Protein AF-A0A950CYP8-F1 (afdb_monomer)

Sequence (705 aa):
MVVCLISAPTVAEFEEAAEAESEQVRESAGELQLGVMSLAAVLQSNGCPVKLIDLNHQYYRYLSVRESCEEFCTWASKLIASESADVYGFSSICSSYPLSIRLACDVKALRPDSTIIFGGPQASVVDAETLLTFPFVDLIVRGEAERTFPALLDELSGRKRFDNLAGLTFRDGNHIVRNPNASVIEDLDSLPTPAYELAENLHELNFASLELGRGCPFACKFCSTNDFFRRRFRVKSPRRMLDEMRSIARKFGFRRFDLVHDMFTVDRRRVVSFCNELLSSGEKFKWSCSARTDCVDTELLELMAQAGCIGIFFGVETGSARMQAVIDKHLDIPQAKAAIDAAEGYGIATTVSLITGFPEENVADLRDTASLYMHAVRTPNATPQLNLLAPLAATPIHRQHVEELTLDDLCSDISHQGRFQNVVDRLLIQTHRDIFPNFYLLPTPYLDREYVLELREFLLMATARVRWLLAALDASTSGILDVFSEWRSYRVEHRCGLTGGDLRHYYRLRTFREDFINFLRSHVRDWSSLSVRALFEYEVALQQAIREHETLPRVAGCERVQAPFERQDRPQRNARVYSFELEWDIQAVLNHVRRREEPDERVRRHGFYATRPISKESTRLVEIAPLGAFVLNLCTGVATIEQIIEQFATTFETQESLPPDLVCISLLEELSKRGFLAIYRSLGSATMSPHSEAVECRALSFAGC

Radius of gyration: 29.07 Å; Cα contacts (8 Å, |Δi|>4): 1221; chains: 1; bounding box: 68×66×86 Å

pLDDT: mean 88.92, std 13.93, range [24.36, 98.81]

Mean predicted aligned error: 8.05 Å

Structure (mmCIF, N/CA/C/O backbone):
data_AF-A0A950CYP8-F1
#
_entry.id   AF-A0A950CYP8-F1
#
loop_
_atom_site.group_PDB
_atom_site.id
_atom_site.type_symbol
_atom_site.label_atom_id
_atom_site.label_alt_id
_atom_site.label_comp_id
_atom_site.label_asym_id
_atom_site.label_entity_id
_atom_site.label_seq_id
_atom_site.pdbx_PDB_ins_code
_atom_site.Cartn_x
_atom_site.Cartn_y
_atom_site.Cartn_z
_atom_site.occupancy
_atom_site.B_iso_or_equiv
_atom_site.auth_seq_id
_atom_site.auth_comp_id
_atom_site.auth_asym_id
_atom_site.auth_atom_id
_atom_site.pdbx_PDB_model_num
ATOM 1 N N . MET A 1 1 ? -13.226 17.619 30.845 1.00 89.62 1 MET A N 1
ATOM 2 C CA . MET A 1 1 ? -12.287 16.509 30.629 1.00 89.62 1 MET A CA 1
ATOM 3 C C . MET A 1 1 ? -11.604 16.739 29.291 1.00 89.62 1 MET A C 1
ATOM 5 O O . MET A 1 1 ? -12.311 16.970 28.316 1.00 89.62 1 MET A O 1
ATOM 9 N N . VAL A 1 2 ? -10.276 16.792 29.263 1.00 95.12 2 VAL A N 1
ATOM 10 C CA . VAL A 1 2 ? -9.464 16.954 28.047 1.00 95.12 2 VAL A CA 1
ATOM 11 C C . VAL A 1 2 ? -9.131 15.572 27.496 1.00 95.12 2 VAL A C 1
ATOM 13 O O . VAL A 1 2 ? -8.666 14.710 28.245 1.00 95.12 2 VAL A O 1
ATOM 16 N N . VAL A 1 3 ? -9.352 15.369 26.197 1.00 97.81 3 VAL A N 1
ATOM 17 C CA . VAL A 1 3 ? -9.074 14.101 25.508 1.00 97.81 3 VAL A CA 1
ATOM 18 C C . VAL A 1 3 ? -7.898 14.283 24.555 1.00 97.81 3 VAL A C 1
ATOM 20 O O . VAL A 1 3 ? -7.895 15.195 23.731 1.00 97.81 3 VAL A O 1
ATOM 23 N N . CYS A 1 4 ? -6.909 13.400 24.642 1.00 98.00 4 CYS A N 1
ATOM 24 C CA . CYS A 1 4 ? -5.852 13.260 23.648 1.00 98.00 4 CYS A CA 1
ATOM 25 C C . CYS A 1 4 ? -6.119 11.994 22.831 1.00 98.00 4 CYS A C 1
ATOM 27 O O . CYS A 1 4 ? -6.154 10.896 23.383 1.00 98.00 4 CYS A O 1
ATOM 29 N N . LEU A 1 5 ? -6.359 12.151 21.532 1.00 98.00 5 LEU A N 1
ATOM 30 C CA . LEU A 1 5 ? -6.494 11.059 20.577 1.00 98.00 5 LEU A CA 1
ATOM 31 C C . LEU A 1 5 ? -5.144 10.796 19.915 1.00 98.00 5 LEU A C 1
ATOM 33 O O . LEU A 1 5 ? -4.503 11.725 19.430 1.00 98.00 5 LEU A O 1
ATOM 37 N N . ILE A 1 6 ? -4.735 9.532 19.876 1.00 97.12 6 ILE A N 1
ATOM 38 C CA . ILE A 1 6 ? -3.452 9.093 19.334 1.00 97.12 6 ILE A CA 1
ATOM 39 C C . ILE A 1 6 ? -3.723 8.155 18.158 1.00 97.12 6 ILE A C 1
ATOM 41 O O . ILE A 1 6 ? -4.432 7.151 18.293 1.00 97.12 6 ILE A O 1
ATOM 45 N N . SER A 1 7 ? -3.188 8.516 16.994 1.00 94.25 7 SER A N 1
ATOM 46 C CA . SER A 1 7 ? -3.286 7.735 15.761 1.00 94.25 7 SER A CA 1
ATOM 47 C C . SER A 1 7 ? -2.462 6.438 15.869 1.00 94.25 7 SER A C 1
ATOM 49 O O . SER A 1 7 ? -1.562 6.338 16.701 1.00 94.25 7 SER A O 1
ATOM 51 N N . ALA A 1 8 ? -2.777 5.411 15.080 1.00 90.00 8 ALA A N 1
ATOM 52 C CA . ALA A 1 8 ? -2.011 4.165 15.074 1.00 90.00 8 ALA A CA 1
ATOM 53 C C . ALA A 1 8 ? -0.809 4.306 14.122 1.00 90.00 8 ALA A C 1
ATOM 55 O O . ALA A 1 8 ? -1.020 4.693 12.978 1.00 90.00 8 ALA A O 1
ATOM 56 N N . PRO A 1 9 ? 0.440 4.012 14.517 1.00 83.94 9 PRO A N 1
ATOM 57 C CA . PRO A 1 9 ? 1.576 4.245 13.629 1.00 83.94 9 PRO A CA 1
ATOM 58 C C . PRO A 1 9 ? 1.561 3.239 12.468 1.00 83.94 9 PRO A C 1
ATOM 60 O O . PRO A 1 9 ? 1.723 2.044 12.685 1.00 83.94 9 PRO A O 1
ATOM 63 N N . THR A 1 10 ? 1.371 3.706 11.234 1.00 77.19 10 THR A N 1
ATOM 64 C CA . THR A 1 10 ? 1.520 2.899 10.006 1.00 77.19 10 THR A CA 1
ATOM 65 C C . THR A 1 10 ? 2.923 3.011 9.418 1.00 77.19 10 THR A C 1
ATOM 67 O O . THR A 1 10 ? 3.330 2.171 8.621 1.00 77.19 10 THR A O 1
ATOM 70 N N . VAL A 1 11 ? 3.680 4.020 9.852 1.00 66.38 11 VAL A N 1
ATOM 71 C CA . VAL A 1 11 ? 5.076 4.239 9.503 1.00 66.38 11 VAL A CA 1
ATOM 72 C C . VAL A 1 11 ? 5.932 4.054 10.754 1.00 66.38 11 VAL A C 1
ATOM 74 O O . VAL A 1 11 ? 6.019 4.945 11.593 1.00 66.38 11 VAL A O 1
ATOM 77 N N . ALA A 1 12 ? 6.550 2.883 10.892 1.00 54.25 12 ALA A N 1
ATOM 78 C CA . ALA A 1 12 ? 7.475 2.572 11.991 1.00 54.25 12 ALA A CA 1
ATOM 79 C C . ALA A 1 12 ? 8.830 2.040 11.484 1.00 54.25 12 ALA A C 1
ATOM 81 O O . ALA A 1 12 ? 9.643 1.554 12.264 1.00 54.25 12 ALA A O 1
ATOM 82 N N . GLU A 1 13 ? 9.060 2.115 10.167 1.00 52.97 13 GLU A N 1
ATOM 83 C CA . GLU A 1 13 ? 9.951 1.190 9.469 1.00 52.97 13 GLU A CA 1
ATOM 84 C C . GLU A 1 13 ? 11.392 1.671 9.213 1.00 52.97 13 GLU A C 1
ATOM 86 O O . GLU A 1 13 ? 12.234 0.867 8.801 1.00 52.97 13 GLU A O 1
ATOM 91 N N . PHE A 1 14 ? 11.692 2.956 9.407 1.00 55.84 14 PHE A N 1
ATOM 92 C CA . PHE A 1 14 ? 12.868 3.596 8.807 1.00 55.84 14 PHE A CA 1
ATOM 93 C C . PHE A 1 14 ? 13.957 3.867 9.838 1.00 55.84 14 PHE A C 1
ATOM 95 O O . PHE A 1 14 ? 14.004 4.920 10.466 1.00 55.84 14 PHE A O 1
ATOM 102 N N . GLU A 1 15 ? 14.864 2.909 10.012 1.00 52.25 15 GLU A N 1
ATOM 103 C CA . GLU A 1 15 ? 16.019 3.090 10.897 1.00 52.25 15 GLU A CA 1
ATOM 104 C C . GLU A 1 15 ? 17.116 3.965 10.272 1.00 52.25 15 GLU A C 1
ATOM 106 O O . GLU A 1 15 ? 17.832 4.663 10.997 1.00 52.25 15 GLU A O 1
ATOM 111 N N . GLU A 1 16 ? 17.235 3.959 8.939 1.00 54.62 16 GLU A N 1
ATOM 112 C CA . GLU A 1 16 ? 18.196 4.773 8.195 1.00 54.62 16 GLU A CA 1
ATOM 113 C C . GLU A 1 16 ? 17.556 6.088 7.725 1.00 54.62 16 GLU A C 1
ATOM 115 O O . GLU A 1 16 ? 16.565 6.096 6.991 1.00 54.62 16 GLU A O 1
ATOM 120 N N . ALA A 1 17 ? 18.171 7.222 8.080 1.00 55.84 17 ALA A N 1
ATOM 121 C CA . ALA A 1 17 ? 17.696 8.553 7.688 1.00 55.84 17 ALA A CA 1
ATOM 122 C C . ALA A 1 17 ? 17.561 8.722 6.159 1.00 55.84 17 ALA A C 1
ATOM 124 O O . ALA A 1 17 ? 16.683 9.435 5.686 1.00 55.84 17 ALA A O 1
ATOM 125 N N . ALA A 1 18 ? 18.386 8.021 5.372 1.00 56.09 18 ALA A N 1
ATOM 126 C CA . ALA A 1 18 ? 18.311 8.051 3.913 1.00 56.09 18 ALA A CA 1
ATOM 127 C C . ALA A 1 18 ? 17.066 7.334 3.348 1.00 56.09 18 ALA A C 1
ATOM 129 O O . ALA A 1 18 ? 16.529 7.769 2.331 1.00 56.09 18 ALA A O 1
ATOM 130 N N . GLU A 1 19 ? 16.589 6.262 3.994 1.00 56.66 19 GLU A N 1
ATOM 131 C CA . GLU A 1 19 ? 15.363 5.551 3.592 1.00 56.66 19 GLU A CA 1
ATOM 132 C C . GLU A 1 19 ? 14.110 6.354 3.978 1.00 56.66 19 GLU A C 1
ATOM 134 O O . GLU A 1 19 ? 13.156 6.447 3.198 1.00 56.66 19 GLU A O 1
ATOM 139 N N . ALA A 1 20 ? 14.163 7.021 5.135 1.00 56.97 20 ALA A N 1
ATOM 140 C CA . ALA A 1 20 ? 13.122 7.917 5.630 1.00 56.97 20 ALA A CA 1
ATOM 141 C C . ALA A 1 20 ? 12.834 9.118 4.713 1.00 56.97 20 ALA A C 1
ATOM 143 O O . ALA A 1 20 ? 11.732 9.665 4.712 1.00 56.97 20 ALA A O 1
ATOM 144 N N . GLU A 1 21 ? 13.825 9.553 3.935 1.00 59.88 21 GLU A N 1
ATOM 145 C CA . GLU A 1 21 ? 13.701 10.694 3.026 1.00 59.88 21 GLU A CA 1
ATOM 146 C C . GLU A 1 21 ? 13.123 10.348 1.643 1.00 59.88 21 GLU A C 1
ATOM 148 O O . GLU A 1 21 ? 12.938 11.259 0.822 1.00 59.88 21 GLU A O 1
ATOM 153 N N . SER A 1 22 ? 12.836 9.071 1.367 1.00 62.50 22 SER A N 1
ATOM 154 C CA . SER A 1 22 ? 12.237 8.654 0.093 1.00 62.50 22 SER A CA 1
ATOM 155 C C . SER A 1 22 ? 10.831 9.237 -0.108 1.00 62.50 22 SER A C 1
ATOM 157 O O . SER A 1 22 ? 10.118 9.569 0.843 1.00 62.50 22 SER A O 1
ATOM 159 N N . GLU A 1 23 ? 10.431 9.414 -1.371 1.00 62.50 23 GLU A N 1
ATOM 160 C CA . GLU A 1 23 ? 9.160 10.058 -1.728 1.00 62.50 23 GLU A CA 1
ATOM 161 C C . GLU A 1 23 ? 7.977 9.218 -1.232 1.00 62.50 23 GLU A C 1
ATOM 163 O O . GLU A 1 23 ? 7.075 9.740 -0.582 1.00 62.50 23 GLU A O 1
ATOM 168 N N . GLN A 1 24 ? 8.059 7.900 -1.418 1.00 60.88 24 GLN A N 1
ATOM 169 C CA . GLN A 1 24 ? 7.055 6.940 -0.962 1.00 60.88 24 GLN A CA 1
ATOM 170 C C . GLN A 1 24 ? 6.840 6.967 0.560 1.00 60.88 24 GLN A C 1
ATOM 172 O O . GLN A 1 24 ? 5.709 6.860 1.040 1.00 60.88 24 GLN A O 1
ATOM 177 N N . VAL A 1 25 ? 7.915 7.127 1.334 1.00 63.66 25 VAL A N 1
ATOM 178 C CA . VAL A 1 25 ? 7.844 7.201 2.798 1.00 63.66 25 VAL A CA 1
ATOM 179 C C . VAL A 1 25 ? 7.189 8.488 3.258 1.00 63.66 25 VAL A C 1
ATOM 181 O O . VAL A 1 25 ? 6.335 8.453 4.140 1.00 63.66 25 VAL A O 1
ATOM 184 N N . ARG A 1 26 ? 7.532 9.614 2.628 1.00 65.69 26 ARG A N 1
ATOM 185 C CA . ARG A 1 26 ? 6.892 10.904 2.905 1.00 65.69 26 ARG A CA 1
ATOM 186 C C . ARG A 1 26 ? 5.404 10.880 2.579 1.00 65.69 26 ARG A C 1
ATOM 188 O O . ARG A 1 26 ? 4.610 11.388 3.360 1.00 65.69 26 ARG A O 1
ATOM 195 N N . GLU A 1 27 ? 5.022 10.258 1.465 1.00 67.69 27 GLU A N 1
ATOM 196 C CA . GLU A 1 27 ? 3.612 10.090 1.107 1.00 67.69 27 GLU A CA 1
ATOM 197 C C . GLU A 1 27 ? 2.867 9.206 2.118 1.00 67.69 27 GLU A C 1
ATOM 199 O O . GLU A 1 27 ? 1.780 9.575 2.554 1.00 67.69 27 GLU A O 1
ATOM 204 N N . SER A 1 28 ? 3.472 8.096 2.554 1.00 64.69 28 SER A N 1
ATOM 205 C CA . SER A 1 28 ? 2.870 7.177 3.536 1.00 64.69 28 SER A CA 1
ATOM 206 C C . SER A 1 28 ? 2.768 7.799 4.934 1.00 64.69 28 SER A C 1
ATOM 208 O O . SER A 1 28 ? 1.752 7.665 5.611 1.00 64.69 28 SER A O 1
ATOM 210 N N . ALA A 1 29 ? 3.798 8.534 5.367 1.00 64.69 29 ALA A N 1
ATOM 211 C CA . ALA A 1 29 ? 3.788 9.278 6.629 1.00 64.69 29 ALA A CA 1
ATOM 212 C C . ALA A 1 29 ? 2.799 10.455 6.603 1.00 64.69 29 ALA A C 1
ATOM 214 O O . ALA A 1 29 ? 2.404 10.965 7.650 1.00 64.69 29 ALA A O 1
ATOM 215 N N . GLY A 1 30 ? 2.405 10.872 5.401 1.00 67.81 30 GLY A N 1
ATOM 216 C CA . GLY A 1 30 ? 1.404 11.887 5.147 1.00 67.81 30 GLY A CA 1
ATOM 217 C C . GLY A 1 30 ? -0.042 11.390 5.148 1.00 67.81 30 GLY A C 1
ATOM 218 O O . GLY A 1 30 ? -0.959 12.201 5.029 1.00 67.81 30 GLY A O 1
ATOM 219 N N . GLU A 1 31 ? -0.281 10.082 5.263 1.00 75.31 31 GLU A N 1
ATOM 220 C CA . GLU A 1 31 ? -1.635 9.539 5.201 1.00 75.31 31 GLU A CA 1
ATOM 221 C C . GLU A 1 31 ? -2.453 9.901 6.450 1.00 75.31 31 GLU A C 1
ATOM 223 O O . GLU A 1 31 ? -2.123 9.550 7.584 1.00 75.31 31 GLU A O 1
ATOM 228 N N . LEU A 1 32 ? -3.569 10.594 6.222 1.00 82.06 32 LEU A N 1
ATOM 229 C CA . LEU A 1 32 ? -4.447 11.076 7.281 1.00 82.06 32 LEU A CA 1
ATOM 230 C C . LEU A 1 32 ? -5.308 9.949 7.855 1.00 82.06 32 LEU A C 1
ATOM 232 O O . LEU A 1 32 ? -6.085 9.307 7.144 1.00 82.06 32 LEU A O 1
ATOM 236 N N . GLN A 1 33 ? -5.270 9.775 9.175 1.00 86.50 33 GLN A N 1
ATOM 237 C CA . GLN A 1 33 ? -6.053 8.742 9.855 1.00 86.50 33 GLN A CA 1
ATOM 238 C C . GLN A 1 33 ? -7.486 9.199 10.142 1.00 86.50 33 GLN A C 1
ATOM 240 O O . GLN A 1 33 ? -7.841 9.630 11.242 1.00 86.50 33 GLN A O 1
ATOM 245 N N . LEU A 1 34 ? -8.337 9.052 9.127 1.00 92.31 34 LEU A N 1
ATOM 246 C CA . LEU A 1 34 ? -9.720 9.536 9.115 1.00 92.31 34 LEU A CA 1
ATOM 247 C C . LEU A 1 34 ? -10.565 9.070 10.309 1.00 92.31 34 LEU A C 1
ATOM 249 O O . LEU A 1 34 ? -11.412 9.828 10.774 1.00 92.31 34 LEU A O 1
ATOM 253 N N . GLY A 1 35 ? -10.319 7.869 10.845 1.00 93.19 35 GLY A N 1
ATOM 254 C CA . GLY A 1 35 ? -11.048 7.350 12.008 1.00 93.19 35 GLY A CA 1
ATOM 255 C C . GLY A 1 35 ? -10.910 8.244 13.247 1.00 93.19 35 GLY A C 1
ATOM 256 O O . GLY A 1 35 ? -11.914 8.696 13.798 1.00 93.19 35 GLY A O 1
ATOM 257 N N . VAL A 1 36 ? -9.677 8.566 13.658 1.00 94.69 36 VAL A N 1
ATOM 258 C CA . VAL A 1 36 ? -9.432 9.439 14.825 1.00 94.69 36 VAL A CA 1
ATOM 259 C C . VAL A 1 36 ? -9.843 10.884 14.563 1.00 94.69 36 VAL A C 1
ATOM 261 O O . VAL A 1 36 ? -10.329 11.553 15.471 1.00 94.69 36 VAL A O 1
ATOM 264 N N . MET A 1 37 ? -9.725 11.357 13.322 1.00 95.38 37 MET A N 1
ATOM 265 C CA . MET A 1 37 ? -10.169 12.699 12.935 1.00 95.38 37 MET A CA 1
ATOM 266 C C . MET A 1 37 ? -11.697 12.834 12.946 1.00 95.38 37 MET A C 1
ATOM 268 O O . MET A 1 37 ? -12.218 13.884 13.324 1.00 95.38 37 MET A O 1
ATOM 272 N N . SER A 1 38 ? -12.424 11.785 12.551 1.00 96.25 38 SER A N 1
ATOM 273 C CA . SER A 1 38 ? -13.887 11.724 12.637 1.00 96.25 38 SER A CA 1
ATOM 274 C C . SER A 1 38 ? -14.347 11.758 14.097 1.00 96.25 38 SER A C 1
ATOM 276 O O . SER A 1 38 ? -15.169 12.591 14.480 1.00 96.25 38 SER A O 1
ATOM 278 N N . LEU A 1 39 ? -13.715 10.945 14.951 1.00 96.75 39 LEU A N 1
ATOM 279 C CA . LEU A 1 39 ? -13.908 10.982 16.403 1.00 96.75 39 LEU A CA 1
ATOM 280 C C . LEU A 1 39 ? -13.630 12.371 16.988 1.00 96.75 39 LEU A C 1
ATOM 282 O O . LEU A 1 39 ? -14.448 12.882 17.752 1.00 96.75 39 LEU A O 1
ATOM 286 N N . ALA A 1 40 ? -12.524 13.008 16.603 1.00 97.38 40 ALA A N 1
ATOM 287 C CA . ALA A 1 40 ? -12.187 14.351 17.060 1.00 97.38 40 ALA A CA 1
ATOM 288 C C . ALA A 1 40 ? -13.273 15.375 16.692 1.00 97.38 40 ALA A C 1
ATOM 290 O O . ALA A 1 40 ? -13.702 16.138 17.556 1.00 97.38 40 ALA A O 1
ATOM 291 N N . ALA A 1 41 ? -13.776 15.344 15.453 1.00 97.31 41 ALA A N 1
ATOM 292 C CA . ALA A 1 41 ? -14.837 16.241 14.995 1.00 97.31 41 ALA A CA 1
ATOM 293 C C . ALA A 1 41 ? -16.148 16.049 15.778 1.00 97.31 41 ALA A C 1
ATOM 295 O O . ALA A 1 41 ? -16.821 17.022 16.138 1.00 97.31 41 ALA A O 1
ATOM 296 N N . VAL A 1 42 ? -16.511 14.800 16.083 1.00 97.62 42 VAL A N 1
ATOM 297 C CA . VAL A 1 42 ? -17.693 14.478 16.898 1.00 97.62 42 VAL A CA 1
ATOM 298 C C . VAL A 1 42 ? -17.529 14.995 18.323 1.00 97.62 42 VAL A C 1
ATOM 300 O O . VAL A 1 42 ? -18.435 15.634 18.857 1.00 97.62 42 VAL A O 1
ATOM 303 N N . LEU A 1 43 ? -16.374 14.769 18.940 1.00 97.00 43 LEU A N 1
ATOM 304 C CA . LEU A 1 43 ? -16.087 15.240 20.293 1.00 97.00 43 LEU A CA 1
ATOM 305 C C . LEU A 1 43 ? -16.075 16.773 20.385 1.00 97.00 43 LEU A C 1
ATOM 307 O O . LEU A 1 43 ? -16.698 17.330 21.289 1.00 97.00 43 LEU A O 1
ATOM 311 N N . GLN A 1 44 ? -15.458 17.463 19.421 1.00 96.19 44 GLN A N 1
ATOM 312 C CA . GLN A 1 44 ? -15.489 18.927 19.333 1.00 96.19 44 GLN A CA 1
ATOM 313 C C . GLN A 1 44 ? -16.918 19.460 19.181 1.00 96.19 44 GLN A C 1
ATOM 315 O O . GLN A 1 44 ? -17.287 20.431 19.840 1.00 96.19 44 GLN A O 1
ATOM 320 N N . SER A 1 45 ? -17.749 18.791 18.375 1.00 95.69 45 SER A N 1
ATOM 321 C CA . SER A 1 45 ? -19.165 19.148 18.205 1.00 95.69 45 SER A CA 1
ATOM 322 C C . SER A 1 45 ? -19.980 18.989 19.496 1.00 95.69 45 SER A C 1
ATOM 324 O O . SER A 1 45 ? -20.985 19.673 19.672 1.00 95.69 45 SER A O 1
ATOM 326 N N . ASN A 1 46 ? -19.527 18.138 20.424 1.00 94.19 46 ASN A N 1
ATOM 327 C CA . ASN A 1 46 ? -20.094 17.978 21.767 1.00 94.19 46 ASN A CA 1
ATOM 328 C C . ASN A 1 46 ? -19.420 18.885 22.821 1.00 94.19 46 ASN A C 1
ATOM 330 O O . ASN A 1 46 ? -19.641 18.719 24.018 1.00 94.19 46 ASN A O 1
ATOM 334 N N . GLY A 1 47 ? -18.587 19.845 22.403 1.00 93.81 47 GLY A N 1
ATOM 335 C CA . GLY A 1 47 ? -17.912 20.784 23.303 1.00 93.81 47 GLY A CA 1
ATOM 336 C C . GLY A 1 47 ? -16.759 20.177 24.109 1.00 93.81 47 GLY A C 1
ATOM 337 O O . GLY A 1 47 ? -16.298 20.795 25.070 1.00 93.81 47 GLY A O 1
ATOM 338 N N . CYS A 1 48 ? -16.278 18.985 23.744 1.00 94.56 48 CYS A N 1
ATOM 339 C CA . CYS A 1 48 ? -15.128 18.358 24.387 1.00 94.56 48 CYS A CA 1
ATOM 340 C C . CYS A 1 48 ? -13.816 18.925 23.807 1.00 94.56 48 CYS A C 1
ATOM 342 O O . CYS A 1 48 ? -13.633 18.903 22.587 1.00 94.56 48 CYS A O 1
ATOM 344 N N . PRO A 1 49 ? -12.882 19.422 24.641 1.00 93.94 49 PRO A N 1
ATOM 345 C CA . PRO A 1 49 ? -11.545 19.788 24.186 1.00 93.94 49 PRO A CA 1
ATOM 346 C C . PRO A 1 49 ? -10.765 18.545 23.745 1.00 93.94 49 PRO A C 1
ATOM 348 O O . PRO A 1 49 ? -10.493 17.657 24.560 1.00 93.94 49 PRO A O 1
ATOM 351 N N . VAL A 1 50 ? -10.381 18.507 22.468 1.00 96.75 50 VAL A N 1
ATOM 352 C CA . VAL A 1 50 ? -9.646 17.391 21.862 1.00 96.75 50 VAL A CA 1
ATOM 353 C C . VAL A 1 50 ? -8.285 17.847 21.368 1.00 96.75 50 VAL A C 1
ATOM 355 O O . VAL A 1 50 ? -8.157 18.899 20.741 1.00 96.75 50 VAL A O 1
ATOM 358 N N . LYS A 1 51 ? -7.288 17.006 21.616 1.00 96.00 51 LYS A N 1
ATOM 359 C CA . LYS A 1 51 ? -5.958 17.053 21.017 1.00 96.00 51 LYS A CA 1
ATOM 360 C C . LYS A 1 51 ? -5.777 15.822 20.138 1.00 96.00 51 LYS A C 1
ATOM 362 O O . LYS A 1 51 ? -6.281 14.757 20.491 1.00 96.00 51 LYS A O 1
ATOM 367 N N . LEU A 1 52 ? -5.070 15.961 19.024 1.00 95.56 52 LEU A N 1
ATOM 368 C CA . LEU A 1 52 ? -4.787 14.867 18.101 1.00 95.56 52 LEU A CA 1
ATOM 369 C C . LEU A 1 52 ? -3.275 14.747 17.925 1.00 95.56 52 LEU A C 1
ATOM 371 O O . LEU A 1 52 ? -2.628 15.722 17.561 1.00 95.56 52 LEU A O 1
ATOM 375 N N . ILE A 1 53 ? -2.731 13.559 18.172 1.00 94.75 53 ILE A N 1
ATOM 376 C CA . ILE A 1 53 ? -1.335 13.227 17.895 1.00 94.75 53 ILE A CA 1
ATOM 377 C C . ILE A 1 53 ? -1.312 12.218 16.758 1.00 94.75 53 ILE A C 1
ATOM 379 O O . ILE A 1 53 ? -1.782 11.088 16.914 1.00 94.75 53 ILE A O 1
ATOM 383 N N . ASP A 1 54 ? -0.740 12.625 15.628 1.00 92.25 54 ASP A N 1
ATOM 384 C CA . ASP A 1 54 ? -0.493 11.723 14.510 1.00 92.25 54 ASP A CA 1
ATOM 385 C C . ASP A 1 54 ? 0.900 11.091 14.600 1.00 92.25 54 ASP A C 1
ATOM 387 O O . ASP A 1 54 ? 1.908 11.731 14.297 1.00 92.25 54 ASP A O 1
ATOM 391 N N . LEU A 1 55 ? 0.965 9.824 15.013 1.00 90.25 55 LEU A N 1
ATOM 392 C CA . LEU A 1 55 ? 2.224 9.115 15.212 1.00 90.25 55 LEU A CA 1
ATOM 393 C C . LEU A 1 55 ? 3.045 8.938 13.933 1.00 90.25 55 LEU A C 1
ATOM 395 O O . LEU A 1 55 ? 4.266 8.892 14.042 1.00 90.25 55 LEU A O 1
ATOM 399 N N . ASN A 1 56 ? 2.430 8.907 12.749 1.00 86.19 56 ASN A N 1
ATOM 400 C CA . ASN A 1 56 ? 3.177 8.847 11.489 1.00 86.19 56 ASN A CA 1
ATOM 401 C C . ASN A 1 56 ? 3.998 10.117 11.269 1.00 86.19 56 ASN A C 1
ATOM 403 O O . ASN A 1 56 ? 5.210 10.068 11.044 1.00 86.19 56 ASN A O 1
ATOM 407 N N . HIS A 1 57 ? 3.342 11.266 11.414 1.00 85.56 57 HIS A N 1
ATOM 408 C CA . HIS A 1 57 ? 4.000 12.560 11.341 1.00 85.56 57 HIS A CA 1
ATOM 409 C C . HIS A 1 57 ? 5.052 12.724 12.448 1.00 85.56 57 HIS A C 1
ATOM 411 O O . HIS A 1 57 ? 6.171 13.170 12.187 1.00 85.56 57 HIS A O 1
ATOM 417 N N . GLN A 1 58 ? 4.734 12.317 13.683 1.00 87.88 58 GLN A N 1
ATOM 418 C CA . GLN A 1 58 ? 5.692 12.402 14.787 1.00 87.88 58 GLN A CA 1
ATOM 419 C C . GLN A 1 58 ? 6.900 11.476 14.590 1.00 87.88 58 GLN A C 1
ATOM 421 O O . GLN A 1 58 ? 8.006 11.853 14.968 1.00 87.88 58 GLN A O 1
ATOM 426 N N . TYR A 1 59 ? 6.731 10.307 13.966 1.00 84.12 59 TYR A N 1
ATOM 427 C CA . TYR A 1 59 ? 7.844 9.427 13.608 1.00 84.12 59 TYR A CA 1
ATOM 428 C C . TYR A 1 59 ? 8.769 10.081 12.578 1.00 84.12 59 TYR A C 1
ATOM 430 O O . TYR A 1 59 ? 9.985 10.103 12.760 1.00 84.12 59 TYR A O 1
ATOM 438 N N . TYR A 1 60 ? 8.206 10.707 11.542 1.00 79.00 60 TYR A N 1
ATOM 439 C CA . TYR A 1 60 ? 8.998 11.458 10.568 1.00 79.00 60 TYR A CA 1
ATOM 440 C C . TYR A 1 60 ? 9.775 12.613 11.224 1.00 79.00 60 TYR A C 1
ATOM 442 O O . TYR A 1 60 ? 10.974 12.784 10.989 1.00 79.00 60 TYR A O 1
ATOM 450 N N . ARG A 1 61 ? 9.128 13.366 12.124 1.00 81.56 61 ARG A N 1
ATOM 451 C CA . ARG A 1 61 ? 9.799 14.413 12.910 1.00 81.56 61 ARG A CA 1
ATOM 452 C C . ARG A 1 61 ? 10.914 13.844 13.771 1.00 81.56 61 ARG A C 1
ATOM 454 O O . ARG A 1 61 ? 12.013 14.392 13.740 1.00 81.56 61 ARG A O 1
ATOM 461 N N . TYR A 1 62 ? 10.656 12.750 14.484 1.00 82.25 62 TYR A N 1
ATOM 462 C CA . TYR A 1 62 ? 11.648 12.048 15.294 1.00 82.25 62 TYR A CA 1
ATOM 463 C C . TYR A 1 62 ? 12.905 11.722 14.479 1.00 82.25 62 TYR A C 1
ATOM 465 O O . TYR A 1 62 ? 14.005 12.028 14.930 1.00 82.25 62 TYR A O 1
ATOM 473 N N . LEU A 1 63 ? 12.755 11.215 13.252 1.00 77.50 63 LEU A N 1
ATOM 474 C CA . LEU A 1 63 ? 13.884 10.899 12.371 1.00 77.50 63 LEU A CA 1
ATOM 475 C C . LEU A 1 63 ? 14.711 12.130 11.981 1.00 77.50 63 LEU A C 1
ATOM 477 O O . LEU A 1 63 ? 15.933 12.038 11.899 1.00 77.50 63 LEU A O 1
ATOM 481 N N . SER A 1 64 ? 14.070 13.288 11.800 1.00 72.38 64 SER A N 1
ATOM 482 C CA . SER A 1 64 ? 14.761 14.543 11.466 1.00 72.38 64 SER A CA 1
ATOM 483 C C . SER A 1 64 ? 15.523 15.178 12.637 1.00 72.38 64 SER A C 1
ATOM 485 O O . SER A 1 64 ? 16.490 15.901 12.412 1.00 72.38 64 SER A O 1
ATOM 487 N N . VAL A 1 65 ? 15.106 14.916 13.882 1.00 71.62 65 VAL A N 1
ATOM 488 C CA . VAL A 1 65 ? 15.702 15.505 15.098 1.00 71.62 65 VAL A CA 1
ATOM 489 C C . VAL A 1 65 ? 16.566 14.520 15.886 1.00 71.62 65 VAL A C 1
ATOM 491 O O . VAL A 1 65 ? 17.000 14.842 16.993 1.00 71.62 65 VAL A O 1
ATOM 494 N N . ARG A 1 66 ? 16.790 13.307 15.360 1.00 65.56 66 ARG A N 1
ATOM 495 C CA . ARG A 1 66 ? 17.503 12.218 16.040 1.00 65.56 66 ARG A CA 1
ATOM 496 C C . ARG A 1 66 ? 19.005 12.510 16.149 1.00 65.56 66 ARG A C 1
ATOM 498 O O . ARG A 1 66 ? 19.828 11.894 15.486 1.00 65.56 66 ARG A O 1
ATOM 505 N N . GLU A 1 67 ? 19.365 13.440 17.025 1.00 55.56 67 GLU A N 1
ATOM 506 C CA . GLU A 1 67 ? 20.730 13.606 17.540 1.00 55.56 67 GLU A CA 1
ATOM 507 C C . GLU A 1 67 ? 20.981 12.696 18.760 1.00 55.56 67 GLU A C 1
ATOM 509 O O . GLU A 1 67 ? 22.127 12.464 19.143 1.00 55.56 67 GLU A O 1
ATOM 514 N N . SER A 1 68 ? 19.915 12.163 19.378 1.00 54.41 68 SER A N 1
ATOM 515 C CA . SER A 1 68 ? 19.971 11.334 20.586 1.00 54.41 68 SER A CA 1
ATOM 516 C C . SER A 1 68 ? 19.809 9.834 20.293 1.00 54.41 68 SER A C 1
ATOM 518 O O . SER A 1 68 ? 19.113 9.421 19.365 1.00 54.41 68 SER A O 1
ATOM 520 N N . CYS A 1 69 ? 20.411 8.991 21.139 1.00 66.31 69 CYS A N 1
ATOM 521 C CA . CYS A 1 69 ? 20.246 7.531 21.108 1.00 66.31 69 CYS A CA 1
ATOM 522 C C . CYS A 1 69 ? 18.890 7.047 21.673 1.00 66.31 69 CYS A C 1
ATOM 524 O O . CYS A 1 69 ? 18.739 5.857 21.940 1.00 66.31 69 CYS A O 1
ATOM 526 N N . GLU A 1 70 ? 17.930 7.942 21.929 1.00 81.69 70 GLU A N 1
ATOM 527 C CA . GLU A 1 70 ? 16.639 7.584 22.527 1.00 81.69 70 GLU A CA 1
ATOM 528 C C . GLU A 1 70 ? 15.746 6.846 21.520 1.00 81.69 70 GLU A C 1
ATOM 530 O O . GLU A 1 70 ? 15.643 7.255 20.365 1.00 81.69 70 GLU A O 1
ATOM 535 N N . GLU A 1 71 ? 15.090 5.764 21.950 1.00 85.75 71 GLU A N 1
ATOM 536 C CA . GLU A 1 71 ? 14.130 5.011 21.133 1.00 85.75 71 GLU A CA 1
ATOM 537 C C . GLU A 1 71 ? 12.862 5.839 20.854 1.00 85.75 71 GLU A C 1
ATOM 539 O O . GLU A 1 71 ? 12.352 6.522 21.745 1.00 85.75 71 GLU A O 1
ATOM 544 N N . PHE A 1 72 ? 12.296 5.714 19.646 1.00 86.88 72 PHE A N 1
ATOM 545 C CA . PHE A 1 72 ? 11.042 6.377 19.268 1.00 86.88 72 PHE A CA 1
ATOM 546 C C . PHE A 1 72 ? 9.915 6.168 20.286 1.00 86.88 72 PHE A C 1
ATOM 548 O O . PHE A 1 72 ? 9.241 7.132 20.631 1.00 86.88 72 PHE A O 1
ATOM 555 N N . CYS A 1 73 ? 9.724 4.945 20.799 1.00 89.69 73 CYS A N 1
ATOM 556 C CA . CYS A 1 73 ? 8.670 4.656 21.777 1.00 89.69 73 CYS A CA 1
ATOM 557 C C . CYS A 1 73 ? 8.780 5.564 23.014 1.00 89.69 73 CYS A C 1
ATOM 559 O O . CYS A 1 73 ? 7.802 6.192 23.414 1.00 89.69 73 CYS A O 1
ATOM 561 N N . THR A 1 74 ? 9.984 5.697 23.577 1.00 89.88 74 THR A N 1
ATOM 562 C CA . THR A 1 74 ? 10.241 6.545 24.750 1.00 89.88 74 THR A CA 1
ATOM 563 C C . THR A 1 74 ? 10.081 8.031 24.436 1.00 89.88 74 THR A C 1
ATOM 565 O O . THR A 1 74 ? 9.531 8.787 25.237 1.00 89.88 74 THR A O 1
ATOM 568 N N . TRP A 1 75 ? 10.548 8.467 23.267 1.00 92.19 75 TRP A N 1
ATOM 569 C CA . TRP A 1 75 ? 10.399 9.854 22.837 1.00 92.19 75 TRP A CA 1
ATOM 570 C C . TRP A 1 75 ? 8.920 10.224 22.628 1.00 92.19 75 TRP A C 1
ATOM 572 O O . TRP A 1 75 ? 8.431 11.224 23.162 1.00 92.19 75 TRP A O 1
ATOM 582 N N . ALA A 1 76 ? 8.178 9.379 21.910 1.00 93.50 76 ALA A N 1
ATOM 583 C CA . ALA A 1 76 ? 6.773 9.592 21.593 1.00 93.50 76 ALA A CA 1
ATOM 584 C C . ALA A 1 76 ? 5.884 9.498 22.840 1.00 93.50 76 ALA A C 1
ATOM 586 O O . ALA A 1 76 ? 4.963 10.298 22.981 1.00 93.50 76 ALA A O 1
ATOM 587 N N . SER A 1 77 ? 6.166 8.595 23.786 1.00 95.56 77 SER A N 1
ATOM 588 C CA . SER A 1 77 ? 5.402 8.515 25.038 1.00 95.56 77 SER A CA 1
ATOM 589 C C . SER A 1 77 ? 5.549 9.777 25.893 1.00 95.56 77 SER A C 1
ATOM 591 O O . SER A 1 77 ? 4.557 10.253 26.446 1.00 95.56 77 SER A O 1
ATOM 593 N N . LYS A 1 78 ? 6.739 10.396 25.930 1.00 95.62 78 LYS A N 1
ATOM 594 C CA . LYS A 1 78 ? 6.954 11.706 26.574 1.00 95.62 78 LYS A CA 1
ATOM 595 C C . LYS A 1 78 ? 6.191 12.826 25.875 1.00 95.62 78 LYS A C 1
ATOM 597 O O . LYS A 1 78 ? 5.576 13.644 26.559 1.00 95.62 78 LYS A O 1
ATOM 602 N N . LEU A 1 79 ? 6.208 12.853 24.541 1.00 95.56 79 LEU A N 1
ATOM 603 C CA . LEU A 1 79 ? 5.431 13.811 23.751 1.00 95.56 79 LEU A CA 1
ATOM 604 C C . LEU A 1 79 ? 3.935 13.679 24.062 1.00 95.56 79 LEU A C 1
ATOM 606 O O . LEU A 1 79 ? 3.313 14.660 24.465 1.00 95.56 79 LEU A O 1
ATOM 610 N N . ILE A 1 80 ? 3.383 12.465 23.973 1.00 97.19 80 ILE A N 1
ATOM 611 C CA . ILE A 1 80 ? 1.975 12.186 24.282 1.00 97.19 80 ILE A CA 1
ATOM 612 C C . ILE A 1 80 ? 1.650 12.617 25.711 1.00 97.19 80 ILE A C 1
ATOM 614 O O . ILE A 1 80 ? 0.710 13.377 25.936 1.00 97.19 80 ILE A O 1
ATOM 618 N N . ALA A 1 81 ? 2.457 12.196 26.684 1.00 97.31 81 ALA A N 1
ATOM 619 C CA . ALA A 1 81 ? 2.246 12.544 28.080 1.00 97.31 81 ALA A CA 1
ATOM 620 C C . ALA A 1 81 ? 2.364 14.053 28.338 1.00 97.31 81 ALA A C 1
ATOM 622 O O . ALA A 1 81 ? 1.776 14.533 29.306 1.00 97.31 81 ALA A O 1
ATOM 623 N N . SER A 1 82 ? 3.087 14.828 27.524 1.00 96.75 82 SER A N 1
ATOM 624 C CA . SER A 1 82 ? 3.202 16.284 27.696 1.00 96.75 82 SER A CA 1
ATOM 625 C C . SER A 1 82 ? 1.873 17.018 27.472 1.00 96.75 82 SER A C 1
ATOM 627 O O . SER A 1 82 ? 1.627 18.051 28.102 1.00 96.75 82 SER A O 1
ATOM 629 N N . GLU A 1 83 ? 0.951 16.424 26.705 1.00 95.25 83 GLU A N 1
ATOM 630 C CA . GLU A 1 83 ? -0.349 17.022 26.400 1.00 95.25 83 GLU A CA 1
ATOM 631 C C . GLU A 1 83 ? -1.267 17.189 27.614 1.00 95.25 83 GLU A C 1
ATOM 633 O O . GLU A 1 83 ? -2.229 17.956 27.546 1.00 95.25 83 GLU A O 1
ATOM 638 N N . SER A 1 84 ? -0.962 16.549 28.745 1.00 93.06 84 SER A N 1
ATOM 639 C CA . SER A 1 84 ? -1.688 16.744 30.007 1.00 93.06 84 SER A CA 1
ATOM 640 C C . SER A 1 84 ? -3.200 16.511 29.887 1.00 93.06 84 SER A C 1
ATOM 642 O O . SER A 1 84 ? -3.995 17.302 30.391 1.00 93.06 84 SER A O 1
ATOM 644 N N . ALA A 1 85 ? -3.592 15.439 29.198 1.00 97.12 85 ALA A N 1
ATOM 645 C CA . ALA A 1 85 ? -4.986 15.034 29.056 1.00 97.12 85 ALA A CA 1
ATOM 646 C C . ALA A 1 85 ? -5.451 14.137 30.216 1.00 97.12 85 ALA A C 1
ATOM 648 O O . ALA A 1 85 ? -4.650 13.434 30.837 1.00 97.12 85 ALA A O 1
ATOM 649 N N . ASP A 1 86 ? -6.761 14.150 30.468 1.00 97.00 86 ASP A N 1
ATOM 650 C CA . ASP A 1 86 ? -7.419 13.262 31.433 1.00 97.00 86 ASP A CA 1
ATOM 651 C C . ASP A 1 86 ? -7.634 11.861 30.832 1.00 97.00 86 ASP A C 1
ATOM 653 O O . ASP A 1 86 ? -7.609 10.850 31.536 1.00 97.00 86 ASP A O 1
ATOM 657 N N . VAL A 1 87 ? -7.844 11.808 29.512 1.00 98.25 87 VAL A N 1
ATOM 658 C CA . VAL A 1 87 ? -8.083 10.586 28.738 1.00 98.25 87 VAL A CA 1
ATOM 659 C C . VAL A 1 87 ? -7.120 10.534 27.557 1.00 98.25 87 VAL A C 1
ATOM 661 O O . VAL A 1 87 ? -7.070 11.476 26.763 1.00 98.25 87 VAL A O 1
ATOM 664 N N . TYR A 1 88 ? -6.416 9.413 27.406 1.00 98.62 88 TYR A N 1
ATOM 665 C CA . TYR A 1 88 ? -5.599 9.098 26.234 1.00 98.62 88 TYR A CA 1
ATOM 666 C C . TYR A 1 88 ? -6.266 7.962 25.452 1.00 98.62 88 TYR A C 1
ATOM 668 O O . TYR A 1 88 ? -6.338 6.826 25.923 1.00 98.62 88 TYR A O 1
ATOM 676 N N . GLY A 1 89 ? -6.801 8.291 24.276 1.00 98.25 89 GLY A N 1
ATOM 677 C CA . GLY A 1 89 ? -7.502 7.370 23.385 1.00 98.25 89 GLY A CA 1
ATOM 678 C C . GLY A 1 89 ? -6.613 6.922 22.230 1.00 98.25 89 GLY A C 1
ATOM 679 O O . GLY A 1 89 ? -6.366 7.699 21.311 1.00 98.25 89 GLY A O 1
ATOM 680 N N . PHE A 1 90 ? -6.167 5.671 22.251 1.00 98.25 90 PHE A N 1
ATOM 681 C CA . PHE A 1 90 ? -5.335 5.072 21.212 1.00 98.25 90 PHE A CA 1
ATOM 682 C C . PHE A 1 90 ? -6.196 4.378 20.153 1.00 98.25 90 PHE A C 1
ATOM 684 O O . PHE A 1 90 ? -6.961 3.455 20.453 1.00 98.25 90 PHE A O 1
ATOM 691 N N . SER A 1 91 ? -6.041 4.792 18.897 1.00 96.50 91 SER A N 1
ATOM 692 C CA . SER A 1 91 ? -6.493 3.998 17.754 1.00 96.50 91 SER A CA 1
ATOM 693 C C . SER A 1 91 ? -5.598 2.775 17.577 1.00 96.50 91 SER A C 1
ATOM 695 O O . SER A 1 91 ? -4.406 2.816 17.880 1.00 96.50 91 SER A O 1
ATOM 697 N N . SER A 1 92 ? -6.162 1.678 17.079 1.00 93.81 92 SER A N 1
ATOM 698 C CA . SER A 1 92 ? -5.446 0.417 16.914 1.00 93.81 92 SER A CA 1
ATOM 699 C C . SER A 1 92 ? -5.733 -0.248 15.576 1.00 93.81 92 SER A C 1
ATOM 701 O O . SER A 1 92 ? -6.881 -0.476 15.190 1.00 93.81 92 SER A O 1
ATOM 703 N N . ILE A 1 93 ? -4.654 -0.637 14.910 1.00 91.62 93 ILE A N 1
ATOM 704 C CA . ILE A 1 93 ? -4.639 -1.538 13.761 1.00 91.62 93 ILE A CA 1
ATOM 705 C C . ILE A 1 93 ? -3.700 -2.702 14.080 1.00 91.62 93 ILE A C 1
ATOM 707 O O . ILE A 1 93 ? -2.812 -2.575 14.922 1.00 91.62 93 ILE A O 1
ATOM 711 N N . CYS A 1 94 ? -3.907 -3.848 13.433 1.00 89.81 94 CYS A N 1
ATOM 712 C CA . CYS A 1 94 ? -3.172 -5.072 13.762 1.00 89.81 94 CYS A CA 1
ATOM 713 C C . CYS A 1 94 ? -1.655 -4.932 13.564 1.00 89.81 94 CYS A C 1
ATOM 715 O O . CYS A 1 94 ? -0.881 -5.421 14.386 1.00 89.81 94 CYS A O 1
ATOM 717 N N . SER A 1 95 ? -1.244 -4.202 12.523 1.00 86.25 95 SER A N 1
ATOM 718 C CA . SER A 1 95 ? 0.155 -4.028 12.142 1.00 86.25 95 SER A CA 1
ATOM 719 C C . SER A 1 95 ? 0.984 -3.353 13.218 1.00 86.25 95 SER A C 1
ATOM 721 O O . SER A 1 95 ? 2.143 -3.703 13.360 1.00 86.25 95 SER A O 1
ATOM 723 N N . SER A 1 96 ? 0.403 -2.432 13.990 1.00 88.38 96 SER A N 1
ATOM 724 C CA . SER A 1 96 ? 1.115 -1.516 14.888 1.00 88.38 96 SER A CA 1
ATOM 725 C C . SER A 1 96 ? 0.788 -1.715 16.369 1.00 88.38 96 SER A C 1
ATOM 727 O O . SER A 1 96 ? 1.281 -0.981 17.228 1.00 88.38 96 SER A O 1
ATOM 729 N N . TYR A 1 97 ? -0.084 -2.675 16.682 1.00 93.56 97 TYR A N 1
ATOM 730 C CA . TYR A 1 97 ? -0.661 -2.814 18.015 1.00 93.56 97 TYR A CA 1
ATOM 731 C C . TYR A 1 97 ? 0.369 -3.056 19.134 1.00 93.56 97 TYR A C 1
ATOM 733 O O . TYR A 1 97 ? 0.209 -2.430 20.183 1.00 93.56 97 TYR A O 1
ATOM 741 N N . PRO A 1 98 ? 1.445 -3.855 18.941 1.00 93.31 98 PRO A N 1
ATOM 742 C CA . PRO A 1 98 ? 2.507 -3.996 19.944 1.00 93.31 98 PRO A CA 1
ATOM 743 C C . PRO A 1 98 ? 3.109 -2.650 20.379 1.00 93.31 98 PRO A C 1
ATOM 745 O O . PRO A 1 98 ? 3.127 -2.334 21.571 1.00 93.31 98 PRO A O 1
ATOM 748 N N . LEU A 1 99 ? 3.472 -1.797 19.413 1.00 91.94 99 LEU A N 1
ATOM 749 C CA . LEU A 1 99 ? 4.024 -0.470 19.680 1.00 91.94 99 LEU A CA 1
ATOM 750 C C . LEU A 1 99 ? 3.001 0.432 20.383 1.00 91.94 99 LEU A C 1
ATOM 752 O O . LEU A 1 99 ? 3.343 1.110 21.350 1.00 91.94 99 LEU A O 1
ATOM 756 N N . SER A 1 100 ? 1.732 0.414 19.963 1.00 94.69 100 SER A N 1
ATOM 757 C CA . SER A 1 100 ? 0.676 1.180 20.639 1.00 94.69 100 SER A CA 1
ATOM 758 C C . SER A 1 100 ? 0.492 0.753 22.103 1.00 94.69 100 SER A C 1
ATOM 760 O O . SER A 1 100 ? 0.317 1.610 22.967 1.00 94.69 100 SER A O 1
ATOM 762 N N . ILE A 1 101 ? 0.573 -0.548 22.402 1.00 96.94 101 ILE A N 1
ATOM 763 C CA . ILE A 1 101 ? 0.507 -1.093 23.768 1.00 96.94 101 ILE A CA 1
ATOM 764 C C . ILE A 1 101 ? 1.698 -0.608 24.606 1.00 96.94 101 ILE A C 1
ATOM 766 O O . ILE A 1 101 ? 1.501 -0.156 25.735 1.00 96.94 101 ILE A O 1
ATOM 770 N N . ARG A 1 102 ? 2.917 -0.626 24.053 1.00 95.44 102 ARG A N 1
ATOM 771 C CA . ARG A 1 102 ? 4.115 -0.095 24.729 1.00 95.44 102 ARG A CA 1
ATOM 772 C C . ARG A 1 102 ? 4.000 1.403 25.010 1.00 95.44 102 ARG A C 1
ATOM 774 O O . ARG A 1 102 ? 4.216 1.825 26.143 1.00 95.44 102 ARG A O 1
ATOM 781 N N . LEU A 1 103 ? 3.581 2.188 24.017 1.00 95.94 103 LEU A N 1
ATOM 782 C CA . LEU A 1 103 ? 3.348 3.627 24.167 1.00 95.94 103 LEU A CA 1
ATOM 783 C C . LEU A 1 103 ? 2.331 3.919 25.273 1.00 95.94 103 LEU A C 1
ATOM 785 O O . LEU A 1 103 ? 2.569 4.777 26.120 1.00 95.94 103 LEU A O 1
ATOM 789 N N . ALA A 1 104 ? 1.214 3.191 25.299 1.00 98.12 104 ALA A N 1
ATOM 790 C CA . ALA A 1 104 ? 0.191 3.352 26.325 1.00 98.12 104 ALA A CA 1
ATOM 791 C C . ALA A 1 104 ? 0.694 2.978 27.731 1.00 98.12 104 ALA A C 1
ATOM 793 O O . ALA A 1 104 ? 0.342 3.657 28.698 1.00 98.12 104 ALA A O 1
ATOM 794 N N . CYS A 1 105 ? 1.542 1.950 27.848 1.00 97.88 105 CYS A N 1
ATOM 795 C CA . CYS A 1 105 ? 2.194 1.572 29.104 1.00 97.88 105 CYS A CA 1
ATOM 796 C C . CYS A 1 105 ? 3.057 2.720 29.651 1.00 97.88 105 CYS A C 1
ATOM 798 O O . CYS A 1 105 ? 2.875 3.149 30.793 1.00 97.88 105 CYS A O 1
ATOM 800 N N . ASP A 1 106 ? 3.935 3.274 28.812 1.00 97.50 106 ASP A N 1
ATOM 801 C CA . ASP A 1 106 ? 4.815 4.384 29.186 1.00 97.50 106 ASP A CA 1
ATOM 802 C C . ASP A 1 106 ? 4.013 5.648 29.535 1.00 97.50 106 ASP A C 1
ATOM 804 O O . ASP A 1 106 ? 4.291 6.315 30.534 1.00 97.50 106 ASP A O 1
ATOM 808 N N . VAL A 1 107 ? 2.972 5.964 28.756 1.00 98.31 107 VAL A N 1
ATOM 809 C CA . VAL A 1 107 ? 2.084 7.102 29.035 1.00 98.31 107 VAL A CA 1
ATOM 810 C C . VAL A 1 107 ? 1.373 6.921 30.375 1.00 98.31 107 VAL A C 1
ATOM 812 O O . VAL A 1 107 ? 1.347 7.867 31.161 1.00 98.31 107 VAL A O 1
ATOM 815 N N . LYS A 1 108 ? 0.854 5.726 30.693 1.00 98.19 108 LYS A N 1
ATOM 816 C CA . LYS A 1 108 ? 0.235 5.450 32.001 1.00 98.19 108 LYS A CA 1
ATOM 817 C C . LYS A 1 108 ? 1.240 5.588 33.143 1.00 98.19 108 LYS A C 1
ATOM 819 O O . LYS A 1 108 ? 0.885 6.128 34.185 1.00 98.19 108 LYS A O 1
ATOM 824 N N . ALA A 1 109 ? 2.489 5.162 32.956 1.00 98.12 109 ALA A N 1
ATOM 825 C CA . ALA A 1 109 ? 3.538 5.335 33.961 1.00 98.12 109 ALA A CA 1
ATOM 826 C C . ALA A 1 109 ? 3.858 6.820 34.217 1.00 98.12 109 ALA A C 1
ATOM 828 O O . ALA A 1 109 ? 4.045 7.227 35.364 1.00 98.12 109 ALA A O 1
ATOM 829 N N . LEU A 1 110 ? 3.872 7.644 33.164 1.00 97.94 110 LEU A N 1
ATOM 830 C CA . LEU A 1 110 ? 4.079 9.094 33.256 1.00 97.94 110 LEU A CA 1
ATOM 831 C C . LEU A 1 110 ? 2.836 9.845 33.762 1.00 97.94 110 LEU A C 1
ATOM 833 O O . LEU A 1 110 ? 2.961 10.930 34.332 1.00 97.94 110 LEU A O 1
ATOM 837 N N . ARG A 1 111 ? 1.638 9.288 33.550 1.00 97.69 111 ARG A N 1
ATOM 838 C CA . ARG A 1 111 ? 0.333 9.862 33.913 1.00 97.69 111 ARG A CA 1
ATOM 839 C C . ARG A 1 111 ? -0.561 8.824 34.619 1.00 97.69 111 ARG A C 1
ATOM 841 O O . ARG A 1 111 ? -1.574 8.417 34.042 1.00 97.69 111 ARG A O 1
ATOM 848 N N . PRO A 1 112 ? -0.252 8.428 35.871 1.00 97.25 112 PRO A N 1
ATOM 849 C CA . PRO A 1 112 ? -0.954 7.334 36.558 1.00 97.25 112 PRO A CA 1
ATOM 850 C C . PRO A 1 112 ? -2.464 7.550 36.722 1.00 97.25 112 PRO A C 1
ATOM 852 O O . PRO A 1 112 ? -3.234 6.595 36.634 1.00 97.25 112 PRO A O 1
ATOM 855 N N . ASP A 1 113 ? -2.882 8.806 36.902 1.00 95.88 113 ASP A N 1
ATOM 856 C CA . ASP A 1 113 ? -4.285 9.186 37.123 1.00 95.88 113 ASP A CA 1
ATOM 857 C C . ASP A 1 113 ? -5.112 9.294 35.831 1.00 95.88 113 ASP A C 1
ATOM 859 O O . ASP A 1 113 ? -6.329 9.478 35.881 1.00 95.88 113 ASP A O 1
ATOM 863 N N . SER A 1 114 ? -4.465 9.208 34.666 1.00 97.19 114 SER A N 1
ATOM 864 C CA . SER A 1 114 ? -5.155 9.293 33.379 1.00 97.19 114 SER A CA 1
ATOM 865 C C . SER A 1 114 ? -5.914 8.009 33.055 1.00 97.19 114 SER A C 1
ATOM 867 O O . SER A 1 114 ? -5.568 6.930 33.538 1.00 97.19 114 SER A O 1
ATOM 869 N N . THR A 1 115 ? -6.946 8.116 32.217 1.00 97.75 115 THR A N 1
ATOM 870 C CA . THR A 1 115 ? -7.662 6.956 31.669 1.00 97.75 115 THR A CA 1
ATOM 871 C C . THR A 1 115 ? -7.094 6.595 30.298 1.00 97.75 115 THR A C 1
ATOM 873 O O . THR A 1 115 ? -7.092 7.424 29.387 1.00 97.75 115 THR A O 1
ATOM 876 N N . ILE A 1 116 ? -6.645 5.354 30.136 1.00 98.50 116 ILE A N 1
ATOM 877 C CA . ILE A 1 116 ? -6.149 4.789 28.882 1.00 98.50 116 ILE A CA 1
ATOM 878 C C . ILE A 1 116 ? -7.270 4.008 28.214 1.00 98.50 116 ILE A C 1
ATOM 880 O O . ILE A 1 116 ? -7.799 3.041 28.768 1.00 98.50 116 ILE A O 1
ATOM 884 N N . ILE A 1 117 ? -7.608 4.418 26.998 1.00 98.50 117 ILE A N 1
ATOM 885 C CA . ILE A 1 117 ? -8.673 3.810 26.210 1.00 98.50 117 ILE A CA 1
ATOM 886 C C . ILE A 1 117 ? -8.093 3.351 24.884 1.00 98.50 117 ILE A C 1
ATOM 888 O O . ILE A 1 117 ? -7.412 4.117 24.209 1.00 98.50 117 ILE A O 1
ATOM 892 N N . PHE A 1 118 ? -8.407 2.125 24.484 1.00 98.62 118 PHE A N 1
ATOM 893 C CA . PHE A 1 118 ? -8.141 1.652 23.129 1.00 98.62 118 PHE A CA 1
ATOM 894 C C . PHE A 1 118 ? -9.426 1.556 22.310 1.00 98.62 118 PHE A C 1
ATOM 896 O O . PHE A 1 118 ? -10.491 1.210 22.822 1.00 98.62 118 PHE A O 1
ATOM 903 N N . GLY A 1 119 ? -9.317 1.832 21.016 1.00 97.31 119 GLY A N 1
ATOM 904 C CA . GLY A 1 119 ? -10.380 1.624 20.040 1.00 97.31 119 GLY A CA 1
ATOM 905 C C . GLY A 1 119 ? -9.823 1.325 18.654 1.00 97.31 119 GLY A C 1
ATOM 906 O O . GLY A 1 119 ? -8.612 1.286 18.450 1.00 97.31 119 GLY A O 1
ATOM 907 N N . GLY A 1 120 ? -10.706 1.094 17.688 1.00 94.81 120 GLY A N 1
ATOM 908 C CA . GLY A 1 120 ? -10.327 0.735 16.318 1.00 94.81 120 GLY A CA 1
ATOM 909 C C . GLY A 1 120 ? -10.333 -0.777 16.047 1.00 94.81 120 GLY A C 1
ATOM 910 O O . GLY A 1 120 ? -10.684 -1.565 16.935 1.00 94.81 120 GLY A O 1
ATOM 911 N N . PRO A 1 121 ? -10.018 -1.188 14.803 1.00 94.06 121 PRO A N 1
ATOM 912 C CA . PRO A 1 121 ? -10.208 -2.558 14.334 1.00 94.06 121 PRO A CA 1
ATOM 913 C C . PRO A 1 121 ? -9.576 -3.641 15.203 1.00 94.06 121 PRO A C 1
ATOM 915 O O . PRO A 1 121 ? -10.268 -4.599 15.542 1.00 94.06 121 PRO A O 1
ATOM 918 N N . GLN A 1 122 ? -8.308 -3.485 15.601 1.00 94.69 122 GLN A N 1
ATOM 919 C CA . GLN A 1 122 ? -7.607 -4.540 16.338 1.00 94.69 122 GLN A CA 1
ATOM 920 C C . GLN A 1 122 ? -8.154 -4.688 17.757 1.00 94.69 122 GLN A C 1
ATOM 922 O O . GLN A 1 122 ? -8.646 -5.755 18.113 1.00 94.69 122 GLN A O 1
ATOM 927 N N . ALA A 1 123 ? -8.154 -3.614 18.551 1.00 96.75 123 ALA A N 1
ATOM 928 C CA . ALA A 1 123 ? -8.644 -3.663 19.927 1.00 96.75 123 ALA A CA 1
ATOM 929 C C . ALA A 1 123 ? -10.113 -4.106 20.017 1.00 96.75 123 ALA A C 1
ATOM 931 O O . ALA A 1 123 ? -10.521 -4.652 21.034 1.00 96.75 123 ALA A O 1
ATOM 932 N N . SER A 1 124 ? -10.908 -3.912 18.957 1.00 96.38 124 SER A N 1
ATOM 933 C CA . SER A 1 124 ? -12.307 -4.346 18.929 1.00 96.38 124 SER A CA 1
ATOM 934 C C . SER A 1 124 ? -12.502 -5.861 18.926 1.00 96.38 124 SER A C 1
ATOM 936 O O . SER A 1 124 ? -13.548 -6.325 19.386 1.00 96.38 124 SER A O 1
ATOM 938 N N . VAL A 1 125 ? -11.546 -6.614 18.374 1.00 94.94 125 VAL A N 1
ATOM 939 C CA . VAL A 1 125 ? -11.657 -8.072 18.197 1.00 94.94 125 VAL A CA 1
ATOM 940 C C . VAL A 1 125 ? -10.876 -8.877 19.234 1.00 94.94 125 VAL A C 1
ATOM 942 O O . VAL A 1 125 ? -11.229 -10.029 19.453 1.00 94.94 125 VAL A O 1
ATOM 945 N N . VAL A 1 126 ? -9.872 -8.276 19.883 1.00 96.31 126 VAL A N 1
ATOM 946 C CA . VAL A 1 126 ? -9.082 -8.881 20.980 1.00 96.31 126 VAL A CA 1
ATOM 947 C C . VAL A 1 126 ? -9.341 -8.179 22.321 1.00 96.31 126 VAL A C 1
ATOM 949 O O . VAL A 1 126 ? -8.456 -8.033 23.160 1.00 96.31 126 VAL A O 1
ATOM 952 N N . ASP A 1 127 ? -10.557 -7.657 22.504 1.00 97.56 127 ASP A N 1
ATOM 953 C CA . ASP A 1 127 ? -10.896 -6.729 23.581 1.00 97.56 127 ASP A CA 1
ATOM 954 C C . ASP A 1 127 ? -10.705 -7.331 24.982 1.00 97.56 127 ASP A C 1
ATOM 956 O O . ASP A 1 127 ? -10.066 -6.738 25.857 1.00 97.56 127 ASP A O 1
ATOM 960 N N . ALA A 1 128 ? -11.250 -8.524 25.208 1.00 96.75 128 ALA A N 1
ATOM 961 C CA . ALA A 1 128 ? -11.173 -9.168 26.512 1.00 96.75 128 ALA A CA 1
ATOM 962 C C . ALA A 1 128 ? -9.734 -9.583 26.847 1.00 96.75 128 ALA A C 1
ATOM 964 O O . ALA A 1 128 ? -9.260 -9.322 27.952 1.00 96.75 128 ALA A O 1
ATOM 965 N N . GLU A 1 129 ? -9.029 -10.171 25.883 1.00 96.88 129 GLU A N 1
ATOM 966 C CA . GLU A 1 129 ? -7.653 -10.642 26.006 1.00 96.88 129 GLU A CA 1
ATOM 967 C C . GLU A 1 129 ? -6.695 -9.481 26.292 1.00 96.88 129 GLU A C 1
ATOM 969 O O . GLU A 1 129 ? -5.865 -9.588 27.199 1.00 96.88 129 GLU A O 1
ATOM 974 N N . THR A 1 130 ? -6.855 -8.341 25.609 1.00 97.75 130 THR A N 1
ATOM 975 C CA . THR A 1 130 ? -6.078 -7.123 25.881 1.00 97.75 130 THR A CA 1
ATOM 976 C C . THR A 1 130 ? -6.284 -6.646 27.314 1.00 97.75 130 THR A C 1
ATOM 978 O O . THR A 1 130 ? -5.303 -6.411 28.018 1.00 97.75 130 THR A O 1
ATOM 981 N N . LEU A 1 131 ? -7.530 -6.523 27.790 1.00 97.62 131 LEU A N 1
ATOM 982 C CA . LEU A 1 131 ? -7.773 -6.075 29.166 1.00 97.62 131 LEU A CA 1
ATOM 983 C C . LEU A 1 131 ? -7.286 -7.095 30.200 1.00 97.62 131 LEU A C 1
ATOM 985 O O . LEU A 1 131 ? -6.801 -6.704 31.258 1.00 97.62 131 LEU A O 1
ATOM 989 N N . LEU A 1 132 ? -7.396 -8.396 29.948 1.00 96.19 132 LEU A N 1
ATOM 990 C CA . LEU A 1 132 ? -6.849 -9.405 30.862 1.00 96.19 132 LEU A CA 1
ATOM 991 C C . LEU A 1 132 ? -5.323 -9.310 30.962 1.00 96.19 132 LEU A C 1
ATOM 993 O O . LEU A 1 132 ? -4.773 -9.441 32.053 1.00 96.19 132 LEU A O 1
ATOM 997 N N . THR A 1 133 ? -4.663 -9.051 29.836 1.00 97.06 133 THR A N 1
ATOM 998 C CA . THR A 1 133 ? -3.203 -9.106 29.709 1.00 97.06 133 THR A CA 1
ATOM 999 C C . THR A 1 133 ? -2.511 -7.819 30.144 1.00 97.06 133 THR A C 1
ATOM 1001 O O . THR A 1 133 ? -1.432 -7.875 30.731 1.00 97.06 133 THR A O 1
ATOM 1004 N N . PHE A 1 134 ? -3.119 -6.658 29.888 1.00 97.31 134 PHE A N 1
ATOM 1005 C CA . PHE A 1 134 ? -2.496 -5.348 30.086 1.00 97.31 134 PHE A CA 1
ATOM 1006 C C . PHE A 1 134 ? -3.283 -4.506 31.107 1.00 97.31 134 PHE A C 1
ATOM 1008 O O . PHE A 1 134 ? -4.191 -3.762 30.732 1.00 97.31 134 PHE A O 1
ATOM 1015 N N . PRO A 1 135 ? -2.940 -4.567 32.412 1.00 95.75 135 PRO A N 1
ATOM 1016 C CA . PRO A 1 135 ? -3.690 -3.882 33.470 1.00 95.75 135 PRO A CA 1
ATOM 1017 C C . PRO A 1 135 ? -3.702 -2.352 33.376 1.00 95.75 135 PRO A C 1
ATOM 1019 O O . PRO A 1 135 ? -4.560 -1.722 33.984 1.00 95.75 135 PRO A O 1
ATOM 1022 N N . PHE A 1 136 ? -2.754 -1.758 32.643 1.00 96.88 136 PHE A N 1
ATOM 1023 C CA . PHE A 1 136 ? -2.688 -0.312 32.413 1.00 96.88 136 PHE A CA 1
ATOM 1024 C C . PHE A 1 136 ? -3.714 0.190 31.388 1.00 96.88 136 PHE A C 1
ATOM 1026 O O . PHE A 1 136 ? -3.904 1.399 31.277 1.00 96.88 136 PHE A O 1
ATOM 1033 N N . VAL A 1 137 ? -4.358 -0.711 30.639 1.00 98.00 137 VAL A N 1
ATOM 1034 C CA . VAL A 1 137 ? -5.477 -0.378 29.756 1.00 98.00 137 VAL A CA 1
ATOM 1035 C C . VAL A 1 137 ? -6.758 -0.396 30.581 1.00 98.00 137 VAL A C 1
ATOM 1037 O O . VAL A 1 137 ? -7.143 -1.433 31.128 1.00 98.00 137 VAL A O 1
ATOM 1040 N N . ASP A 1 138 ? -7.418 0.757 30.674 1.00 96.69 138 ASP A N 1
ATOM 1041 C CA . ASP A 1 138 ? -8.594 0.917 31.526 1.00 96.69 138 ASP A CA 1
ATOM 1042 C C . ASP A 1 138 ? -9.871 0.453 30.802 1.00 96.69 138 ASP A C 1
ATOM 1044 O O . ASP A 1 138 ? -10.712 -0.224 31.397 1.00 96.69 138 ASP A O 1
ATOM 1048 N N . LEU A 1 139 ? -10.028 0.807 29.518 1.00 98.00 139 LEU A N 1
ATOM 1049 C CA . LEU A 1 139 ? -11.260 0.585 28.749 1.00 98.00 139 LEU A CA 1
ATOM 1050 C C . LEU A 1 139 ? -10.978 0.284 27.271 1.00 98.00 139 LEU A C 1
ATOM 1052 O O . LEU A 1 139 ? -10.011 0.782 26.692 1.00 98.00 139 LEU A O 1
ATOM 1056 N N . ILE A 1 140 ? -11.880 -0.463 26.631 1.00 98.56 140 ILE A N 1
ATOM 1057 C CA . ILE A 1 140 ? -11.872 -0.672 25.179 1.00 98.56 140 ILE A CA 1
ATOM 1058 C C . ILE A 1 140 ? -13.224 -0.293 24.580 1.00 98.56 140 ILE A C 1
ATOM 1060 O O . ILE A 1 140 ? -14.265 -0.834 24.961 1.00 98.56 140 ILE A O 1
ATOM 1064 N N . VAL A 1 141 ? -13.203 0.614 23.604 1.00 98.19 141 VAL A N 1
ATOM 1065 C CA . VAL A 1 141 ? -14.376 1.026 22.824 1.00 98.19 141 VAL A CA 1
ATOM 1066 C C . VAL A 1 141 ? -14.349 0.317 21.476 1.00 98.19 141 VAL A C 1
ATOM 1068 O O . VAL A 1 141 ? -13.419 0.485 20.689 1.00 98.19 141 VAL A O 1
ATOM 1071 N N . ARG A 1 142 ? -15.378 -0.485 21.203 1.00 97.06 142 ARG A N 1
ATOM 1072 C CA . ARG A 1 142 ? -15.401 -1.411 20.066 1.00 97.06 142 ARG A CA 1
ATOM 1073 C C . ARG A 1 142 ? -16.338 -0.956 18.965 1.00 97.06 142 ARG A C 1
ATOM 1075 O O . ARG A 1 142 ? -17.436 -0.465 19.234 1.00 97.06 142 ARG A O 1
ATOM 1082 N N . GLY A 1 143 ? -15.944 -1.250 17.730 1.00 95.38 143 GLY A N 1
ATOM 1083 C CA . GLY A 1 143 ? -16.685 -0.859 16.535 1.00 95.38 143 GLY A CA 1
ATOM 1084 C C . GLY A 1 143 ? -16.606 0.647 16.288 1.00 95.38 143 GLY A C 1
ATOM 1085 O O . GLY A 1 143 ? -15.568 1.269 16.500 1.00 95.38 143 GLY A O 1
ATOM 1086 N N . GLU A 1 144 ? -17.709 1.223 15.817 1.00 95.75 144 GLU A N 1
ATOM 1087 C CA . GLU A 1 144 ? -17.827 2.659 15.547 1.00 95.75 144 GLU A CA 1
ATOM 1088 C C . GLU A 1 144 ? -18.018 3.431 16.857 1.00 95.75 144 GLU A C 1
ATOM 1090 O O . GLU A 1 144 ? -19.001 3.243 17.579 1.00 95.75 144 GLU A O 1
ATOM 1095 N N . ALA A 1 145 ? -17.047 4.281 17.186 1.00 96.12 145 ALA A N 1
ATOM 1096 C CA . ALA A 1 145 ? -16.933 4.903 18.499 1.00 96.12 145 ALA A CA 1
ATOM 1097 C C . ALA A 1 145 ? -17.598 6.289 18.583 1.00 96.12 145 ALA A C 1
ATOM 1099 O O . ALA A 1 145 ? -17.703 6.845 19.672 1.00 96.12 145 ALA A O 1
ATOM 1100 N N . GLU A 1 146 ? -18.107 6.847 17.484 1.00 96.69 146 GLU A N 1
ATOM 1101 C CA . GLU A 1 146 ? -18.662 8.207 17.430 1.00 96.69 146 GLU A CA 1
ATOM 1102 C C . GLU A 1 146 ? -19.909 8.391 18.308 1.00 96.69 146 GLU A C 1
ATOM 1104 O O . GLU A 1 146 ? -20.203 9.501 18.734 1.00 96.69 146 GLU A O 1
ATOM 1109 N N . ARG A 1 147 ? -20.643 7.315 18.618 1.00 95.62 147 ARG A N 1
ATOM 1110 C CA . ARG A 1 147 ? -21.768 7.356 19.574 1.00 95.62 147 ARG A CA 1
ATOM 1111 C C . ARG A 1 147 ? -21.360 6.907 20.970 1.00 95.62 147 ARG A C 1
ATOM 1113 O O . ARG A 1 147 ? -21.758 7.516 21.959 1.00 95.62 147 ARG A O 1
ATOM 1120 N N . THR A 1 148 ? -20.575 5.837 21.047 1.00 96.69 148 THR A N 1
ATOM 1121 C CA . THR A 1 148 ? -20.189 5.221 22.319 1.00 96.69 148 THR A CA 1
ATOM 1122 C C . THR A 1 148 ? -19.220 6.093 23.102 1.00 96.69 148 THR A C 1
ATOM 1124 O O . THR A 1 148 ? -19.331 6.182 24.321 1.00 96.69 148 THR A O 1
ATOM 1127 N N . PHE A 1 149 ? -18.274 6.745 22.424 1.00 97.06 149 PHE A N 1
ATOM 1128 C CA . PHE A 1 149 ? -17.212 7.467 23.104 1.00 97.06 149 PHE A CA 1
ATOM 1129 C C . PHE A 1 149 ? -17.710 8.731 23.818 1.00 97.06 149 PHE A C 1
ATOM 1131 O O . PHE A 1 149 ? -17.413 8.850 25.002 1.00 97.06 149 PHE A O 1
ATOM 1138 N N . PRO A 1 150 ? -18.539 9.610 23.215 1.00 95.94 150 PRO A N 1
ATOM 1139 C CA . PRO A 1 150 ? -19.147 10.719 23.957 1.00 95.94 150 PRO A CA 1
ATOM 1140 C C . PRO A 1 150 ? -19.915 10.258 25.206 1.00 95.94 150 PRO A C 1
ATOM 1142 O O . PRO A 1 150 ? -19.675 10.773 26.294 1.00 95.94 150 PRO A O 1
ATOM 1145 N N . ALA A 1 151 ? -20.748 9.217 25.081 1.00 95.62 151 ALA A N 1
ATOM 1146 C CA . ALA A 1 151 ? -21.501 8.666 26.211 1.00 95.62 151 ALA A CA 1
ATOM 1147 C C . ALA A 1 151 ? -20.585 8.096 27.311 1.00 95.62 151 ALA A C 1
ATOM 1149 O O . ALA A 1 151 ? -20.881 8.201 28.500 1.00 95.62 151 ALA A O 1
ATOM 1150 N N . LEU A 1 152 ? -19.445 7.514 26.927 1.00 97.06 152 LEU A N 1
ATOM 1151 C CA . LEU A 1 152 ? -18.432 7.069 27.876 1.00 97.06 152 LEU A CA 1
ATOM 1152 C C . LEU A 1 152 ? -17.767 8.244 28.605 1.00 97.06 152 LEU A C 1
ATOM 1154 O O . LEU A 1 152 ? -17.547 8.157 29.812 1.00 97.06 152 LEU A O 1
ATOM 1158 N N . LEU A 1 153 ? -17.450 9.337 27.904 1.00 96.06 153 LEU A N 1
ATOM 1159 C CA . LEU A 1 153 ? -16.865 10.530 28.524 1.00 96.06 153 LEU A CA 1
ATOM 1160 C C . LEU A 1 153 ? -17.831 11.166 29.536 1.00 96.06 153 LEU A C 1
ATOM 1162 O O . LEU A 1 153 ? -17.389 11.586 30.609 1.00 96.06 153 LEU A O 1
ATOM 1166 N N . ASP A 1 154 ? -19.133 11.175 29.239 1.00 94.12 154 ASP A N 1
ATOM 1167 C CA . ASP A 1 154 ? -20.172 11.629 30.169 1.00 94.12 154 ASP A CA 1
ATOM 1168 C C . ASP A 1 154 ? -20.160 10.794 31.457 1.00 94.12 154 ASP A C 1
ATOM 1170 O O . ASP A 1 154 ? -20.100 11.346 32.560 1.00 94.12 154 ASP A O 1
ATOM 1174 N N . GLU A 1 155 ? -20.123 9.463 31.341 1.00 95.06 155 GLU A N 1
ATOM 1175 C CA . GLU A 1 155 ? -20.060 8.568 32.501 1.00 95.06 155 GLU A CA 1
ATOM 1176 C C . GLU A 1 155 ? -18.755 8.715 33.291 1.00 95.06 155 GLU A C 1
ATOM 1178 O O . GLU A 1 155 ? -18.792 8.746 34.523 1.00 95.06 155 GLU A O 1
ATOM 1183 N N . LEU A 1 156 ? -17.613 8.877 32.613 1.00 94.25 156 LEU A N 1
ATOM 1184 C CA . LEU A 1 156 ? -16.315 9.126 33.252 1.00 94.25 156 LEU A CA 1
ATOM 1185 C C . LEU A 1 156 ? -16.299 10.435 34.052 1.00 94.25 156 LEU A C 1
ATOM 1187 O O . LEU A 1 156 ? -15.698 10.481 35.128 1.00 94.25 156 LEU A O 1
ATOM 1191 N N . SER A 1 157 ? -16.981 11.471 33.555 1.00 88.88 157 SER A N 1
ATOM 1192 C CA . SER A 1 157 ? -17.128 12.761 34.243 1.00 88.88 157 SER A CA 1
ATOM 1193 C C . SER A 1 157 ? -18.146 12.734 35.390 1.00 88.88 157 SER A C 1
ATOM 1195 O O . SER A 1 157 ? -18.102 13.582 36.282 1.00 88.88 157 SER A O 1
ATOM 1197 N N . GLY A 1 158 ? -19.067 11.768 35.357 1.00 88.75 158 GLY A N 1
ATOM 1198 C CA . GLY A 1 158 ? -20.219 11.680 36.240 1.00 88.75 158 GLY A CA 1
ATOM 1199 C C . GLY A 1 158 ? -20.157 10.496 37.201 1.00 88.75 158 GLY A C 1
ATOM 1200 O O . GLY A 1 158 ? -19.333 10.437 38.112 1.00 88.75 158 GLY A O 1
ATOM 1201 N N . ARG A 1 159 ? -21.122 9.579 37.056 1.00 79.88 159 ARG A N 1
ATOM 1202 C CA . ARG A 1 159 ? -21.385 8.496 38.022 1.00 79.88 159 ARG A CA 1
ATOM 1203 C C . ARG A 1 159 ? -20.527 7.252 37.803 1.00 79.88 159 ARG A C 1
ATOM 1205 O O . ARG A 1 159 ? -20.605 6.354 38.640 1.00 79.88 159 ARG A O 1
ATOM 1212 N N . LYS A 1 160 ? -19.761 7.195 36.709 1.00 86.50 160 LYS A N 1
ATOM 1213 C CA . LYS A 1 160 ? -18.950 6.047 36.286 1.00 86.50 160 LYS A CA 1
ATOM 1214 C C . LYS A 1 160 ? -19.773 4.758 36.194 1.00 86.50 160 LYS A C 1
ATOM 1216 O O . LYS A 1 160 ? -19.389 3.732 36.749 1.00 86.50 160 LYS A O 1
ATOM 1221 N N . ARG A 1 161 ? -20.941 4.817 35.539 1.00 90.00 161 ARG A N 1
ATOM 1222 C CA . ARG A 1 161 ? -21.822 3.657 35.327 1.00 90.00 161 ARG A CA 1
ATOM 1223 C C . ARG A 1 161 ? -21.682 3.136 33.906 1.00 90.00 161 ARG A C 1
ATOM 1225 O O . ARG A 1 161 ? -22.183 3.733 32.961 1.00 90.00 161 ARG A O 1
ATOM 1232 N N . PHE A 1 162 ? -21.030 1.991 33.762 1.00 94.38 162 PHE A N 1
ATOM 1233 C CA . PHE A 1 162 ? -20.659 1.459 32.452 1.00 94.38 162 PHE A CA 1
ATOM 1234 C C . PHE A 1 162 ? -21.595 0.363 31.924 1.00 94.38 162 PHE A C 1
ATOM 1236 O O . PHE A 1 162 ? -21.564 0.078 30.730 1.00 94.38 162 PHE A O 1
ATOM 1243 N N . ASP A 1 163 ? -22.477 -0.197 32.757 1.00 89.06 163 ASP A N 1
ATOM 1244 C CA . ASP A 1 163 ? -23.279 -1.401 32.456 1.00 89.06 163 ASP A CA 1
ATOM 1245 C C . ASP A 1 163 ? -24.149 -1.309 31.187 1.00 89.06 163 ASP A C 1
ATOM 1247 O O . ASP A 1 163 ? -24.437 -2.318 30.550 1.00 89.06 163 ASP A O 1
ATOM 1251 N N . ASN A 1 164 ? -24.566 -0.099 30.798 1.00 88.81 164 ASN A N 1
ATOM 1252 C CA . ASN A 1 164 ? -25.468 0.129 29.661 1.00 88.81 164 ASN A CA 1
ATOM 1253 C C . ASN A 1 164 ? -24.785 0.773 28.441 1.00 88.81 164 ASN A C 1
ATOM 1255 O O . ASN A 1 164 ? -25.463 1.144 27.480 1.00 88.81 164 ASN A O 1
ATOM 1259 N N . LEU A 1 165 ? -23.457 0.919 28.449 1.00 96.00 165 LEU A N 1
ATOM 1260 C CA . LEU A 1 165 ? -22.717 1.502 27.328 1.00 96.00 165 LEU A CA 1
ATOM 1261 C C . LEU A 1 165 ? -22.421 0.436 26.268 1.00 96.00 165 LEU A C 1
ATOM 1263 O O . LEU A 1 165 ? -21.478 -0.351 26.387 1.00 96.00 165 LEU A O 1
ATOM 1267 N N . ALA A 1 166 ? -23.239 0.394 25.217 1.00 96.75 166 ALA A N 1
ATOM 1268 C CA . ALA A 1 166 ? -23.054 -0.550 24.119 1.00 96.75 166 ALA A CA 1
ATOM 1269 C C . ALA A 1 166 ? -21.697 -0.347 23.418 1.00 96.75 166 ALA A C 1
ATOM 1271 O O . ALA A 1 166 ? -21.273 0.774 23.154 1.00 96.75 166 ALA A O 1
ATOM 1272 N N . GLY A 1 167 ? -21.017 -1.443 23.082 1.00 96.88 167 GLY A N 1
ATOM 1273 C CA . GLY A 1 167 ? -19.692 -1.422 22.458 1.00 96.88 167 GLY A CA 1
ATOM 1274 C C . GLY A 1 167 ? -18.530 -1.274 23.441 1.00 96.88 167 GLY A C 1
ATOM 1275 O O . GLY A 1 167 ? -17.388 -1.376 23.013 1.00 96.88 167 GLY A O 1
ATOM 1276 N N . LEU A 1 168 ? -18.777 -1.125 24.744 1.00 98.38 168 LEU A N 1
ATOM 1277 C CA . LEU A 1 168 ? -17.722 -1.032 25.755 1.00 98.38 168 LEU A CA 1
ATOM 1278 C C . LEU A 1 168 ? -17.295 -2.413 26.270 1.00 98.38 168 LEU A C 1
ATOM 1280 O O . LEU A 1 168 ? -18.140 -3.287 26.484 1.00 98.38 168 LEU A O 1
ATOM 1284 N N . THR A 1 169 ? -15.999 -2.585 26.497 1.00 98.31 169 THR A N 1
ATOM 1285 C CA . THR A 1 169 ? -15.442 -3.644 27.345 1.00 98.31 169 THR A CA 1
ATOM 1286 C C . THR A 1 169 ? -14.597 -2.978 28.419 1.00 98.31 169 THR A C 1
ATOM 1288 O O . THR A 1 169 ? -13.807 -2.079 28.121 1.00 98.31 169 THR A O 1
ATOM 1291 N N . PHE A 1 170 ? -14.810 -3.360 29.674 1.00 96.94 170 PHE A N 1
ATOM 1292 C CA . PHE A 1 170 ? -14.204 -2.706 30.828 1.00 96.94 170 PHE A CA 1
ATOM 1293 C C . PHE A 1 170 ? -13.919 -3.698 31.952 1.00 96.94 170 PHE A C 1
ATOM 1295 O O . PHE A 1 170 ? -14.380 -4.842 31.934 1.00 96.94 170 PHE A O 1
ATOM 1302 N N . ARG A 1 171 ? -13.149 -3.247 32.940 1.00 93.19 171 ARG A N 1
ATOM 1303 C CA . ARG A 1 171 ? -12.863 -4.009 34.152 1.00 93.19 171 ARG A CA 1
ATOM 1304 C C . ARG A 1 171 ? -13.794 -3.588 35.286 1.00 93.19 171 ARG A C 1
ATOM 1306 O O . ARG A 1 171 ? -13.845 -2.410 35.629 1.00 93.19 171 ARG A O 1
ATOM 1313 N N . ASP A 1 172 ? -14.467 -4.559 35.892 1.00 90.19 172 ASP A N 1
ATOM 1314 C CA . ASP A 1 172 ? -15.209 -4.406 37.144 1.00 90.19 172 ASP A CA 1
ATOM 1315 C C . ASP A 1 172 ? -14.552 -5.271 38.229 1.00 90.19 172 ASP A C 1
ATOM 1317 O O . ASP A 1 172 ? -14.683 -6.500 38.260 1.00 90.19 172 ASP A O 1
ATOM 1321 N N . GLY A 1 173 ? -13.737 -4.634 39.074 1.00 86.19 173 GLY A N 1
ATOM 1322 C CA . GLY A 1 173 ? -12.881 -5.328 40.035 1.00 86.19 173 GLY A CA 1
ATOM 1323 C C . GLY A 1 173 ? -11.923 -6.306 39.344 1.00 86.19 173 GLY A C 1
ATOM 1324 O O . GLY A 1 173 ? -11.031 -5.897 38.603 1.00 86.19 173 GLY A O 1
ATOM 1325 N N . ASN A 1 174 ? -12.116 -7.606 39.580 1.00 86.62 174 ASN A N 1
ATOM 1326 C CA . ASN A 1 174 ? -11.307 -8.674 38.979 1.00 86.62 174 ASN A CA 1
ATOM 1327 C C . ASN A 1 174 ? -11.945 -9.290 37.722 1.00 86.62 174 ASN A C 1
ATOM 1329 O O . ASN A 1 174 ? -11.384 -10.223 37.149 1.00 86.62 174 ASN A O 1
ATOM 1333 N N . HIS A 1 175 ? -13.113 -8.806 37.299 1.00 92.62 175 HIS A N 1
ATOM 1334 C CA . HIS A 1 175 ? -13.848 -9.350 36.165 1.00 92.62 175 HIS A CA 1
ATOM 1335 C C . HIS A 1 175 ? -13.754 -8.424 34.956 1.00 92.62 175 HIS A C 1
ATOM 1337 O O . HIS A 1 175 ? -13.772 -7.201 35.083 1.00 92.62 175 HIS A O 1
ATOM 1343 N N . ILE A 1 176 ? -13.674 -9.020 33.767 1.00 96.19 176 ILE A N 1
ATOM 1344 C CA . ILE A 1 176 ? -13.860 -8.290 32.515 1.00 96.19 176 ILE A CA 1
ATOM 1345 C C . ILE A 1 176 ? -15.331 -8.367 32.136 1.00 96.19 176 ILE A C 1
ATOM 1347 O O . ILE A 1 176 ? -15.884 -9.455 31.964 1.00 96.19 176 ILE A O 1
ATOM 1351 N N . VAL A 1 177 ? -15.954 -7.202 32.003 1.00 96.56 177 VAL A N 1
ATOM 1352 C CA . VAL A 1 177 ? -17.337 -7.054 31.569 1.00 96.56 177 VAL A CA 1
ATOM 1353 C C . VAL A 1 177 ? -17.335 -6.604 30.118 1.00 96.56 177 VAL A C 1
ATOM 1355 O O . VAL A 1 177 ? -16.747 -5.587 29.747 1.00 96.56 177 VAL A O 1
ATOM 1358 N N . ARG A 1 178 ? -18.001 -7.396 29.281 1.00 97.12 178 ARG A N 1
ATOM 1359 C CA . ARG A 1 178 ? -18.098 -7.192 27.838 1.00 97.12 178 ARG A CA 1
ATOM 1360 C C . ARG A 1 178 ? -19.549 -6.878 27.485 1.00 97.12 178 ARG A C 1
ATOM 1362 O O . ARG A 1 178 ? -20.353 -7.796 27.333 1.00 97.12 178 ARG A O 1
ATOM 1369 N N . ASN A 1 179 ? -19.890 -5.598 27.343 1.00 97.50 179 ASN A N 1
ATOM 1370 C CA . ASN A 1 179 ? -21.266 -5.186 27.039 1.00 97.50 179 ASN A CA 1
ATOM 1371 C C . ASN A 1 179 ? -21.714 -5.687 25.651 1.00 97.50 179 ASN A C 1
ATOM 1373 O O . ASN A 1 179 ? -20.879 -6.079 24.827 1.00 97.50 179 ASN A O 1
ATOM 1377 N N . PRO A 1 180 ? -23.020 -5.658 25.329 1.00 96.38 180 PRO A N 1
ATOM 1378 C CA . PRO A 1 180 ? -23.482 -5.874 23.962 1.00 96.38 180 PRO A CA 1
ATOM 1379 C C . PRO A 1 180 ? -22.813 -4.900 22.995 1.00 96.38 180 PRO A C 1
ATOM 1381 O O . PRO A 1 180 ? -22.544 -3.750 23.344 1.00 96.38 180 PRO A O 1
ATOM 1384 N N . ASN A 1 181 ? -22.547 -5.337 21.766 1.00 95.06 181 ASN A N 1
ATOM 1385 C CA . ASN A 1 181 ? -21.935 -4.449 20.788 1.00 95.06 181 ASN A CA 1
ATOM 1386 C C . ASN A 1 181 ? -22.877 -3.292 20.410 1.00 95.06 181 ASN A C 1
ATOM 1388 O O . ASN A 1 181 ? -24.089 -3.485 20.302 1.00 95.06 181 ASN A O 1
ATOM 1392 N N . ALA A 1 182 ? -22.310 -2.125 20.098 1.00 94.75 182 ALA A N 1
ATOM 1393 C CA . ALA A 1 182 ? -23.069 -1.024 19.519 1.00 94.75 182 ALA A CA 1
ATOM 1394 C C . ALA A 1 182 ? -23.636 -1.389 18.133 1.00 94.75 182 ALA A C 1
ATOM 1396 O O . ALA A 1 182 ? -23.117 -2.265 17.419 1.00 94.75 182 ALA A O 1
ATOM 1397 N N . SER A 1 183 ? -24.730 -0.712 17.776 1.00 92.69 183 SER A N 1
ATOM 1398 C CA . SER A 1 183 ? -25.238 -0.697 16.403 1.00 92.69 183 SER A CA 1
ATOM 1399 C C . SER A 1 183 ? -24.323 0.152 15.535 1.00 92.69 183 SER A C 1
ATOM 1401 O O . SER A 1 183 ? -23.763 1.138 16.012 1.00 92.69 183 SER A O 1
ATOM 1403 N N . VAL A 1 184 ? -24.210 -0.224 14.265 1.00 93.94 184 VAL A N 1
ATOM 1404 C CA . VAL A 1 184 ? -23.489 0.586 13.288 1.00 93.94 184 VAL A CA 1
ATOM 1405 C C . VAL A 1 184 ? -24.176 1.937 13.071 1.00 93.94 184 VAL A C 1
ATOM 1407 O O . VAL A 1 184 ? -25.372 2.103 13.339 1.00 93.94 184 VAL A O 1
ATOM 1410 N N . ILE A 1 185 ? -23.423 2.912 12.580 1.00 94.94 185 ILE A N 1
ATOM 1411 C CA . ILE A 1 185 ? -23.951 4.218 12.191 1.00 94.94 185 ILE A CA 1
ATOM 1412 C C . ILE A 1 185 ? -24.553 4.080 10.792 1.00 94.94 185 ILE A C 1
ATOM 1414 O O . ILE A 1 185 ? -23.837 3.901 9.812 1.00 94.94 185 ILE A O 1
ATOM 1418 N N . GLU A 1 186 ? -25.884 4.110 10.715 1.00 93.69 186 GLU A N 1
ATOM 1419 C CA . GLU A 1 186 ? -26.618 3.932 9.452 1.00 93.69 186 GLU A CA 1
ATOM 1420 C C . GLU A 1 186 ? -26.526 5.169 8.547 1.00 93.69 186 GLU A C 1
ATOM 1422 O O . GLU A 1 186 ? -26.248 5.054 7.355 1.00 93.69 186 GLU A O 1
ATOM 1427 N N . ASP A 1 187 ? -26.733 6.358 9.120 1.00 95.94 187 ASP A N 1
ATOM 1428 C CA . ASP A 1 187 ? -26.669 7.625 8.394 1.00 95.94 187 ASP A CA 1
ATOM 1429 C C . ASP A 1 187 ? -25.303 8.292 8.581 1.00 95.94 187 ASP A C 1
ATOM 1431 O O . ASP A 1 187 ? -25.063 8.992 9.568 1.00 95.94 187 ASP A O 1
ATOM 1435 N N . LEU A 1 188 ? -24.404 8.066 7.623 1.00 96.44 188 LEU A N 1
ATOM 1436 C CA . LEU A 1 188 ? -23.070 8.671 7.623 1.00 96.44 188 LEU A CA 1
ATOM 1437 C C . LEU A 1 188 ? -23.091 10.165 7.266 1.00 96.44 188 LEU A C 1
ATOM 1439 O O . LEU A 1 188 ? -22.129 10.863 7.580 1.00 96.44 188 LEU A O 1
ATOM 1443 N N . ASP A 1 189 ? -24.171 10.678 6.666 1.00 96.81 189 ASP A N 1
ATOM 1444 C CA . ASP A 1 189 ? -24.308 12.113 6.384 1.00 96.81 189 ASP A CA 1
ATOM 1445 C C . ASP A 1 189 ? -24.575 12.917 7.670 1.00 96.81 189 ASP A C 1
ATOM 1447 O O . ASP A 1 189 ? -24.342 14.126 7.700 1.00 96.81 189 ASP A O 1
ATOM 1451 N N . SER A 1 190 ? -25.023 12.249 8.743 1.00 95.44 190 SER A N 1
ATOM 1452 C CA . SER A 1 190 ? -25.224 12.859 10.064 1.00 95.44 190 SER A CA 1
ATOM 1453 C C . SER A 1 190 ? -23.924 13.159 10.816 1.00 95.44 190 SER A C 1
ATOM 1455 O O . SER A 1 190 ? -23.939 13.924 11.783 1.00 95.44 190 SER A O 1
ATOM 1457 N N . LEU A 1 191 ? -22.801 12.569 10.393 1.00 96.44 191 LEU A N 1
ATOM 1458 C CA . LEU A 1 191 ? -21.506 12.789 11.023 1.00 96.44 191 LEU A CA 1
ATOM 1459 C C . LEU A 1 191 ? -20.889 14.117 10.559 1.00 96.44 191 LEU A C 1
ATOM 1461 O O . LEU A 1 191 ? -21.024 14.502 9.391 1.00 96.44 191 LEU A O 1
ATOM 1465 N N . PRO A 1 192 ? -20.180 14.835 11.448 1.00 95.56 192 PRO A N 1
ATOM 1466 C CA . PRO A 1 192 ? -19.406 15.991 11.032 1.00 95.56 192 PRO A CA 1
ATOM 1467 C C . PRO A 1 192 ? -18.299 15.568 10.057 1.00 95.56 192 PRO A C 1
ATOM 1469 O O . PRO A 1 192 ? -17.857 14.421 10.033 1.00 95.56 192 PRO A O 1
ATOM 1472 N N . THR A 1 193 ? -17.833 16.515 9.242 1.00 94.88 193 THR A N 1
ATOM 1473 C CA . THR A 1 193 ? -16.625 16.288 8.435 1.00 94.88 193 THR A CA 1
ATOM 1474 C C . THR A 1 193 ? -15.457 16.010 9.390 1.00 94.88 193 THR A C 1
ATOM 1476 O O . THR A 1 193 ? -15.367 16.726 10.390 1.00 94.88 193 THR A O 1
ATOM 1479 N N . PRO A 1 194 ? -14.573 15.030 9.110 1.00 95.56 194 PRO A N 1
ATOM 1480 C CA . PRO A 1 194 ? -13.390 14.785 9.933 1.00 95.56 194 PRO A CA 1
ATOM 1481 C C . PRO A 1 194 ? -12.609 16.074 10.219 1.00 95.56 194 PRO A C 1
ATOM 1483 O O . PRO A 1 194 ? -12.566 16.968 9.373 1.00 95.56 194 PRO A O 1
ATOM 1486 N N . ALA A 1 195 ? -11.998 16.175 11.400 1.00 94.94 195 ALA A N 1
ATOM 1487 C CA . ALA A 1 195 ? -11.322 17.388 11.864 1.00 94.94 195 ALA A CA 1
ATOM 1488 C C . ALA A 1 195 ? -9.957 17.582 11.174 1.00 94.94 195 ALA A C 1
ATOM 1490 O O . ALA A 1 195 ? -8.906 17.448 11.799 1.00 94.94 195 ALA A O 1
ATOM 1491 N N . TYR A 1 196 ? -9.967 17.868 9.867 1.00 92.62 196 TYR A N 1
ATOM 1492 C CA . TYR A 1 196 ? -8.769 18.138 9.060 1.00 92.62 196 TYR A CA 1
ATOM 1493 C C . TYR A 1 196 ? -7.898 19.227 9.687 1.00 92.62 196 TYR A C 1
ATOM 1495 O O . TYR A 1 196 ? -6.686 19.089 9.734 1.00 92.62 196 TYR A O 1
ATOM 1503 N N . GLU A 1 197 ? -8.495 20.263 10.266 1.00 91.75 197 GLU A N 1
ATOM 1504 C CA . GLU A 1 197 ? -7.780 21.342 10.954 1.00 91.75 197 GLU A CA 1
ATOM 1505 C C . GLU A 1 197 ? -6.880 20.897 12.120 1.00 91.75 197 GLU A C 1
ATOM 1507 O O . GLU A 1 197 ? -6.036 21.683 12.544 1.00 91.75 197 GLU A O 1
ATOM 1512 N N . LEU A 1 198 ? -7.046 19.675 12.639 1.00 90.81 198 LEU A N 1
ATOM 1513 C CA . LEU A 1 198 ? -6.185 19.114 13.682 1.00 90.81 198 LEU A CA 1
ATOM 1514 C C . LEU A 1 198 ? -4.970 18.349 13.135 1.00 90.81 198 LEU A C 1
ATOM 1516 O O . LEU A 1 198 ? -4.110 17.961 13.919 1.00 90.81 198 LEU A O 1
ATOM 1520 N N . ALA A 1 199 ? -4.888 18.106 11.826 1.00 85.81 199 ALA A N 1
ATOM 1521 C CA . ALA A 1 199 ? -3.742 17.439 11.218 1.00 85.81 199 ALA A CA 1
ATOM 1522 C C . ALA A 1 199 ? -2.607 18.448 10.950 1.00 85.81 199 ALA A C 1
ATOM 1524 O O . ALA A 1 199 ? -2.757 19.386 10.166 1.00 85.81 199 ALA A O 1
ATOM 1525 N N . GLU A 1 200 ? -1.460 18.248 11.606 1.00 78.69 200 GLU A N 1
ATOM 1526 C CA . GLU A 1 200 ? -0.325 19.189 11.605 1.00 78.69 200 GLU A CA 1
ATOM 1527 C C . GLU A 1 200 ? 0.350 19.344 10.227 1.00 78.69 200 GLU A C 1
ATOM 1529 O O . GLU A 1 200 ? 0.868 20.413 9.904 1.00 78.69 200 GLU A O 1
ATOM 1534 N N . ASN A 1 201 ? 0.316 18.302 9.395 1.00 76.12 201 ASN A N 1
ATOM 1535 C CA . ASN A 1 201 ? 1.107 18.170 8.167 1.00 76.12 201 ASN A CA 1
ATOM 1536 C C . ASN A 1 201 ? 0.309 18.329 6.870 1.00 76.12 201 ASN A C 1
ATOM 1538 O O . ASN A 1 201 ? 0.844 18.075 5.796 1.00 76.12 201 ASN A O 1
ATOM 1542 N N . LEU A 1 202 ? -0.951 18.778 6.925 1.00 77.94 202 LEU A N 1
ATOM 1543 C CA . LEU A 1 202 ? -1.794 18.881 5.722 1.00 77.94 202 LEU A CA 1
ATOM 1544 C C . LEU A 1 202 ? -1.149 19.666 4.576 1.00 77.94 202 LEU A C 1
ATOM 1546 O O . LEU A 1 202 ? -1.342 19.336 3.412 1.00 77.94 202 LEU A O 1
ATOM 1550 N N . HIS A 1 203 ? -0.392 20.711 4.897 1.00 77.00 203 HIS A N 1
ATOM 1551 C CA . HIS A 1 203 ? 0.247 21.579 3.911 1.00 77.00 203 HIS A CA 1
ATOM 1552 C C . HIS A 1 203 ? 1.422 20.914 3.173 1.00 77.00 203 HIS A C 1
ATOM 1554 O O . HIS A 1 203 ? 1.865 21.433 2.151 1.00 77.00 203 HIS A O 1
ATOM 1560 N N . GLU A 1 204 ? 1.911 19.777 3.669 1.00 76.38 204 GLU A N 1
ATOM 1561 C CA . GLU A 1 204 ? 2.985 18.989 3.058 1.00 76.38 204 GLU A CA 1
ATOM 1562 C C . GLU A 1 204 ? 2.448 17.919 2.091 1.00 76.38 204 GLU A C 1
ATOM 1564 O O . GLU A 1 204 ? 3.217 17.299 1.356 1.00 76.38 204 GLU A O 1
ATOM 1569 N N . LEU A 1 205 ? 1.128 17.706 2.066 1.00 80.19 205 LEU A N 1
ATOM 1570 C CA . LEU A 1 205 ? 0.489 16.636 1.305 1.00 80.19 205 LEU A CA 1
ATOM 1571 C C . LEU A 1 205 ? 0.065 17.093 -0.092 1.00 80.19 205 LEU A C 1
ATOM 1573 O O . LEU A 1 205 ? -0.424 18.202 -0.301 1.00 80.19 205 LEU A O 1
ATOM 1577 N N . ASN A 1 206 ? 0.158 16.178 -1.058 1.00 82.75 206 ASN A N 1
ATOM 1578 C CA . ASN A 1 206 ? -0.286 16.416 -2.437 1.00 82.75 206 ASN A CA 1
ATOM 1579 C C . ASN A 1 206 ? -1.728 15.946 -2.707 1.00 82.75 206 ASN A C 1
ATOM 1581 O O . ASN A 1 206 ? -2.282 16.212 -3.779 1.00 82.75 206 ASN A O 1
ATOM 1585 N N . PHE A 1 207 ? -2.339 15.232 -1.762 1.00 89.50 207 PHE A N 1
ATOM 1586 C CA . PHE A 1 207 ? -3.714 14.744 -1.824 1.00 89.50 207 PHE A CA 1
ATOM 1587 C C . PHE A 1 207 ? -4.322 14.665 -0.419 1.00 89.50 207 PHE A C 1
ATOM 1589 O O . PHE A 1 207 ? -3.593 14.650 0.568 1.00 89.50 207 PHE A O 1
ATOM 1596 N N . ALA A 1 208 ? -5.652 14.608 -0.337 1.00 91.75 208 ALA A N 1
ATOM 1597 C CA . ALA A 1 208 ? -6.371 14.401 0.918 1.00 91.75 208 ALA A CA 1
ATOM 1598 C C . ALA A 1 208 ? -7.198 13.113 0.874 1.00 91.75 208 ALA A C 1
ATOM 1600 O O . ALA A 1 208 ? -7.958 12.895 -0.071 1.00 91.75 208 ALA A O 1
ATOM 1601 N N . SER A 1 209 ? -7.101 12.293 1.917 1.00 92.88 209 SER A N 1
ATOM 1602 C CA . SER A 1 209 ? -7.996 11.151 2.108 1.00 92.88 209 SER A CA 1
ATOM 1603 C C . SER A 1 209 ? -9.403 11.645 2.444 1.00 92.88 209 SER A C 1
ATOM 1605 O O . SER A 1 209 ? -9.557 12.578 3.234 1.00 92.88 209 SER A O 1
ATOM 1607 N N . LEU A 1 210 ? -10.434 11.035 1.861 1.00 94.94 210 LEU A N 1
ATOM 1608 C CA . LEU A 1 210 ? -11.844 11.359 2.082 1.00 94.94 210 LEU A CA 1
ATOM 1609 C C . LEU A 1 210 ? -12.636 10.088 2.382 1.00 94.94 210 LEU A C 1
ATOM 1611 O O . LEU A 1 210 ? -12.718 9.195 1.546 1.00 94.94 210 LEU A O 1
ATOM 1615 N N . GLU A 1 211 ? -13.279 10.030 3.545 1.00 95.38 211 GLU A N 1
ATOM 1616 C CA . GLU A 1 211 ? -14.160 8.916 3.897 1.00 95.38 211 GLU A CA 1
ATOM 1617 C C . GLU A 1 211 ? -15.453 8.993 3.077 1.00 95.38 211 GLU A C 1
ATOM 1619 O O . GLU A 1 211 ? -16.276 9.890 3.286 1.00 95.38 211 GLU A O 1
ATOM 1624 N N . LEU A 1 212 ? -15.666 8.032 2.177 1.00 94.94 212 LEU A N 1
ATOM 1625 C CA . LEU A 1 212 ? -16.921 7.924 1.427 1.00 94.94 212 LEU A CA 1
ATOM 1626 C C . LEU A 1 212 ? -17.982 7.111 2.161 1.00 94.94 212 LEU A C 1
ATOM 1628 O O . LEU A 1 212 ? -19.178 7.299 1.940 1.00 94.94 212 LEU A O 1
ATOM 1632 N N . GLY A 1 213 ? -17.553 6.160 2.980 1.00 94.62 213 GLY A N 1
ATOM 1633 C CA . GLY A 1 213 ? -18.436 5.185 3.590 1.00 94.62 213 GLY A CA 1
ATOM 1634 C C . GLY A 1 213 ? -17.676 4.104 4.335 1.00 94.62 213 GLY A C 1
ATOM 1635 O O . GLY A 1 213 ? -16.464 4.195 4.520 1.00 94.62 213 GLY A O 1
ATOM 1636 N N . ARG A 1 214 ? -18.410 3.095 4.800 1.00 94.94 214 ARG A N 1
ATOM 1637 C CA . ARG A 1 214 ? -17.905 2.072 5.714 1.00 94.94 214 ARG A CA 1
ATOM 1638 C C . ARG A 1 214 ? -18.471 0.699 5.378 1.00 94.94 214 ARG A C 1
ATOM 1640 O O . ARG A 1 214 ? -19.674 0.534 5.130 1.00 94.94 214 ARG A O 1
ATOM 1647 N N . GLY A 1 215 ? -17.627 -0.313 5.524 1.00 94.31 215 GLY A N 1
ATOM 1648 C CA . GLY A 1 215 ? -17.965 -1.726 5.453 1.00 94.31 215 GLY A CA 1
ATOM 1649 C C . GLY A 1 215 ? -18.136 -2.274 4.042 1.00 94.31 215 GLY A C 1
ATOM 1650 O O . GLY A 1 215 ? -18.144 -1.566 3.040 1.00 94.31 215 GLY A O 1
ATOM 1651 N N . CYS A 1 216 ? -18.268 -3.592 3.972 1.00 94.75 216 CYS A N 1
ATOM 1652 C CA . CYS A 1 216 ? -18.231 -4.368 2.740 1.00 94.75 216 CYS A CA 1
ATOM 1653 C C . CYS A 1 216 ? -19.272 -5.495 2.835 1.00 94.75 216 CYS A C 1
ATOM 1655 O O . CYS A 1 216 ? -19.329 -6.149 3.874 1.00 94.75 216 CYS A O 1
ATOM 1657 N N . PRO A 1 217 ? -20.103 -5.751 1.806 1.00 94.56 217 PRO A N 1
ATOM 1658 C CA . PRO A 1 217 ? -21.144 -6.782 1.888 1.00 94.56 217 PRO A CA 1
ATOM 1659 C C . PRO A 1 217 ? -20.621 -8.208 1.624 1.00 94.56 217 PRO A C 1
ATOM 1661 O O . PRO A 1 217 ? -21.346 -9.186 1.839 1.00 94.56 217 PRO A O 1
ATOM 1664 N N . PHE A 1 218 ? -19.382 -8.346 1.144 1.00 94.69 218 PHE A N 1
ATOM 1665 C CA . PHE A 1 218 ? -18.766 -9.629 0.799 1.00 94.69 218 PHE A CA 1
ATOM 1666 C C . PHE A 1 218 ? -18.282 -10.396 2.041 1.00 94.69 218 PHE A C 1
ATOM 1668 O O . PHE A 1 218 ? -18.345 -9.891 3.162 1.00 94.69 218 PHE A O 1
ATOM 1675 N N . ALA A 1 219 ? -17.851 -11.644 1.843 1.00 94.06 219 ALA A N 1
ATOM 1676 C CA . ALA A 1 219 ? -17.598 -12.602 2.921 1.00 94.06 219 ALA A CA 1
ATOM 1677 C C . ALA A 1 219 ? -16.188 -13.224 2.906 1.00 94.06 219 ALA A C 1
ATOM 1679 O O . ALA A 1 219 ? -15.983 -14.261 3.531 1.00 94.06 219 ALA A O 1
ATOM 1680 N N . CYS A 1 220 ? -15.218 -12.584 2.236 1.00 95.81 220 CYS A N 1
ATOM 1681 C CA . CYS A 1 220 ? -13.851 -13.095 2.088 1.00 95.81 220 CYS A CA 1
ATOM 1682 C C . CYS A 1 220 ? -13.278 -13.619 3.421 1.00 95.81 220 CYS A C 1
ATOM 1684 O O . CYS A 1 220 ? -13.206 -12.874 4.402 1.00 95.81 220 CYS A O 1
ATOM 1686 N N . LYS A 1 221 ? -12.831 -14.881 3.454 1.00 95.31 221 LYS A N 1
ATOM 1687 C CA . LYS A 1 221 ? -12.486 -15.606 4.699 1.00 95.31 221 LYS A CA 1
ATOM 1688 C C . LYS A 1 221 ? -11.280 -15.060 5.470 1.00 95.31 221 LYS A C 1
ATOM 1690 O O . LYS A 1 221 ? -11.129 -15.365 6.650 1.00 95.31 221 LYS A O 1
ATOM 1695 N N . PHE A 1 222 ? -10.424 -14.291 4.806 1.00 94.06 222 PHE A N 1
ATOM 1696 C CA . PHE A 1 222 ? -9.209 -13.700 5.378 1.00 94.06 222 PHE A CA 1
ATOM 1697 C C . PHE A 1 222 ? -9.401 -12.243 5.836 1.00 94.06 222 PHE A C 1
ATOM 1699 O O . PHE A 1 222 ? -8.507 -11.662 6.443 1.00 94.06 222 PHE A O 1
ATOM 1706 N N . CYS A 1 223 ? -10.538 -11.620 5.514 1.00 93.75 223 CYS A N 1
ATOM 1707 C CA . CYS A 1 223 ? -10.731 -10.181 5.663 1.00 93.75 223 CYS A CA 1
ATOM 1708 C C . CYS A 1 223 ? -11.399 -9.830 7.001 1.00 93.75 223 CYS A C 1
ATOM 1710 O O . CYS A 1 223 ? -12.504 -10.292 7.292 1.00 93.75 223 CYS A O 1
ATOM 1712 N N . SER A 1 224 ? -10.771 -8.953 7.787 1.00 92.06 224 SER A N 1
ATOM 1713 C CA . SER A 1 224 ? -11.293 -8.487 9.082 1.00 92.06 224 SER A CA 1
ATOM 1714 C C . SER A 1 224 ? -12.463 -7.497 8.962 1.00 92.06 224 SER A C 1
ATOM 1716 O O . SER A 1 224 ? -13.283 -7.407 9.878 1.00 92.06 224 SER A O 1
ATOM 1718 N N . THR A 1 225 ? -12.612 -6.803 7.825 1.00 91.06 225 THR A N 1
ATOM 1719 C CA . THR A 1 225 ? -13.722 -5.865 7.554 1.00 91.06 225 THR A CA 1
ATOM 1720 C C . THR A 1 225 ? -15.094 -6.524 7.728 1.00 91.06 225 THR A C 1
ATOM 1722 O O . THR A 1 225 ? -16.030 -5.884 8.214 1.00 91.06 225 THR A O 1
ATOM 1725 N N . ASN A 1 226 ? -15.221 -7.802 7.346 1.00 84.06 226 ASN A N 1
ATOM 1726 C CA . ASN A 1 226 ? -16.465 -8.568 7.448 1.00 84.06 226 ASN A CA 1
ATOM 1727 C C . ASN A 1 226 ? -16.961 -8.626 8.901 1.00 84.06 226 ASN A C 1
ATOM 1729 O O . ASN A 1 226 ? -18.088 -8.211 9.181 1.00 84.06 226 ASN A O 1
ATOM 1733 N N . ASP A 1 227 ? -16.099 -9.068 9.817 1.00 82.44 227 ASP A N 1
ATOM 1734 C CA . ASP A 1 227 ? -16.434 -9.195 11.235 1.00 82.44 227 ASP A CA 1
ATOM 1735 C C . ASP A 1 227 ? -16.614 -7.815 11.894 1.00 82.44 227 ASP A C 1
ATOM 1737 O O . ASP A 1 227 ? -17.579 -7.609 12.637 1.00 82.44 227 ASP A O 1
ATOM 1741 N N . PHE A 1 228 ? -15.750 -6.842 11.571 1.00 89.81 228 PHE A N 1
ATOM 1742 C CA . PHE A 1 228 ? -15.788 -5.504 12.173 1.00 89.81 228 PHE A CA 1
ATOM 1743 C C . PHE A 1 228 ? -17.079 -4.739 11.836 1.00 89.81 228 PHE A C 1
ATOM 1745 O O . PHE A 1 228 ? -17.782 -4.271 12.734 1.00 89.81 228 PHE A O 1
ATOM 1752 N N . PHE A 1 229 ? -17.444 -4.659 10.552 1.00 91.81 229 PHE A N 1
ATOM 1753 C CA . PHE A 1 229 ? -18.652 -3.957 10.099 1.00 91.81 229 PHE A CA 1
ATOM 1754 C C . PHE A 1 229 ? -19.876 -4.867 9.939 1.00 91.81 229 PHE A C 1
ATOM 1756 O O . PHE A 1 229 ? -20.928 -4.410 9.490 1.00 91.81 229 PHE A O 1
ATOM 1763 N N . ARG A 1 230 ? -19.769 -6.154 10.292 1.00 89.12 230 ARG A N 1
ATOM 1764 C CA . ARG A 1 230 ? -20.853 -7.156 10.217 1.00 89.12 230 ARG A CA 1
ATOM 1765 C C . ARG A 1 230 ? -21.546 -7.191 8.856 1.00 89.12 230 ARG A C 1
ATOM 1767 O O . ARG A 1 230 ? -22.775 -7.247 8.769 1.00 89.12 230 ARG A O 1
ATOM 1774 N N . ARG A 1 231 ? -20.750 -7.093 7.792 1.00 90.19 231 ARG A N 1
ATOM 1775 C CA . ARG A 1 231 ? -21.202 -7.028 6.389 1.00 90.19 231 ARG A CA 1
ATOM 1776 C C . ARG A 1 231 ? -22.191 -5.901 6.077 1.00 90.19 231 ARG A C 1
ATOM 1778 O O . ARG A 1 231 ? -22.966 -5.992 5.124 1.00 90.19 231 ARG A O 1
ATOM 1785 N N . ARG A 1 232 ? -22.203 -4.834 6.878 1.00 92.81 232 ARG A N 1
ATOM 1786 C CA . ARG A 1 232 ? -23.025 -3.649 6.623 1.00 92.81 232 ARG A CA 1
ATOM 1787 C C . ARG A 1 232 ? -22.256 -2.690 5.730 1.00 92.81 232 ARG A C 1
ATOM 1789 O O . ARG A 1 232 ? -21.263 -2.103 6.139 1.00 92.81 232 ARG A O 1
ATOM 1796 N N . PHE A 1 233 ? -22.723 -2.543 4.500 1.00 95.00 233 PHE A N 1
ATOM 1797 C CA . PHE A 1 233 ? -22.234 -1.544 3.559 1.00 95.00 233 PHE A CA 1
ATOM 1798 C C . PHE A 1 233 ? -23.066 -0.270 3.702 1.00 95.00 233 PHE A C 1
ATOM 1800 O O . PHE A 1 233 ? -24.290 -0.334 3.584 1.00 95.00 233 PHE A O 1
ATOM 1807 N N . ARG A 1 234 ? -22.414 0.869 3.960 1.00 95.06 234 ARG A N 1
ATOM 1808 C CA . ARG A 1 234 ? -23.047 2.195 3.997 1.00 95.06 234 ARG A CA 1
ATOM 1809 C C . ARG A 1 234 ? -22.143 3.198 3.308 1.00 95.06 234 ARG A C 1
ATOM 1811 O O . ARG A 1 234 ? -20.931 3.149 3.481 1.00 95.06 234 ARG A O 1
ATOM 1818 N N . VAL A 1 235 ? -22.738 4.138 2.591 1.00 95.62 235 VAL A N 1
ATOM 1819 C CA . VAL A 1 235 ? -22.008 5.154 1.836 1.00 95.62 235 VAL A CA 1
ATOM 1820 C C . VAL A 1 235 ? -22.747 6.487 1.928 1.00 95.62 235 VAL A C 1
ATOM 1822 O O . VAL A 1 235 ? -23.984 6.510 1.855 1.00 95.62 235 VAL A O 1
ATOM 1825 N N . LYS A 1 236 ? -21.997 7.581 2.085 1.00 96.75 236 LYS A N 1
ATOM 1826 C CA . LYS A 1 236 ? -22.517 8.954 2.130 1.00 96.75 236 LYS A CA 1
ATOM 1827 C C . LYS A 1 236 ? -23.308 9.290 0.860 1.00 96.75 236 LYS A C 1
ATOM 1829 O O . LYS A 1 236 ? -23.196 8.615 -0.172 1.00 96.75 236 LYS A O 1
ATOM 1834 N N . SER A 1 237 ? -24.134 10.330 0.903 1.00 96.69 237 SER A N 1
ATOM 1835 C CA . SER A 1 237 ? -24.753 10.837 -0.326 1.00 96.69 237 SER A CA 1
ATOM 1836 C C . SER A 1 237 ? -23.709 11.484 -1.251 1.00 96.69 237 SER A C 1
ATOM 1838 O O . SER A 1 237 ? -22.729 12.052 -0.765 1.00 96.69 237 SER A O 1
ATOM 1840 N N . PRO A 1 238 ? -23.893 11.449 -2.586 1.00 96.75 238 PRO A N 1
ATOM 1841 C CA . PRO A 1 238 ? -22.911 12.028 -3.504 1.00 96.75 238 PRO A CA 1
ATOM 1842 C C . PRO A 1 238 ? -22.745 13.537 -3.297 1.00 96.75 238 PRO A C 1
ATOM 1844 O O . PRO A 1 238 ? -21.621 14.038 -3.266 1.00 96.75 238 PRO A O 1
ATOM 1847 N N . ARG A 1 239 ? -23.852 14.229 -2.999 1.00 96.25 239 ARG A N 1
ATOM 1848 C CA . ARG A 1 239 ? -23.839 15.636 -2.596 1.00 96.25 239 ARG A CA 1
ATOM 1849 C C . ARG A 1 239 ? -22.977 15.877 -1.365 1.00 96.25 239 ARG A C 1
ATOM 1851 O O . ARG A 1 239 ? -22.169 16.801 -1.368 1.00 96.25 239 ARG A O 1
ATOM 1858 N N . ARG A 1 240 ? -23.118 15.044 -0.327 1.00 96.81 240 ARG A N 1
ATOM 1859 C CA . ARG A 1 240 ? -22.295 15.143 0.883 1.00 96.81 240 ARG A CA 1
ATOM 1860 C C . ARG A 1 240 ? -20.810 14.973 0.562 1.00 96.81 240 ARG A C 1
ATOM 1862 O O . ARG A 1 240 ? -20.007 15.767 1.042 1.00 96.81 240 ARG A O 1
ATOM 1869 N N . MET A 1 241 ? -20.454 13.994 -0.272 1.00 97.00 241 MET A N 1
ATOM 1870 C CA . MET A 1 241 ? -19.066 13.775 -0.705 1.00 97.00 241 MET A CA 1
ATOM 1871 C C . MET A 1 241 ? -18.507 15.003 -1.430 1.00 97.00 241 MET A C 1
ATOM 1873 O O . MET A 1 241 ? -17.438 15.495 -1.078 1.00 97.00 241 MET A O 1
ATOM 1877 N N . LEU A 1 242 ? -19.247 15.540 -2.405 1.00 97.25 242 LEU A N 1
ATOM 1878 C CA . LEU A 1 242 ? -18.829 16.716 -3.168 1.00 97.25 242 LEU A CA 1
AT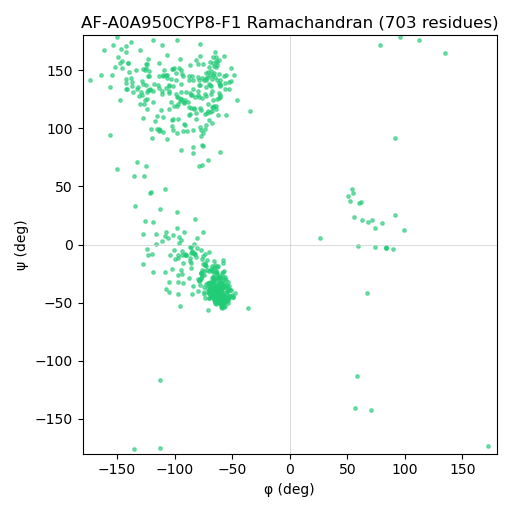OM 1879 C C . LEU A 1 242 ? -18.708 17.966 -2.283 1.00 97.25 242 LEU A C 1
ATOM 1881 O O . LEU A 1 242 ? -17.772 18.753 -2.442 1.00 97.25 242 LEU A O 1
ATOM 1885 N N . ASP A 1 243 ? -19.625 18.152 -1.336 1.00 97.12 243 ASP A N 1
ATOM 1886 C CA . ASP A 1 243 ? -19.583 19.268 -0.391 1.00 97.12 243 ASP A CA 1
ATOM 1887 C C . ASP A 1 243 ? -18.373 19.163 0.558 1.00 97.12 243 ASP A C 1
ATOM 1889 O O . ASP A 1 243 ? -17.719 20.179 0.826 1.00 97.12 243 ASP A O 1
ATOM 1893 N N . GLU A 1 244 ? -18.004 17.955 1.004 1.00 96.69 244 GLU A N 1
ATOM 1894 C CA . GLU A 1 244 ? -16.764 17.711 1.757 1.00 96.69 244 GLU A CA 1
ATOM 1895 C C . GLU A 1 244 ? -15.522 18.005 0.901 1.00 96.69 244 GLU A C 1
ATOM 1897 O O . GLU A 1 244 ? -14.675 18.793 1.329 1.00 96.69 244 GLU A O 1
ATOM 1902 N N . MET A 1 245 ? -15.448 17.495 -0.337 1.00 97.38 245 MET A N 1
ATOM 1903 C CA . MET A 1 245 ? -14.349 17.795 -1.274 1.00 97.38 245 MET A CA 1
ATOM 1904 C C . MET A 1 245 ? -14.182 19.304 -1.482 1.00 97.38 245 MET A C 1
ATOM 1906 O O . MET A 1 245 ? -13.074 19.830 -1.397 1.00 97.38 245 MET A O 1
ATOM 1910 N N . ARG A 1 246 ? -15.281 20.040 -1.689 1.00 97.19 246 ARG A N 1
ATOM 1911 C CA . ARG A 1 246 ? -15.269 21.507 -1.829 1.00 97.19 246 ARG A CA 1
ATOM 1912 C C . ARG A 1 246 ? -14.837 22.219 -0.558 1.00 97.19 246 ARG A C 1
ATOM 1914 O O . ARG A 1 246 ? -14.187 23.261 -0.633 1.00 97.19 246 ARG A O 1
ATOM 1921 N N . SER A 1 247 ? -15.255 21.734 0.606 1.00 95.50 247 SER A N 1
ATOM 1922 C CA . SER A 1 247 ? -14.845 22.298 1.894 1.00 95.50 247 SER A CA 1
ATOM 1923 C C . SER A 1 247 ? -13.336 22.149 2.082 1.00 95.50 247 SER A C 1
ATOM 1925 O O . SER A 1 247 ? -12.651 23.141 2.327 1.00 95.50 247 SER A O 1
ATOM 1927 N N . ILE A 1 248 ? -12.816 20.941 1.859 1.00 93.94 248 ILE A N 1
ATOM 1928 C CA . ILE A 1 248 ? -11.393 20.612 1.974 1.00 93.94 248 ILE A CA 1
ATOM 1929 C C . ILE A 1 248 ? -10.575 21.405 0.947 1.00 93.94 248 ILE A C 1
ATOM 1931 O O . ILE A 1 248 ? -9.600 22.058 1.310 1.00 93.94 248 ILE A O 1
ATOM 1935 N N . ALA A 1 249 ? -11.013 21.447 -0.313 1.00 95.00 249 ALA A N 1
ATOM 1936 C CA . ALA A 1 249 ? -10.346 22.206 -1.369 1.00 95.00 249 ALA A CA 1
ATOM 1937 C C . ALA A 1 249 ? -10.293 23.712 -1.072 1.00 95.00 249 ALA A C 1
ATOM 1939 O O . ALA A 1 249 ? -9.270 24.350 -1.307 1.00 95.00 249 ALA A O 1
ATOM 1940 N N . ARG A 1 250 ? -11.378 24.297 -0.543 1.00 95.06 250 ARG A N 1
ATOM 1941 C CA . ARG A 1 250 ? -11.415 25.726 -0.185 1.00 95.06 250 ARG A CA 1
ATOM 1942 C C . ARG A 1 250 ? -10.550 26.054 1.027 1.00 95.06 250 ARG A C 1
ATOM 1944 O O . ARG A 1 250 ? -9.941 27.116 1.040 1.00 95.06 250 ARG A O 1
ATOM 1951 N N . LYS A 1 251 ? -10.535 25.184 2.040 1.00 93.00 251 LYS A N 1
ATOM 1952 C CA . LYS A 1 251 ? -9.804 25.420 3.293 1.00 93.00 251 LYS A CA 1
ATOM 1953 C C . LYS A 1 251 ? -8.309 25.131 3.170 1.00 93.00 251 LYS A C 1
ATOM 1955 O O . LYS A 1 251 ? -7.515 25.881 3.721 1.00 93.00 251 LYS A O 1
ATOM 1960 N N . PHE A 1 252 ? -7.942 24.069 2.455 1.00 91.69 252 PHE A N 1
ATOM 1961 C CA . PHE A 1 252 ? -6.583 23.517 2.463 1.00 91.69 252 PHE A CA 1
ATOM 1962 C C . PHE A 1 252 ? -5.939 23.433 1.069 1.00 91.69 252 PHE A C 1
ATOM 1964 O O . PHE A 1 252 ? -4.778 23.069 0.953 1.00 91.69 252 PHE A O 1
ATOM 1971 N N . GLY A 1 253 ? -6.660 23.773 -0.005 1.00 92.06 253 GLY A N 1
ATOM 1972 C CA . GLY A 1 253 ? -6.101 23.852 -1.362 1.00 92.06 253 GLY A CA 1
ATOM 1973 C C . GLY A 1 253 ? -6.026 22.529 -2.133 1.00 92.06 253 GLY A C 1
ATOM 1974 O O . GLY A 1 253 ? -5.665 22.543 -3.311 1.00 92.06 253 GLY A O 1
ATOM 1975 N N . PHE A 1 254 ? -6.410 21.400 -1.529 1.00 93.62 254 PHE A N 1
ATOM 1976 C CA . PHE A 1 254 ? -6.356 20.091 -2.184 1.00 93.62 254 PHE A CA 1
ATOM 1977 C C . PHE A 1 254 ? -7.215 20.009 -3.449 1.00 93.62 254 PHE A C 1
ATOM 1979 O O . PHE A 1 254 ? -8.372 20.434 -3.486 1.00 93.62 254 PHE A O 1
ATOM 1986 N N . ARG A 1 255 ? -6.643 19.402 -4.495 1.00 95.00 255 ARG A N 1
ATOM 1987 C CA . ARG A 1 255 ? -7.332 19.086 -5.761 1.00 95.00 255 ARG A CA 1
ATOM 1988 C C . ARG A 1 255 ? -7.287 17.607 -6.131 1.00 95.00 255 ARG A C 1
ATOM 1990 O O . ARG A 1 255 ? -7.968 17.203 -7.074 1.00 95.00 255 ARG A O 1
ATOM 1997 N N . ARG A 1 256 ? -6.505 16.818 -5.397 1.00 96.12 256 ARG A N 1
ATOM 1998 C CA . ARG A 1 256 ? -6.426 15.366 -5.516 1.00 96.12 256 ARG A CA 1
ATOM 1999 C C . ARG A 1 256 ? -6.964 14.742 -4.233 1.00 96.12 256 ARG A C 1
ATOM 2001 O O . ARG A 1 256 ? -6.612 15.200 -3.148 1.00 96.12 256 ARG A O 1
ATOM 2008 N N . PHE A 1 257 ? -7.800 13.725 -4.374 1.00 96.19 257 PHE A N 1
ATOM 2009 C CA . PHE A 1 257 ? -8.432 13.036 -3.256 1.00 96.19 257 PHE A CA 1
ATOM 2010 C C . PHE A 1 257 ? -8.206 11.534 -3.352 1.00 96.19 257 PHE A C 1
ATOM 2012 O O . PHE A 1 257 ? -8.343 10.968 -4.433 1.00 96.19 257 PHE A O 1
ATOM 2019 N N . ASP A 1 258 ? -7.906 10.891 -2.233 1.00 94.88 258 ASP A N 1
ATOM 2020 C CA . ASP A 1 258 ? -8.027 9.441 -2.144 1.00 94.88 258 ASP A CA 1
ATOM 2021 C C . ASP A 1 258 ? -9.360 9.093 -1.483 1.00 94.88 258 ASP A C 1
ATOM 2023 O O . ASP A 1 258 ? -9.655 9.542 -0.374 1.00 94.88 258 ASP A O 1
ATOM 2027 N N . LEU A 1 259 ? -10.222 8.380 -2.204 1.00 96.31 259 LEU A N 1
ATOM 2028 C CA . LEU A 1 259 ? -11.579 8.091 -1.760 1.00 96.31 259 LEU A CA 1
ATOM 2029 C C . LEU A 1 259 ? -11.584 6.791 -0.956 1.00 96.31 259 LEU A C 1
ATOM 2031 O O . LEU A 1 259 ? -11.632 5.689 -1.507 1.00 96.31 259 LEU A O 1
ATOM 2035 N N . VAL A 1 260 ? -11.556 6.942 0.364 1.00 94.44 260 VAL A N 1
ATOM 2036 C CA . VAL A 1 260 ? -11.400 5.851 1.322 1.00 94.44 260 VAL A CA 1
ATOM 2037 C C . VAL A 1 260 ? -12.745 5.180 1.583 1.00 94.44 260 VAL A C 1
ATOM 2039 O O . VAL A 1 260 ? -13.686 5.788 2.106 1.00 94.44 260 VAL A O 1
ATOM 2042 N N . HIS A 1 261 ? -12.823 3.904 1.207 1.00 93.75 261 HIS A N 1
ATOM 2043 C CA . HIS A 1 261 ? -13.936 3.003 1.482 1.00 93.75 261 HIS A CA 1
ATOM 2044 C C . HIS A 1 261 ? -13.497 1.550 1.247 1.00 93.75 261 HIS A C 1
ATOM 2046 O O . HIS A 1 261 ? -12.774 1.277 0.293 1.00 93.75 261 HIS A O 1
ATOM 2052 N N . ASP A 1 262 ? -14.021 0.596 2.028 1.00 88.06 262 ASP A N 1
ATOM 2053 C CA . ASP A 1 262 ? -13.782 -0.837 1.796 1.00 88.06 262 ASP A CA 1
ATOM 2054 C C . ASP A 1 262 ? -14.211 -1.319 0.392 1.00 88.06 262 ASP A C 1
ATOM 2056 O O . ASP A 1 262 ? -13.482 -2.067 -0.246 1.00 88.06 262 ASP A O 1
ATOM 2060 N N . MET A 1 263 ? -15.403 -0.927 -0.087 1.00 89.94 263 MET A N 1
ATOM 2061 C CA . MET A 1 263 ? -15.974 -1.336 -1.373 1.00 89.94 263 MET A CA 1
ATOM 2062 C C . MET A 1 263 ? -16.911 -0.278 -2.002 1.00 89.94 263 MET A C 1
ATOM 2064 O O . MET A 1 263 ? -18.104 -0.529 -2.164 1.00 89.94 263 MET A O 1
ATOM 2068 N N . PHE A 1 264 ? -16.398 0.898 -2.385 1.00 91.25 264 PHE A N 1
ATOM 2069 C CA . PHE A 1 264 ? -17.212 1.999 -2.947 1.00 91.25 264 PHE A CA 1
ATOM 2070 C C . PHE A 1 264 ? -18.057 1.589 -4.168 1.00 91.25 264 PHE A C 1
ATOM 2072 O O . PHE A 1 264 ? -19.224 1.967 -4.278 1.00 91.25 264 PHE A O 1
ATOM 2079 N N . THR A 1 265 ? -17.490 0.783 -5.070 1.00 94.88 265 THR A N 1
ATOM 2080 C CA . THR A 1 265 ? -18.092 0.484 -6.379 1.00 94.88 265 THR A CA 1
ATOM 2081 C C . THR A 1 265 ? -19.245 -0.515 -6.360 1.00 94.88 265 THR A C 1
ATOM 2083 O O . THR A 1 265 ? -19.890 -0.719 -7.385 1.00 94.88 265 THR A O 1
ATOM 2086 N N . VAL A 1 266 ? -19.563 -1.104 -5.204 1.00 93.81 266 VAL A N 1
ATOM 2087 C CA . VAL A 1 266 ? -20.691 -2.042 -5.062 1.00 93.81 266 VAL A CA 1
ATOM 2088 C C . VAL A 1 266 ? -22.018 -1.400 -5.457 1.00 93.81 266 VAL A C 1
ATOM 2090 O O . VAL A 1 266 ? -22.848 -2.035 -6.107 1.00 93.81 266 VAL A O 1
ATOM 2093 N N . ASP A 1 267 ? -22.233 -0.142 -5.074 1.00 94.44 267 ASP A N 1
ATOM 2094 C CA . ASP A 1 267 ? -23.433 0.598 -5.452 1.00 94.44 267 ASP A CA 1
ATOM 2095 C C . ASP A 1 267 ? -23.169 1.419 -6.718 1.00 94.44 267 ASP A C 1
ATOM 2097 O O . ASP A 1 267 ? -22.927 2.629 -6.665 1.00 94.44 267 ASP A O 1
ATOM 2101 N N . ARG A 1 268 ? -23.251 0.758 -7.882 1.00 96.38 268 ARG A N 1
ATOM 2102 C CA . ARG A 1 268 ? -23.095 1.404 -9.199 1.00 96.38 268 ARG A CA 1
ATOM 2103 C C . ARG A 1 268 ? -23.926 2.682 -9.317 1.00 96.38 268 ARG A C 1
ATOM 2105 O O . ARG A 1 268 ? -23.444 3.674 -9.857 1.00 96.38 268 ARG A O 1
ATOM 2112 N N . ARG A 1 269 ? -25.171 2.684 -8.822 1.00 96.44 269 ARG A N 1
ATOM 2113 C CA . ARG A 1 269 ? -26.064 3.851 -8.933 1.00 96.44 269 ARG A CA 1
ATOM 2114 C C . ARG A 1 269 ? -25.493 5.041 -8.173 1.00 96.44 269 ARG A C 1
ATOM 2116 O O . ARG A 1 269 ? -25.519 6.158 -8.689 1.00 96.44 269 ARG A O 1
ATOM 2123 N N . ARG A 1 270 ? -24.946 4.804 -6.978 1.00 95.56 270 ARG A N 1
ATOM 2124 C CA . ARG A 1 270 ? -24.282 5.841 -6.184 1.00 95.56 270 ARG A CA 1
ATOM 2125 C C . ARG A 1 270 ? -23.022 6.365 -6.877 1.00 95.56 270 ARG A C 1
ATOM 2127 O O . ARG A 1 270 ? -22.862 7.582 -6.938 1.00 95.56 270 ARG A O 1
ATOM 2134 N N . VAL A 1 271 ? -22.187 5.493 -7.451 1.00 97.75 271 VAL A N 1
ATOM 2135 C CA . VAL A 1 271 ? -20.975 5.906 -8.193 1.00 97.75 271 VAL A CA 1
ATOM 2136 C C . VAL A 1 271 ? -21.331 6.761 -9.408 1.00 97.75 271 VAL A C 1
ATOM 2138 O O . VAL A 1 271 ? -20.755 7.830 -9.596 1.00 97.75 271 VAL A O 1
ATOM 2141 N N . VAL A 1 272 ? -22.317 6.335 -10.204 1.00 98.56 272 VAL A N 1
ATOM 2142 C CA . VAL A 1 272 ? -22.804 7.096 -11.366 1.00 98.56 272 VAL A CA 1
ATOM 2143 C C . VAL A 1 272 ? -23.324 8.467 -10.931 1.00 98.56 272 VAL A C 1
ATOM 2145 O O . VAL A 1 272 ? -22.976 9.477 -11.538 1.00 98.56 272 VAL A O 1
ATOM 2148 N N . SER A 1 273 ? -24.114 8.528 -9.853 1.00 98.19 273 SER A N 1
ATOM 2149 C CA . SER A 1 273 ? -24.611 9.798 -9.312 1.00 98.19 273 SER A CA 1
ATOM 2150 C C . SER A 1 273 ? -23.472 10.714 -8.860 1.00 98.19 273 SER A C 1
ATOM 2152 O O . SER A 1 273 ? -23.503 11.902 -9.159 1.00 98.19 273 SER A O 1
ATOM 2154 N N . PHE A 1 274 ? -22.451 10.175 -8.192 1.00 98.19 274 PHE A N 1
ATOM 2155 C CA . PHE A 1 274 ? -21.260 10.924 -7.784 1.00 98.19 274 PHE A CA 1
ATOM 2156 C C . PHE A 1 274 ? -20.476 11.478 -8.974 1.00 98.19 274 PHE A C 1
ATOM 2158 O O . PHE A 1 274 ? -20.165 12.669 -9.000 1.00 98.19 274 PHE A O 1
ATOM 2165 N N . CYS A 1 275 ? -20.232 10.656 -9.994 1.00 98.50 275 CYS A N 1
ATOM 2166 C CA . CYS A 1 275 ? -19.548 11.092 -11.209 1.00 98.50 275 CYS A CA 1
ATOM 2167 C C . CYS A 1 275 ? -20.339 12.191 -11.933 1.00 98.50 275 CYS A C 1
ATOM 2169 O O . CYS A 1 275 ? -19.770 13.207 -12.326 1.00 98.50 275 CYS A O 1
ATOM 2171 N N . ASN A 1 276 ? -21.661 12.039 -12.049 1.00 98.38 276 ASN A N 1
ATOM 2172 C CA . ASN A 1 276 ? -22.525 13.038 -12.677 1.00 98.38 276 ASN A CA 1
ATOM 2173 C C . ASN A 1 276 ? -22.574 14.353 -11.891 1.00 98.38 276 ASN A C 1
ATOM 2175 O O . ASN A 1 276 ? -22.574 15.424 -12.502 1.00 98.38 276 ASN A O 1
ATOM 2179 N N . GLU A 1 277 ? -22.596 14.301 -10.558 1.00 97.38 277 GLU A N 1
ATOM 2180 C CA . GLU A 1 277 ? -22.521 15.500 -9.719 1.00 97.38 277 GLU A CA 1
ATOM 2181 C C . GLU A 1 277 ? -21.176 16.222 -9.879 1.00 97.38 277 GLU A C 1
ATOM 2183 O O . GLU A 1 277 ? -21.162 17.443 -10.055 1.00 97.38 277 GLU A O 1
ATOM 2188 N N . LEU A 1 278 ? -20.057 15.488 -9.913 1.00 97.56 278 LEU A N 1
ATOM 2189 C CA . LEU A 1 278 ? -18.733 16.049 -10.203 1.00 97.56 278 LEU A CA 1
ATOM 2190 C C . LEU A 1 278 ? -18.689 16.714 -11.582 1.00 97.56 278 LEU A C 1
ATOM 2192 O O . LEU A 1 278 ? -18.319 17.883 -11.687 1.00 97.56 278 LEU A O 1
ATOM 2196 N N . LEU A 1 279 ? -19.130 16.018 -12.631 1.00 98.25 279 LEU A N 1
ATOM 2197 C CA . LEU A 1 279 ? -19.154 16.550 -13.996 1.00 98.25 279 LEU A CA 1
ATOM 2198 C C . LEU A 1 279 ? -20.023 17.809 -14.103 1.00 98.25 279 LEU A C 1
ATOM 2200 O O . LEU A 1 279 ? -19.580 18.825 -14.640 1.00 98.25 279 LEU A O 1
ATOM 2204 N N . SER A 1 280 ? -21.231 17.767 -13.536 1.00 97.75 280 SER A N 1
ATOM 2205 C CA . SER A 1 280 ? -22.182 18.887 -13.560 1.00 97.75 280 SER A CA 1
ATOM 2206 C C . SER A 1 280 ? -21.693 20.090 -12.756 1.00 97.75 280 SER A C 1
ATOM 2208 O O . SER A 1 280 ? -22.050 21.226 -13.060 1.00 97.75 280 SER A O 1
ATOM 2210 N N . SER A 1 281 ? -20.869 19.860 -11.732 1.00 96.38 281 SER A N 1
ATOM 2211 C CA . SER A 1 281 ? -20.293 20.934 -10.925 1.00 96.38 281 SER A CA 1
ATOM 2212 C C . SER A 1 281 ? -19.223 21.752 -11.651 1.00 96.38 281 SER A C 1
ATOM 2214 O O . SER A 1 281 ? -18.943 22.875 -11.238 1.00 96.38 281 SER A O 1
ATOM 2216 N N . GLY A 1 282 ? -18.606 21.191 -12.697 1.00 96.06 282 GLY A N 1
ATOM 2217 C CA . GLY A 1 282 ? -17.457 21.781 -13.387 1.00 96.06 282 GLY A CA 1
ATOM 2218 C C . GLY A 1 282 ? -16.131 21.692 -12.620 1.00 96.06 282 GLY A C 1
ATOM 2219 O O . GLY A 1 282 ? -15.101 22.110 -13.157 1.00 96.06 282 GLY A O 1
ATOM 2220 N N . GLU A 1 283 ? -16.126 21.135 -11.404 1.00 95.12 283 GLU A N 1
ATOM 2221 C CA . GLU A 1 283 ? -14.918 20.943 -10.601 1.00 95.12 283 GLU A CA 1
ATOM 2222 C C . GLU A 1 283 ? -13.945 19.986 -11.305 1.00 95.12 283 GLU A C 1
ATOM 2224 O O . GLU A 1 283 ? -14.336 18.997 -11.925 1.00 95.12 283 GLU A O 1
ATOM 2229 N N . LYS A 1 284 ? -12.645 20.277 -11.210 1.00 95.56 284 LYS A N 1
ATOM 2230 C CA . LYS A 1 284 ? -11.572 19.488 -11.843 1.00 95.56 284 LYS A CA 1
ATOM 2231 C C . LYS A 1 284 ? -10.770 18.709 -10.807 1.00 95.56 284 LYS A C 1
ATOM 2233 O O . LYS A 1 284 ? -9.541 18.771 -10.784 1.00 95.56 284 LYS A O 1
ATOM 2238 N N . PHE A 1 285 ? -11.477 18.027 -9.913 1.00 97.94 285 PHE A N 1
ATOM 2239 C CA . PHE A 1 285 ? -10.851 17.165 -8.920 1.00 97.94 285 PHE A CA 1
ATOM 2240 C C . PHE A 1 285 ? -10.320 15.889 -9.568 1.00 97.94 285 PHE A C 1
ATOM 2242 O O . PHE A 1 285 ? -10.948 15.330 -10.463 1.00 97.94 285 PHE A O 1
ATOM 2249 N N . LYS A 1 286 ? -9.159 15.433 -9.100 1.00 98.31 286 LYS A N 1
ATOM 2250 C CA . LYS A 1 286 ? -8.622 14.109 -9.420 1.00 98.31 286 LYS A CA 1
ATOM 2251 C C . LYS A 1 286 ? -8.842 13.189 -8.237 1.00 98.31 286 LYS A C 1
ATOM 2253 O O . LYS A 1 286 ? -8.683 13.635 -7.101 1.00 98.31 286 LYS A O 1
ATOM 2258 N N . TRP A 1 287 ? -9.162 11.928 -8.479 1.00 98.19 287 TRP A N 1
ATOM 2259 C CA . TRP A 1 287 ? -9.410 11.005 -7.383 1.00 98.19 287 TRP A CA 1
ATOM 2260 C C . TRP A 1 287 ? -9.007 9.560 -7.663 1.00 98.19 287 TRP A C 1
ATOM 2262 O O . TRP A 1 287 ? -8.902 9.140 -8.815 1.00 98.19 287 TRP A O 1
ATOM 2272 N N . SER A 1 288 ? -8.758 8.814 -6.592 1.00 97.38 288 SER A N 1
ATOM 2273 C CA . SER A 1 288 ? -8.534 7.365 -6.597 1.00 97.38 288 SER A CA 1
ATOM 2274 C C . SER A 1 288 ? -9.523 6.651 -5.682 1.00 97.38 288 SER A C 1
ATOM 2276 O O . SER A 1 288 ? -10.144 7.292 -4.840 1.00 97.38 288 SER A O 1
ATOM 2278 N N . CYS A 1 289 ? -9.730 5.347 -5.874 1.00 97.38 289 CYS A N 1
ATOM 2279 C CA . CYS A 1 289 ? -10.589 4.536 -5.003 1.00 97.38 289 CYS A CA 1
ATOM 2280 C C . CYS A 1 289 ? -10.181 3.055 -5.004 1.00 97.38 289 CYS A C 1
ATOM 2282 O O . CYS A 1 289 ? -9.383 2.622 -5.835 1.00 97.38 289 CYS A O 1
ATOM 2284 N N . SER A 1 290 ? -10.790 2.264 -4.121 1.00 96.06 290 SER A N 1
ATOM 2285 C CA . SER A 1 290 ? -10.709 0.799 -4.138 1.00 96.06 290 SER A CA 1
ATOM 2286 C C . SER A 1 290 ? -11.942 0.175 -4.790 1.00 96.06 290 SER A C 1
ATOM 2288 O O . SER A 1 290 ? -13.073 0.630 -4.585 1.00 96.06 290 SER A O 1
ATOM 2290 N N . ALA A 1 291 ? -11.738 -0.898 -5.553 1.00 96.56 291 ALA A N 1
ATOM 2291 C CA . ALA A 1 291 ? -12.802 -1.618 -6.241 1.00 96.56 291 ALA A CA 1
ATOM 2292 C C . ALA A 1 291 ? -12.535 -3.129 -6.317 1.00 96.56 291 ALA A C 1
ATOM 2294 O O . ALA A 1 291 ? -11.400 -3.604 -6.285 1.00 96.56 291 ALA A O 1
ATOM 2295 N N . ARG A 1 292 ? -13.612 -3.895 -6.501 1.00 96.69 292 ARG A N 1
ATOM 2296 C CA . ARG A 1 292 ? -13.545 -5.249 -7.059 1.00 96.69 292 ARG A CA 1
ATOM 2297 C C . ARG A 1 292 ? -13.764 -5.163 -8.556 1.00 96.69 292 ARG A C 1
ATOM 2299 O O . ARG A 1 292 ? -14.549 -4.340 -9.025 1.00 96.69 292 ARG A O 1
ATOM 2306 N N . THR A 1 293 ? -13.113 -6.057 -9.283 1.00 97.25 293 THR A N 1
ATOM 2307 C CA . THR A 1 293 ? -13.194 -6.107 -10.743 1.00 97.25 293 THR A CA 1
ATOM 2308 C C . THR A 1 293 ? -14.576 -6.511 -11.262 1.00 97.25 293 THR A C 1
ATOM 2310 O O . THR A 1 293 ? -14.920 -6.146 -12.376 1.00 97.25 293 THR A O 1
ATOM 2313 N N . ASP A 1 294 ? -15.392 -7.202 -10.461 1.00 96.50 294 ASP A N 1
ATOM 2314 C CA . ASP A 1 294 ? -16.781 -7.559 -10.793 1.00 96.50 294 ASP A CA 1
ATOM 2315 C C . ASP A 1 294 ? -17.804 -6.454 -10.466 1.00 96.50 294 ASP A C 1
ATOM 2317 O O . ASP A 1 294 ? -18.976 -6.565 -10.817 1.00 96.50 294 ASP A O 1
ATOM 2321 N N . CYS A 1 295 ? -17.370 -5.377 -9.805 1.00 96.94 295 CYS A N 1
ATOM 2322 C CA . CYS A 1 295 ? -18.194 -4.211 -9.475 1.00 96.94 295 CYS A CA 1
ATOM 2323 C C . CYS A 1 295 ? -17.941 -3.029 -10.427 1.00 96.94 295 CYS A C 1
ATOM 2325 O O . CYS A 1 295 ? -18.425 -1.923 -10.188 1.00 96.94 295 CYS A O 1
ATOM 2327 N N . VAL A 1 296 ? -17.168 -3.243 -11.493 1.00 97.50 296 VAL A N 1
ATOM 2328 C CA . VAL A 1 296 ? -16.878 -2.252 -12.532 1.00 97.50 296 VAL A CA 1
ATOM 2329 C C . VAL A 1 296 ? -17.039 -2.880 -13.914 1.00 97.50 296 VAL A C 1
ATOM 2331 O O . VAL A 1 296 ? -16.831 -4.075 -14.103 1.00 97.50 296 VAL A O 1
ATOM 2334 N N . ASP A 1 297 ? -17.411 -2.061 -14.889 1.00 96.50 297 ASP A N 1
ATOM 2335 C CA . ASP A 1 297 ? -17.427 -2.413 -16.306 1.00 96.50 297 ASP A CA 1
ATOM 2336 C C . ASP A 1 297 ? -16.878 -1.248 -17.132 1.00 96.50 297 ASP A C 1
ATOM 2338 O O . ASP A 1 297 ? -16.591 -0.173 -16.603 1.00 96.50 297 ASP A O 1
ATOM 2342 N N . THR A 1 298 ? -16.713 -1.466 -18.435 1.00 97.38 298 THR A N 1
ATOM 2343 C CA . THR A 1 298 ? -16.150 -0.479 -19.363 1.00 97.38 298 THR A CA 1
ATOM 2344 C C . THR A 1 298 ? -16.897 0.858 -19.325 1.00 97.38 298 THR A C 1
ATOM 2346 O O . THR A 1 298 ? -16.252 1.898 -19.260 1.00 97.38 298 THR A O 1
ATOM 2349 N N . GLU A 1 299 ? -18.236 0.844 -19.287 1.00 98.25 299 GLU A N 1
ATOM 2350 C CA . GLU A 1 299 ? -19.057 2.065 -19.227 1.00 98.25 299 GLU A CA 1
ATOM 2351 C C . GLU A 1 299 ? -18.809 2.852 -17.930 1.00 98.25 299 GLU A C 1
ATOM 2353 O O . GLU A 1 299 ? -18.656 4.074 -17.952 1.00 98.25 299 GLU A O 1
ATOM 2358 N N . LEU A 1 300 ? -18.739 2.164 -16.786 1.00 98.50 300 LEU A N 1
ATOM 2359 C CA . LEU A 1 300 ? -18.482 2.828 -15.512 1.00 98.50 300 LEU A CA 1
ATOM 2360 C C . LEU A 1 300 ? -17.057 3.365 -15.434 1.00 98.50 300 LEU A C 1
ATOM 2362 O O . LEU A 1 300 ? -16.873 4.482 -14.964 1.00 98.50 300 LEU A O 1
ATOM 2366 N N . LEU A 1 301 ? -16.064 2.606 -15.904 1.00 98.69 301 LEU A N 1
ATOM 2367 C CA . LEU A 1 301 ? -14.670 3.053 -15.935 1.00 98.69 301 LEU A CA 1
ATOM 2368 C C . LEU A 1 301 ? -14.504 4.295 -16.817 1.00 98.69 301 LEU A C 1
ATOM 2370 O O . LEU A 1 301 ? -13.818 5.233 -16.414 1.00 98.69 301 LEU A O 1
ATOM 2374 N N . GLU A 1 302 ? -15.183 4.346 -17.964 1.00 98.69 302 GLU A N 1
ATOM 2375 C CA . GLU A 1 302 ? -15.217 5.535 -18.816 1.00 98.69 302 GLU A CA 1
ATOM 2376 C C . GLU A 1 302 ? -15.785 6.749 -18.074 1.00 98.69 302 GLU A C 1
ATOM 2378 O O . GLU A 1 302 ? -15.160 7.812 -18.038 1.00 98.69 302 GLU A O 1
ATOM 2383 N N . LEU A 1 303 ? -16.951 6.591 -17.440 1.00 98.81 303 LEU A N 1
ATOM 2384 C CA . LEU A 1 303 ? -17.590 7.664 -16.680 1.00 98.81 303 LEU A CA 1
ATOM 2385 C C . LEU A 1 303 ? -16.710 8.132 -15.510 1.00 98.81 303 LEU A C 1
ATOM 2387 O O . LEU A 1 303 ? -16.573 9.334 -15.276 1.00 98.81 303 LEU A O 1
ATOM 2391 N N . MET A 1 304 ? -16.092 7.193 -14.791 1.00 98.69 304 MET A N 1
ATOM 2392 C CA . MET A 1 304 ? -15.166 7.482 -13.698 1.00 98.69 304 MET A CA 1
ATOM 2393 C C . MET A 1 304 ? -13.957 8.278 -14.204 1.00 98.69 304 MET A C 1
ATOM 2395 O O . MET A 1 304 ? -13.619 9.296 -13.598 1.00 98.69 304 MET A O 1
ATOM 2399 N N . ALA A 1 305 ? -13.344 7.877 -15.324 1.00 98.62 305 ALA A N 1
ATOM 2400 C CA . ALA A 1 305 ? -12.231 8.601 -15.941 1.00 98.62 305 ALA A CA 1
ATOM 2401 C C . ALA A 1 305 ? -12.631 10.034 -16.322 1.00 98.62 305 ALA A C 1
ATOM 2403 O O . ALA A 1 305 ? -11.942 10.993 -15.964 1.00 98.62 305 ALA A O 1
ATOM 2404 N N . GLN A 1 306 ? -13.783 10.204 -16.981 1.00 98.50 306 GLN A N 1
ATOM 2405 C CA . GLN A 1 306 ? -14.314 11.522 -17.344 1.00 98.50 306 GLN A CA 1
ATOM 2406 C C . GLN A 1 306 ? -14.545 12.409 -16.110 1.00 98.50 306 GLN A C 1
ATOM 2408 O O . GLN A 1 306 ? -14.269 13.610 -16.149 1.00 98.50 306 GLN A O 1
ATOM 2413 N N . ALA A 1 307 ? -15.004 11.820 -15.003 1.00 98.50 307 ALA A N 1
ATOM 2414 C CA . ALA A 1 307 ? -15.226 12.497 -13.727 1.00 98.50 307 ALA A CA 1
ATOM 2415 C C . ALA A 1 307 ? -13.949 12.695 -12.882 1.00 98.50 307 ALA A C 1
ATOM 2417 O O . ALA A 1 307 ? -14.042 13.170 -11.750 1.00 98.50 307 ALA A O 1
ATOM 2418 N N . GLY A 1 308 ? -12.763 12.360 -13.404 1.00 98.38 308 GLY A N 1
ATOM 2419 C CA . GLY A 1 308 ? -11.474 12.635 -12.764 1.00 98.38 308 GLY A CA 1
ATOM 2420 C C . GLY A 1 308 ? -10.846 11.467 -12.001 1.00 98.38 308 GLY A C 1
ATOM 2421 O O . GLY A 1 308 ? -9.882 11.689 -11.266 1.00 98.38 308 GLY A O 1
ATOM 2422 N N . CYS A 1 309 ? -11.343 10.238 -12.162 1.00 98.56 309 CYS A N 1
ATOM 2423 C CA . CYS A 1 309 ? -10.678 9.055 -11.623 1.00 98.56 309 CYS A CA 1
ATOM 2424 C C . CYS A 1 309 ? -9.339 8.838 -12.335 1.00 98.56 309 CYS A C 1
ATOM 2426 O O . CYS A 1 309 ? -9.289 8.742 -13.558 1.00 98.56 309 CYS A O 1
ATOM 2428 N N . ILE A 1 310 ? -8.258 8.761 -11.566 1.00 98.06 310 ILE A N 1
ATOM 2429 C CA . ILE A 1 310 ? -6.897 8.548 -12.078 1.00 98.06 310 ILE A CA 1
ATOM 2430 C C . ILE A 1 310 ? -6.256 7.266 -11.543 1.00 98.06 310 ILE A C 1
ATOM 2432 O O . ILE A 1 310 ? -5.167 6.909 -11.988 1.00 98.06 310 ILE A O 1
ATOM 2436 N N . GLY A 1 311 ? -6.893 6.595 -10.580 1.00 98.00 311 GLY A N 1
ATOM 2437 C CA . GLY A 1 311 ? -6.322 5.436 -9.903 1.00 98.00 311 GLY A CA 1
ATOM 2438 C C . GLY A 1 311 ? -7.375 4.511 -9.297 1.00 98.00 311 GLY A C 1
ATOM 2439 O O . GLY A 1 311 ? -8.304 4.984 -8.642 1.00 98.00 311 GLY A O 1
ATOM 2440 N N . ILE A 1 312 ? -7.217 3.199 -9.471 1.00 98.38 312 ILE A N 1
ATOM 2441 C CA . ILE A 1 312 ? -8.054 2.183 -8.822 1.00 98.38 312 ILE A CA 1
ATOM 2442 C C . ILE A 1 312 ? -7.185 1.101 -8.175 1.00 98.38 312 ILE A C 1
ATOM 2444 O O . ILE A 1 312 ? -6.351 0.481 -8.833 1.00 98.38 312 ILE A O 1
ATOM 2448 N N . PHE A 1 313 ? -7.415 0.824 -6.894 1.00 97.88 313 PHE A N 1
ATOM 2449 C CA . PHE A 1 313 ? -6.884 -0.360 -6.228 1.00 97.88 313 PHE A CA 1
ATOM 2450 C C . PHE A 1 313 ? -7.835 -1.544 -6.439 1.00 97.88 313 PHE A C 1
ATOM 2452 O O . PHE A 1 313 ? -8.952 -1.561 -5.919 1.00 97.88 313 PHE A O 1
ATOM 2459 N N . PHE A 1 314 ? -7.392 -2.545 -7.197 1.00 98.12 314 PHE A N 1
ATOM 2460 C CA . PHE A 1 314 ? -8.092 -3.808 -7.390 1.00 98.12 314 PHE A CA 1
ATOM 2461 C C . PHE A 1 314 ? -7.537 -4.881 -6.455 1.00 98.12 314 PHE A C 1
ATOM 2463 O O . PHE A 1 314 ? -6.456 -5.430 -6.676 1.00 98.12 314 PHE A O 1
ATOM 2470 N N . GLY A 1 315 ? -8.322 -5.247 -5.441 1.00 96.38 315 GLY A N 1
ATOM 2471 C CA . GLY A 1 315 ? -8.075 -6.468 -4.677 1.00 96.38 315 GLY A CA 1
ATOM 2472 C C . GLY A 1 315 ? -8.554 -7.672 -5.479 1.00 96.38 315 GLY A C 1
ATOM 2473 O O . GLY A 1 315 ? -9.755 -7.949 -5.472 1.00 96.38 315 GLY A O 1
ATOM 2474 N N . VAL A 1 316 ? -7.653 -8.380 -6.167 1.00 98.06 316 VAL A N 1
ATOM 2475 C CA . VAL A 1 316 ? -7.981 -9.629 -6.886 1.00 98.06 316 VAL A CA 1
ATOM 2476 C C . VAL A 1 316 ? -7.627 -10.853 -6.042 1.00 98.06 316 VAL A C 1
ATOM 2478 O O . VAL A 1 316 ? -8.355 -11.842 -6.060 1.00 98.06 316 VAL A O 1
ATOM 2481 N N . GLU A 1 317 ? -6.583 -10.744 -5.221 1.00 97.50 317 GLU A N 1
ATOM 2482 C CA . GLU A 1 317 ? -6.030 -11.738 -4.288 1.00 97.50 317 GLU A CA 1
ATOM 2483 C C . GLU A 1 317 ? -5.390 -12.958 -4.937 1.00 97.50 317 GLU A C 1
ATOM 2485 O O . GLU A 1 317 ? -4.336 -13.386 -4.503 1.00 97.50 317 GLU A O 1
ATOM 2490 N N . THR A 1 318 ? -5.970 -13.534 -5.981 1.00 98.38 318 THR A N 1
ATOM 2491 C CA . THR A 1 318 ? -5.407 -14.732 -6.613 1.00 98.38 318 THR A CA 1
ATOM 2492 C C . THR A 1 318 ? -5.829 -14.830 -8.068 1.00 98.38 318 THR A C 1
ATOM 2494 O O . THR A 1 318 ? -6.943 -14.447 -8.428 1.00 98.38 318 THR A O 1
ATOM 2497 N N . GLY A 1 319 ? -4.936 -15.361 -8.904 1.00 98.19 319 GLY A N 1
ATOM 2498 C CA . GLY A 1 319 ? -5.237 -15.690 -10.296 1.00 98.19 319 GLY A CA 1
ATOM 2499 C C . GLY A 1 319 ? -5.921 -17.049 -10.468 1.00 98.19 319 GLY A C 1
ATOM 2500 O O . GLY A 1 319 ? -6.362 -17.351 -11.573 1.00 98.19 319 GLY A O 1
ATOM 2501 N N . SER A 1 320 ? -6.032 -17.856 -9.407 1.00 98.62 320 SER A N 1
ATOM 2502 C CA . SER A 1 320 ? -6.654 -19.182 -9.454 1.00 98.62 320 SER A CA 1
ATOM 2503 C C . SER A 1 320 ? -8.156 -19.113 -9.202 1.00 98.62 320 SER A C 1
ATOM 2505 O O . SER A 1 320 ? -8.609 -18.705 -8.130 1.00 98.62 320 SER A O 1
ATOM 2507 N N . ALA A 1 321 ? -8.946 -19.610 -10.156 1.00 98.31 321 ALA A N 1
ATOM 2508 C CA . ALA A 1 321 ? -10.395 -19.745 -10.000 1.00 98.31 321 ALA A CA 1
ATOM 2509 C C . ALA A 1 321 ? -10.775 -20.669 -8.825 1.00 98.31 321 ALA A C 1
ATOM 2511 O O . ALA A 1 321 ? -11.772 -20.439 -8.140 1.00 98.31 321 ALA A O 1
ATOM 2512 N N . ARG A 1 322 ? -9.960 -21.695 -8.547 1.00 98.38 322 ARG A N 1
ATOM 2513 C CA . ARG A 1 322 ? -10.162 -22.578 -7.394 1.00 98.38 322 ARG A CA 1
ATOM 2514 C C . ARG A 1 322 ? -9.964 -21.809 -6.092 1.00 98.38 322 ARG A C 1
ATOM 2516 O O . ARG A 1 322 ? -10.813 -21.892 -5.206 1.00 98.38 322 ARG A O 1
ATOM 2523 N N . MET A 1 323 ? -8.883 -21.036 -5.986 1.00 98.38 323 MET A N 1
ATOM 2524 C CA . MET A 1 323 ? -8.613 -20.247 -4.785 1.00 98.38 323 MET A CA 1
ATOM 2525 C C . MET A 1 323 ? -9.627 -19.120 -4.589 1.00 98.38 323 MET A C 1
ATOM 2527 O O . MET A 1 323 ? -10.015 -18.884 -3.449 1.00 98.38 323 MET A O 1
ATOM 2531 N N . GLN A 1 324 ? -10.154 -18.508 -5.657 1.00 98.38 324 GLN A N 1
ATOM 2532 C CA . GLN A 1 324 ? -11.279 -17.563 -5.564 1.00 98.38 324 GLN A CA 1
ATOM 2533 C C . GLN A 1 324 ? -12.484 -18.162 -4.822 1.00 98.38 324 GLN A C 1
ATOM 2535 O O . GLN A 1 324 ? -13.103 -17.472 -4.007 1.00 98.38 324 GLN A O 1
ATOM 2540 N N . ALA A 1 325 ? -12.793 -19.441 -5.064 1.00 98.12 325 ALA A N 1
ATOM 2541 C CA . ALA A 1 325 ? -13.850 -20.154 -4.353 1.00 98.12 325 ALA A CA 1
ATOM 2542 C C . ALA A 1 325 ? -13.448 -20.519 -2.914 1.00 98.12 325 ALA A C 1
ATOM 2544 O O . ALA A 1 325 ? -14.249 -20.364 -1.992 1.00 98.12 325 ALA A O 1
ATOM 2545 N N . VAL A 1 326 ? -12.203 -20.962 -2.695 1.00 97.75 326 VAL A N 1
ATOM 2546 C CA . VAL A 1 326 ? -11.685 -21.300 -1.356 1.00 97.75 326 VAL A CA 1
ATOM 2547 C C . VAL A 1 326 ? -11.766 -20.102 -0.414 1.00 97.75 326 VAL A C 1
ATOM 2549 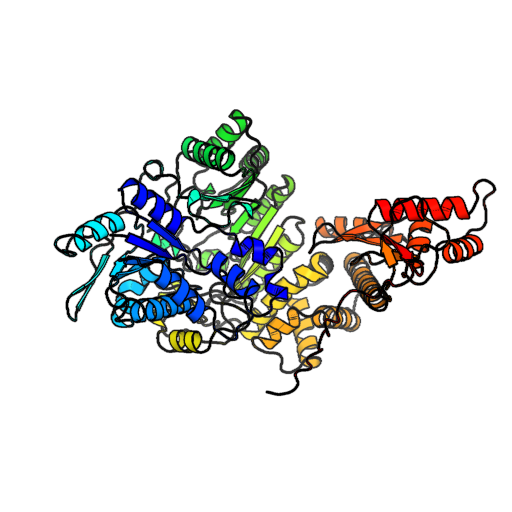O O . VAL A 1 326 ? -12.261 -20.251 0.704 1.00 97.75 326 VAL A O 1
ATOM 2552 N N . ILE A 1 327 ? -11.338 -18.920 -0.862 1.00 96.94 327 ILE A N 1
ATOM 2553 C CA . ILE A 1 327 ? -11.305 -17.697 -0.044 1.00 96.94 327 ILE A CA 1
ATOM 2554 C C . ILE A 1 327 ? -12.654 -16.963 0.010 1.00 96.94 327 ILE A C 1
ATOM 2556 O O . ILE A 1 327 ? -12.756 -15.937 0.682 1.00 96.94 327 ILE A O 1
ATOM 2560 N N . ASP A 1 328 ? -13.678 -17.494 -0.665 1.00 96.69 328 ASP A N 1
ATOM 2561 C CA . ASP A 1 328 ? -15.041 -16.954 -0.753 1.00 96.69 328 ASP A CA 1
ATOM 2562 C C . ASP A 1 328 ? -15.127 -15.557 -1.402 1.00 96.69 328 ASP A C 1
ATOM 2564 O O . ASP A 1 328 ? -15.908 -14.695 -0.991 1.00 96.69 328 ASP A O 1
ATOM 2568 N N . LYS A 1 329 ? -14.288 -15.313 -2.419 1.00 96.50 329 LYS A N 1
ATOM 2569 C CA . LYS A 1 329 ? -14.235 -14.040 -3.156 1.00 96.50 329 LYS A CA 1
ATOM 2570 C C . LYS A 1 329 ? -14.871 -14.123 -4.545 1.00 96.50 329 LYS A C 1
ATOM 2572 O O . LYS A 1 329 ? -15.474 -13.131 -4.959 1.00 96.50 329 LYS A O 1
ATOM 2577 N N . HIS A 1 330 ? -14.792 -15.286 -5.200 1.00 97.12 330 HIS A N 1
ATOM 2578 C CA . HIS A 1 330 ? -15.513 -15.651 -6.434 1.00 97.12 330 HIS A CA 1
ATOM 2579 C C . HIS A 1 330 ? -15.375 -14.663 -7.604 1.00 97.12 330 HIS A C 1
ATOM 2581 O O . HIS A 1 330 ? -16.341 -14.434 -8.327 1.00 97.12 330 HIS A O 1
ATOM 2587 N N . LEU A 1 331 ? -14.200 -14.057 -7.801 1.00 97.75 331 LEU A N 1
ATOM 2588 C CA . LEU A 1 331 ? -13.966 -13.246 -8.999 1.00 97.75 331 LEU A CA 1
ATOM 2589 C C . LEU A 1 331 ? -13.764 -14.125 -10.239 1.00 97.75 331 LEU A C 1
ATOM 2591 O O . LEU A 1 331 ? -13.071 -15.142 -10.188 1.00 97.75 331 LEU A O 1
ATOM 2595 N N . ASP A 1 332 ? -14.310 -13.679 -11.368 1.00 97.88 332 ASP A N 1
ATOM 2596 C CA . ASP A 1 332 ? -13.965 -14.199 -12.689 1.00 97.88 332 ASP A CA 1
ATOM 2597 C C . ASP A 1 332 ? -12.619 -13.593 -13.128 1.00 97.88 332 ASP A C 1
ATOM 2599 O O . ASP A 1 332 ? -12.466 -12.376 -13.258 1.00 97.88 332 ASP A O 1
ATOM 2603 N N . ILE A 1 333 ? -11.611 -14.448 -13.311 1.00 98.31 333 ILE A N 1
ATOM 2604 C CA . ILE A 1 333 ? -10.237 -14.025 -13.607 1.00 98.31 333 ILE A CA 1
ATOM 2605 C C . ILE A 1 333 ? -10.101 -13.426 -15.015 1.00 98.31 333 ILE A C 1
ATOM 2607 O O . ILE A 1 333 ? -9.488 -12.361 -15.137 1.00 98.31 333 ILE A O 1
ATOM 2611 N N . PRO A 1 334 ? -10.652 -14.031 -16.086 1.00 98.06 334 PRO A N 1
ATOM 2612 C CA . PRO A 1 334 ? -10.795 -13.353 -17.372 1.00 98.06 334 PRO A CA 1
ATOM 2613 C C . PRO A 1 334 ? -11.435 -11.960 -17.276 1.00 98.06 334 PRO A C 1
ATOM 2615 O O . PRO A 1 334 ? -10.895 -11.011 -17.848 1.00 98.06 334 PRO A O 1
ATOM 2618 N N . GLN A 1 335 ? -12.525 -11.804 -16.517 1.00 97.69 335 GLN A N 1
ATOM 2619 C CA . GLN A 1 335 ? -13.164 -10.499 -16.316 1.00 97.69 335 GLN A CA 1
ATOM 2620 C C . GLN A 1 335 ? -12.253 -9.528 -15.553 1.00 97.69 335 GLN A C 1
ATOM 2622 O O . GLN A 1 335 ? -12.186 -8.350 -15.896 1.00 97.69 335 GLN A O 1
ATOM 2627 N N . ALA A 1 336 ? -11.506 -10.013 -14.557 1.00 98.06 336 ALA A N 1
ATOM 2628 C CA . ALA A 1 336 ? -10.531 -9.204 -13.834 1.00 98.06 336 ALA A CA 1
ATOM 2629 C C . ALA A 1 336 ? -9.439 -8.649 -14.759 1.00 98.06 336 ALA A C 1
ATOM 2631 O O . ALA A 1 336 ? -9.138 -7.459 -14.694 1.00 98.06 336 ALA A O 1
ATOM 2632 N N . LYS A 1 337 ? -8.903 -9.480 -15.664 1.00 97.81 337 LYS A N 1
ATOM 2633 C CA . LYS A 1 337 ? -7.943 -9.049 -16.695 1.00 97.81 337 LYS A CA 1
ATOM 2634 C C . LYS A 1 337 ? -8.557 -7.990 -17.619 1.00 97.81 337 LYS A C 1
ATOM 2636 O O . LYS A 1 337 ? -7.971 -6.931 -17.815 1.00 97.81 337 LYS A O 1
ATOM 2641 N N . ALA A 1 338 ? -9.785 -8.217 -18.089 1.00 97.94 338 ALA A N 1
ATOM 2642 C CA . ALA A 1 338 ? -10.495 -7.256 -18.933 1.00 97.94 338 ALA A CA 1
ATOM 2643 C C . ALA A 1 338 ? -10.752 -5.905 -18.233 1.00 97.94 338 ALA A C 1
ATOM 2645 O O . ALA A 1 338 ? -10.661 -4.861 -18.874 1.00 97.94 338 ALA A O 1
ATOM 2646 N N . ALA A 1 339 ? -11.041 -5.900 -16.927 1.00 98.19 339 ALA A N 1
ATOM 2647 C CA . ALA A 1 339 ? -11.216 -4.671 -16.152 1.00 98.19 339 ALA A CA 1
ATOM 2648 C C . ALA A 1 339 ? -9.902 -3.879 -16.005 1.00 98.19 339 ALA A C 1
ATOM 2650 O O . ALA A 1 339 ? -9.916 -2.653 -16.111 1.00 98.19 339 ALA A O 1
ATOM 2651 N N . ILE A 1 340 ? -8.773 -4.571 -15.806 1.00 98.25 340 ILE A N 1
ATOM 2652 C CA . ILE A 1 340 ? -7.432 -3.963 -15.768 1.00 98.25 340 ILE A CA 1
ATOM 2653 C C . ILE A 1 340 ? -7.099 -3.329 -17.127 1.00 98.25 340 ILE A C 1
ATOM 2655 O O . ILE A 1 340 ? -6.692 -2.168 -17.179 1.00 98.25 340 ILE A O 1
ATOM 2659 N N . ASP A 1 341 ? -7.332 -4.056 -18.223 1.00 97.31 341 ASP A N 1
ATOM 2660 C CA . ASP A 1 341 ? -7.087 -3.565 -19.584 1.00 97.31 341 ASP A CA 1
ATOM 2661 C C . ASP A 1 341 ? -8.002 -2.382 -19.949 1.00 97.31 341 ASP A C 1
ATOM 2663 O O . ASP A 1 341 ? -7.559 -1.414 -20.570 1.00 97.31 341 ASP A O 1
ATOM 2667 N N . ALA A 1 342 ? -9.273 -2.417 -19.535 1.00 98.19 342 ALA A N 1
ATOM 2668 C CA . ALA A 1 342 ? -10.206 -1.313 -19.750 1.00 98.19 342 ALA A CA 1
ATOM 2669 C C . A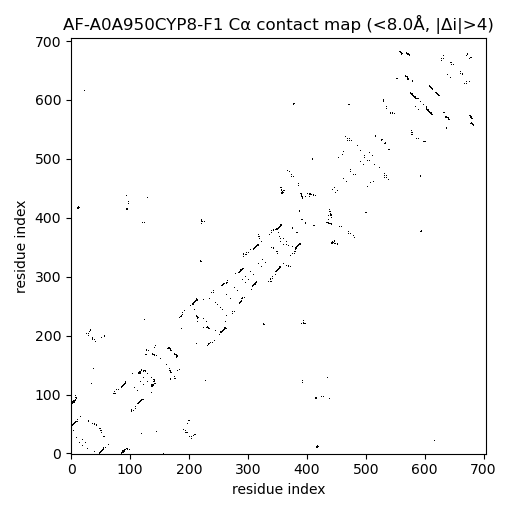LA A 1 342 ? -9.785 -0.052 -18.978 1.00 98.19 342 ALA A C 1
ATOM 2671 O O . ALA A 1 342 ? -9.808 1.040 -19.541 1.00 98.19 342 ALA A O 1
ATOM 2672 N N . ALA A 1 343 ? -9.359 -0.192 -17.717 1.00 98.31 343 ALA A N 1
ATOM 2673 C CA . ALA A 1 343 ? -8.853 0.926 -16.922 1.00 98.31 343 ALA A CA 1
ATOM 2674 C C . ALA A 1 343 ? -7.617 1.575 -17.574 1.00 98.31 343 ALA A C 1
ATOM 2676 O O . ALA A 1 343 ? -7.583 2.798 -17.728 1.00 98.31 343 ALA A O 1
ATOM 267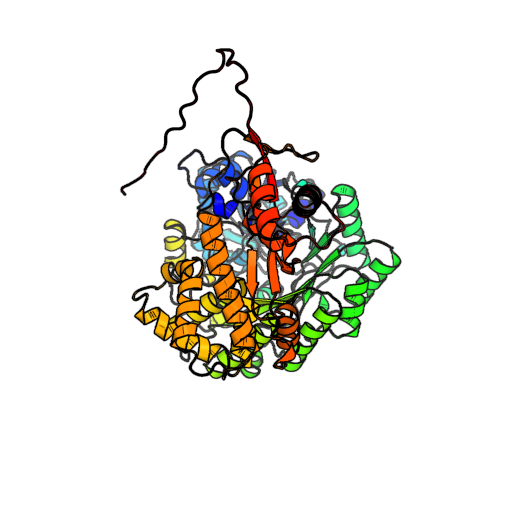7 N N . GLU A 1 344 ? -6.661 0.768 -18.052 1.00 96.56 344 GLU A N 1
ATOM 2678 C CA . GLU A 1 344 ? -5.506 1.242 -18.831 1.00 96.56 344 GLU A CA 1
ATOM 2679 C C . GLU A 1 344 ? -5.946 2.019 -20.082 1.00 96.56 344 GLU A C 1
ATOM 2681 O O . GLU A 1 344 ? -5.428 3.104 -20.349 1.00 96.56 344 GLU A O 1
ATOM 2686 N N . GLY A 1 345 ? -6.938 1.506 -20.820 1.00 96.94 345 GLY A N 1
ATOM 2687 C CA . GLY A 1 345 ? -7.486 2.152 -22.017 1.00 96.94 345 GLY A CA 1
ATOM 2688 C C . GLY A 1 345 ? -8.069 3.548 -21.768 1.00 96.94 345 GLY A C 1
ATOM 2689 O O . GLY A 1 345 ? -8.009 4.401 -22.654 1.00 96.94 345 GLY A O 1
ATOM 2690 N N . TYR A 1 346 ? -8.567 3.808 -20.556 1.00 98.06 346 TYR A N 1
ATOM 2691 C CA . TYR A 1 346 ? -9.064 5.120 -20.128 1.00 98.06 346 TYR A CA 1
ATOM 2692 C C . TYR A 1 346 ? -8.028 5.955 -19.354 1.00 98.06 346 TYR A C 1
ATOM 2694 O O . TYR A 1 346 ? -8.354 7.034 -18.858 1.00 98.06 346 TYR A O 1
ATOM 2702 N N . GLY A 1 347 ? -6.775 5.496 -19.263 1.00 96.88 347 GLY A N 1
ATOM 2703 C CA . GLY A 1 347 ? -5.699 6.197 -18.557 1.00 96.88 347 GLY A CA 1
ATOM 2704 C C . GLY A 1 347 ? -5.834 6.181 -17.031 1.00 96.88 347 GLY A C 1
ATOM 2705 O O . GLY A 1 347 ? -5.259 7.040 -16.361 1.00 96.88 347 GLY A O 1
ATOM 2706 N N . ILE A 1 348 ? -6.591 5.229 -16.481 1.00 98.44 348 ILE A N 1
ATOM 2707 C CA . ILE A 1 348 ? -6.713 4.998 -15.041 1.00 98.44 348 ILE A CA 1
ATOM 2708 C C . ILE A 1 348 ? -5.584 4.054 -14.617 1.00 98.44 348 ILE A C 1
ATOM 2710 O O . ILE A 1 348 ? -5.529 2.904 -15.054 1.00 98.44 348 ILE A O 1
ATOM 2714 N N . ALA A 1 349 ? -4.697 4.519 -13.736 1.00 98.19 349 ALA A N 1
ATOM 2715 C CA . ALA A 1 349 ? -3.677 3.656 -13.152 1.00 98.19 349 ALA A CA 1
ATOM 2716 C C . ALA A 1 349 ? -4.323 2.594 -12.250 1.00 98.19 349 ALA A C 1
ATOM 2718 O O . ALA A 1 349 ? -5.318 2.861 -11.577 1.00 98.19 349 ALA A O 1
ATOM 2719 N N . THR A 1 350 ? -3.760 1.391 -12.200 1.00 98.31 350 THR A N 1
ATOM 2720 C CA . THR A 1 350 ? -4.309 0.308 -11.378 1.00 98.31 350 THR A CA 1
ATOM 2721 C C . THR A 1 350 ? -3.269 -0.254 -10.428 1.00 98.31 350 THR A C 1
ATOM 2723 O O . THR A 1 350 ? -2.133 -0.507 -10.811 1.00 98.31 350 THR A O 1
ATOM 2726 N N . THR A 1 351 ? -3.656 -0.501 -9.183 1.00 97.88 351 THR A N 1
ATOM 2727 C CA . THR A 1 351 ? -2.911 -1.411 -8.309 1.00 97.88 351 THR A CA 1
ATOM 2728 C C . THR A 1 351 ? -3.603 -2.761 -8.361 1.00 97.88 351 THR A C 1
ATOM 2730 O O . THR A 1 351 ? -4.809 -2.831 -8.149 1.00 97.88 351 THR A O 1
ATOM 2733 N N . VAL A 1 352 ? -2.868 -3.834 -8.650 1.00 98.12 352 VAL A N 1
ATOM 2734 C CA . VAL A 1 352 ? -3.414 -5.199 -8.702 1.00 98.12 352 VAL A CA 1
ATOM 2735 C C . VAL A 1 352 ? -2.866 -5.971 -7.513 1.00 98.12 352 VAL A C 1
ATOM 2737 O O . VAL A 1 352 ? -1.736 -6.453 -7.550 1.00 98.12 352 VAL A O 1
ATOM 2740 N N . SER A 1 353 ? -3.651 -6.050 -6.442 1.00 97.00 353 SER A N 1
ATOM 2741 C CA . SER A 1 353 ? -3.241 -6.720 -5.208 1.00 97.00 353 SER A CA 1
ATOM 2742 C C . SER A 1 353 ? -3.539 -8.213 -5.263 1.00 97.00 353 SER A C 1
ATOM 2744 O O . SER A 1 353 ? -4.665 -8.625 -5.573 1.00 97.00 353 SER A O 1
ATOM 2746 N N . LEU A 1 354 ? -2.511 -9.005 -4.964 1.00 98.00 354 LEU A N 1
ATOM 2747 C CA . LEU A 1 354 ? -2.537 -10.458 -4.858 1.00 98.00 354 LEU A CA 1
ATOM 2748 C C . LEU A 1 354 ? -2.012 -10.889 -3.483 1.00 98.00 354 LEU A C 1
ATOM 2750 O O . LEU A 1 354 ? -1.228 -10.179 -2.852 1.00 98.00 354 LEU A O 1
ATOM 2754 N N . ILE A 1 355 ? -2.431 -12.069 -3.039 1.00 96.44 355 ILE A N 1
ATOM 2755 C CA . ILE A 1 355 ? -2.062 -12.704 -1.778 1.00 96.44 355 ILE A CA 1
ATOM 2756 C C . ILE A 1 355 ? -1.660 -14.152 -2.078 1.00 96.44 355 ILE A C 1
ATOM 2758 O O . ILE A 1 355 ? -2.350 -14.857 -2.810 1.00 96.44 355 ILE A O 1
ATOM 2762 N N . THR A 1 356 ? -0.565 -14.608 -1.483 1.00 95.38 356 THR A N 1
ATOM 2763 C CA . THR A 1 356 ? -0.121 -16.009 -1.524 1.00 95.38 356 THR A CA 1
ATOM 2764 C C . THR A 1 356 ? 0.189 -16.518 -0.115 1.00 95.38 356 THR A C 1
ATOM 2766 O O . THR A 1 356 ? 0.263 -15.740 0.842 1.00 95.38 356 THR A O 1
ATOM 2769 N N . GLY A 1 357 ? 0.350 -17.832 0.027 1.00 93.38 357 GLY A N 1
ATOM 2770 C CA . GLY A 1 357 ? 0.602 -18.496 1.303 1.00 93.38 357 GLY A CA 1
ATOM 2771 C C . GLY A 1 357 ? -0.675 -18.945 2.011 1.00 93.38 357 GLY A C 1
ATOM 2772 O O . GLY A 1 357 ? -0.679 -19.068 3.234 1.00 93.38 357 GLY A O 1
ATOM 2773 N N . PHE A 1 358 ? -1.764 -19.180 1.269 1.00 95.88 358 PHE A N 1
ATOM 2774 C CA . PHE A 1 358 ? -2.954 -19.812 1.846 1.00 95.88 358 PHE A CA 1
ATOM 2775 C C . PHE A 1 358 ? -2.688 -21.299 2.137 1.00 95.88 358 PHE A C 1
ATOM 2777 O O . PHE A 1 358 ? -2.038 -21.957 1.321 1.00 95.88 358 PHE A O 1
ATOM 2784 N N . PRO A 1 359 ? -3.240 -21.866 3.228 1.00 96.00 359 PRO A N 1
ATOM 2785 C CA . PRO A 1 359 ? -3.093 -23.289 3.545 1.00 96.00 359 PRO A CA 1
ATOM 2786 C C . PRO A 1 359 ? -3.515 -24.234 2.426 1.00 96.00 359 PRO A C 1
ATOM 2788 O O . PRO A 1 359 ? -2.913 -25.287 2.226 1.00 96.00 359 PRO A O 1
ATOM 2791 N N . GLU A 1 360 ? -4.546 -23.866 1.674 1.00 97.12 360 GLU A N 1
ATOM 2792 C CA . GLU A 1 360 ? -5.058 -24.675 0.581 1.00 97.12 360 GLU A CA 1
ATOM 2793 C C . GLU A 1 360 ? -4.339 -24.433 -0.748 1.00 97.12 360 GLU A C 1
ATOM 2795 O O . GLU A 1 360 ? -4.595 -25.193 -1.680 1.00 97.12 360 GLU A O 1
ATOM 2800 N N . GLU A 1 361 ? -3.505 -23.397 -0.883 1.00 97.94 361 GLU A N 1
ATOM 2801 C CA . GLU A 1 361 ? -2.845 -23.030 -2.144 1.00 97.94 361 GLU A CA 1
ATOM 2802 C C . GLU A 1 361 ? -1.825 -24.097 -2.552 1.00 97.94 361 GLU A C 1
ATOM 2804 O O . GLU A 1 361 ? -1.013 -24.522 -1.736 1.00 97.94 361 GLU A O 1
ATOM 2809 N N . ASN A 1 362 ? -1.855 -24.533 -3.814 1.00 97.75 362 ASN A N 1
ATOM 2810 C CA . ASN A 1 362 ? -0.864 -25.449 -4.375 1.00 97.75 362 ASN A CA 1
ATOM 2811 C C . ASN A 1 362 ? -0.117 -24.800 -5.555 1.00 97.75 362 ASN A C 1
ATOM 2813 O O . ASN A 1 362 ? -0.424 -23.688 -5.983 1.00 97.75 362 ASN A O 1
ATOM 2817 N N . VAL A 1 363 ? 0.874 -25.509 -6.105 1.00 96.94 363 VAL A N 1
ATOM 2818 C CA . VAL A 1 363 ? 1.749 -24.993 -7.177 1.00 96.94 363 VAL A CA 1
ATOM 2819 C C . VAL A 1 363 ? 0.976 -24.563 -8.433 1.00 96.94 363 VAL A C 1
ATOM 2821 O O . VAL A 1 363 ? 1.383 -23.613 -9.100 1.00 96.94 363 VAL A O 1
ATOM 2824 N N . ALA A 1 364 ? -0.134 -25.227 -8.772 1.00 97.88 364 ALA A N 1
ATOM 2825 C CA . ALA A 1 364 ? -0.953 -24.821 -9.914 1.00 97.88 364 ALA A CA 1
ATOM 2826 C C . ALA A 1 364 ? -1.647 -23.477 -9.650 1.00 97.88 364 ALA A C 1
ATOM 2828 O O . ALA A 1 364 ? -1.644 -22.615 -10.525 1.00 97.88 364 ALA A O 1
ATOM 2829 N N . ASP A 1 365 ? -2.153 -23.252 -8.435 1.00 98.44 365 ASP A N 1
ATOM 2830 C CA . ASP A 1 365 ? -2.766 -21.967 -8.084 1.00 98.44 365 ASP A CA 1
ATOM 2831 C C . ASP A 1 365 ? -1.742 -20.836 -8.026 1.00 98.44 365 ASP A C 1
ATOM 2833 O O . ASP A 1 365 ? -2.015 -19.728 -8.489 1.00 98.44 365 ASP A O 1
ATOM 2837 N N . LEU A 1 366 ? -0.546 -21.128 -7.506 1.00 97.88 366 LEU A N 1
ATOM 2838 C CA . LEU A 1 366 ? 0.562 -20.180 -7.497 1.00 97.88 366 LEU A CA 1
ATOM 2839 C C . LEU A 1 366 ? 0.945 -19.778 -8.928 1.00 97.88 366 LEU A C 1
ATOM 2841 O O . LEU A 1 366 ? 1.203 -18.604 -9.191 1.00 97.88 366 LEU A O 1
ATOM 2845 N N . ARG A 1 367 ? 0.926 -20.731 -9.873 1.00 97.69 367 ARG A N 1
ATOM 2846 C CA . ARG A 1 367 ? 1.169 -20.471 -11.301 1.00 97.69 367 ARG A CA 1
ATOM 2847 C C . ARG A 1 367 ? 0.107 -19.554 -11.899 1.00 97.69 367 ARG A C 1
ATOM 2849 O O . ARG A 1 367 ? 0.459 -18.607 -12.601 1.00 97.69 367 ARG A O 1
ATOM 2856 N N . ASP A 1 368 ? -1.163 -19.784 -11.590 1.00 98.31 368 ASP A N 1
ATOM 2857 C CA . ASP A 1 368 ? -2.254 -18.927 -12.059 1.00 98.31 368 ASP A CA 1
ATOM 2858 C C . ASP A 1 368 ? -2.150 -17.506 -11.475 1.00 98.31 368 ASP A C 1
ATOM 2860 O O . ASP A 1 368 ? -2.308 -16.513 -12.195 1.00 98.31 368 ASP A O 1
ATOM 2864 N N . THR A 1 369 ? -1.812 -17.385 -10.187 1.00 98.44 369 THR A N 1
ATOM 2865 C CA . THR A 1 369 ? -1.552 -16.100 -9.517 1.00 98.44 369 THR A CA 1
ATOM 2866 C C . THR A 1 369 ? -0.365 -15.367 -10.142 1.00 98.44 369 THR A C 1
ATOM 2868 O O . THR A 1 369 ? -0.486 -14.185 -10.470 1.00 98.44 369 THR A O 1
ATOM 2871 N N . ALA A 1 370 ? 0.747 -16.057 -10.402 1.00 98.00 370 ALA A N 1
ATOM 2872 C CA . ALA A 1 370 ? 1.906 -15.489 -11.088 1.00 98.00 370 ALA A CA 1
ATOM 2873 C C . ALA A 1 370 ? 1.572 -15.053 -12.528 1.00 98.00 370 ALA A C 1
ATOM 2875 O O . ALA A 1 370 ? 2.010 -13.993 -12.972 1.00 98.00 370 ALA A O 1
ATOM 2876 N N . SER A 1 371 ? 0.728 -15.801 -13.246 1.00 97.31 371 SER A N 1
ATOM 2877 C CA . SER A 1 371 ? 0.247 -15.412 -14.580 1.00 97.31 371 SER A CA 1
ATOM 2878 C C . SER A 1 371 ? -0.559 -14.108 -14.550 1.00 97.31 371 SER A C 1
ATOM 2880 O O . SER A 1 371 ? -0.400 -13.247 -15.422 1.00 97.31 371 SER A O 1
ATOM 2882 N N . LEU A 1 372 ? -1.421 -13.925 -13.544 1.00 98.25 372 LEU A N 1
ATOM 2883 C CA . LEU A 1 372 ? -2.153 -12.673 -13.351 1.00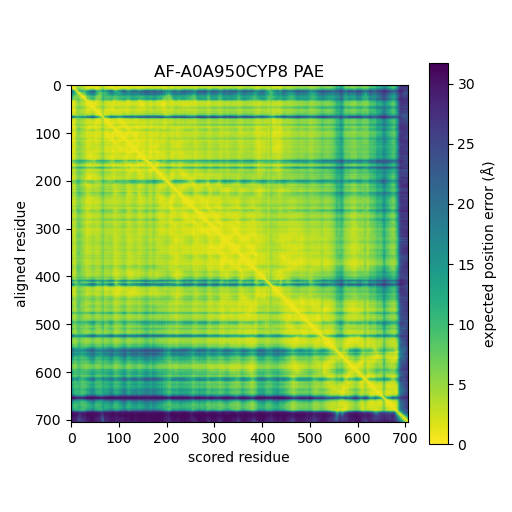 98.25 372 LEU A CA 1
ATOM 2884 C C . LEU A 1 372 ? -1.215 -11.520 -12.958 1.00 98.25 372 LEU A C 1
ATOM 2886 O O . LEU A 1 372 ? -1.341 -10.430 -13.518 1.00 98.25 372 LEU A O 1
ATOM 2890 N N . TYR A 1 373 ? -0.238 -11.771 -12.082 1.00 98.44 373 TYR A N 1
ATOM 2891 C CA . TYR A 1 373 ? 0.816 -10.807 -11.755 1.00 98.44 373 TYR A CA 1
ATOM 2892 C C . TYR A 1 373 ? 1.522 -10.326 -13.034 1.00 98.44 373 TYR A C 1
ATOM 2894 O O . TYR A 1 373 ? 1.580 -9.128 -13.305 1.00 98.44 373 TYR A O 1
ATOM 2902 N N . MET A 1 374 ? 1.962 -11.250 -13.896 1.00 97.50 374 MET A N 1
ATOM 2903 C CA . MET A 1 374 ? 2.655 -10.923 -15.150 1.00 97.50 374 MET A CA 1
ATOM 2904 C C . MET A 1 374 ? 1.761 -10.289 -16.219 1.00 97.50 374 MET A C 1
ATOM 2906 O O . MET A 1 374 ? 2.252 -9.613 -17.128 1.00 97.50 374 MET A O 1
ATOM 2910 N N . HIS A 1 375 ? 0.445 -10.489 -16.157 1.00 96.50 375 HIS A N 1
ATOM 2911 C CA . HIS A 1 375 ? -0.483 -9.702 -16.965 1.00 96.50 375 HIS A CA 1
ATOM 2912 C C . HIS A 1 375 ? -0.432 -8.226 -16.554 1.00 96.50 375 HIS A C 1
ATOM 2914 O O . HIS A 1 375 ? -0.199 -7.388 -17.419 1.00 96.50 375 HIS A O 1
ATOM 2920 N N . ALA A 1 376 ? -0.506 -7.922 -15.257 1.00 97.12 376 ALA A N 1
ATOM 2921 C CA . ALA A 1 376 ? -0.376 -6.556 -14.753 1.00 97.12 376 ALA A CA 1
ATOM 2922 C C . ALA A 1 376 ? 1.032 -5.961 -14.974 1.00 97.12 376 ALA A C 1
ATOM 2924 O O . ALA A 1 376 ? 1.145 -4.797 -15.342 1.00 97.12 376 ALA A O 1
ATOM 2925 N N . VAL A 1 377 ? 2.118 -6.742 -14.867 1.00 96.19 377 VAL A N 1
ATOM 2926 C CA . VAL A 1 377 ? 3.481 -6.272 -15.222 1.00 96.19 377 VAL A CA 1
ATOM 2927 C C . VAL A 1 377 ? 3.544 -5.755 -16.667 1.00 96.19 377 VAL A C 1
ATOM 2929 O O . VAL A 1 377 ? 4.239 -4.777 -16.947 1.00 96.19 377 VAL A O 1
ATOM 2932 N N . ARG A 1 378 ? 2.795 -6.356 -17.596 1.00 94.25 378 ARG A N 1
ATOM 2933 C CA . ARG A 1 378 ? 2.746 -5.920 -19.003 1.00 94.25 378 ARG A CA 1
ATOM 2934 C C . ARG A 1 378 ? 1.896 -4.671 -19.237 1.00 94.25 378 ARG A C 1
ATOM 2936 O O . ARG A 1 378 ? 2.157 -3.957 -20.204 1.00 94.25 378 ARG A O 1
ATOM 2943 N N . THR A 1 379 ? 0.935 -4.391 -18.363 1.00 94.94 379 THR A N 1
ATOM 2944 C CA . THR A 1 379 ? 0.034 -3.237 -18.467 1.00 94.94 379 THR A CA 1
ATOM 2945 C C . THR A 1 379 ? 0.725 -1.973 -17.933 1.00 94.94 379 THR A C 1
ATOM 2947 O O . THR A 1 379 ? 1.020 -1.921 -16.740 1.00 94.94 379 THR A O 1
ATOM 2950 N N . PRO A 1 380 ? 1.032 -0.960 -18.770 1.00 90.81 380 PRO A N 1
ATOM 2951 C CA . PRO A 1 380 ? 1.934 0.140 -18.410 1.00 90.81 380 PRO A CA 1
ATOM 2952 C C . PRO A 1 380 ? 1.606 0.891 -17.114 1.00 90.81 380 PRO A C 1
ATOM 2954 O O . PRO A 1 380 ? 2.528 1.137 -16.335 1.00 90.81 380 PRO A O 1
ATOM 2957 N N . ASN A 1 381 ? 0.336 1.226 -16.860 1.00 93.44 381 ASN A N 1
ATOM 2958 C CA . ASN A 1 381 ? -0.076 1.935 -15.643 1.00 93.44 381 ASN A CA 1
ATOM 2959 C C . ASN A 1 381 ? -0.615 0.996 -14.555 1.00 93.44 381 ASN A C 1
ATOM 2961 O O . ASN A 1 381 ? -1.231 1.464 -13.597 1.00 93.44 381 ASN A O 1
ATOM 2965 N N . ALA A 1 382 ? -0.385 -0.315 -14.679 1.00 96.31 382 ALA A N 1
ATOM 2966 C CA . ALA A 1 382 ? -0.680 -1.269 -13.622 1.00 96.31 382 ALA A CA 1
ATOM 2967 C C . ALA A 1 382 ? 0.552 -1.532 -12.745 1.00 96.31 382 ALA A C 1
ATOM 2969 O O . ALA A 1 382 ? 1.673 -1.730 -13.232 1.00 96.31 382 ALA A O 1
ATOM 2970 N N . THR A 1 383 ? 0.323 -1.598 -11.441 1.00 95.31 383 THR A N 1
ATOM 2971 C CA . THR A 1 383 ? 1.310 -1.924 -10.415 1.00 95.31 383 THR A CA 1
ATOM 2972 C C . THR A 1 383 ? 0.835 -3.168 -9.671 1.00 95.31 383 THR A C 1
ATOM 2974 O O . THR A 1 383 ? -0.044 -3.071 -8.811 1.00 95.31 383 THR A O 1
ATOM 2977 N N . PRO A 1 384 ? 1.357 -4.359 -10.003 1.00 96.25 384 PRO A N 1
ATOM 2978 C CA . PRO A 1 384 ? 1.012 -5.563 -9.270 1.00 96.25 384 PRO A CA 1
ATOM 2979 C C . PRO A 1 384 ? 1.734 -5.631 -7.924 1.00 96.25 384 PRO A C 1
ATOM 2981 O O . PRO A 1 384 ? 2.909 -5.283 -7.805 1.00 96.25 384 PRO A O 1
ATOM 2984 N N . GLN A 1 385 ? 1.033 -6.144 -6.922 1.00 93.94 385 GLN A N 1
ATOM 2985 C CA . GLN A 1 385 ? 1.560 -6.456 -5.599 1.00 93.94 385 GLN A CA 1
ATOM 2986 C C . GLN A 1 385 ? 1.333 -7.937 -5.315 1.00 93.94 385 GLN A C 1
ATOM 2988 O O . GLN A 1 385 ? 0.319 -8.502 -5.723 1.00 93.94 385 GLN A O 1
ATOM 2993 N N . LEU A 1 386 ? 2.272 -8.557 -4.608 1.00 93.75 386 LEU A N 1
ATOM 2994 C CA . LEU A 1 386 ? 2.11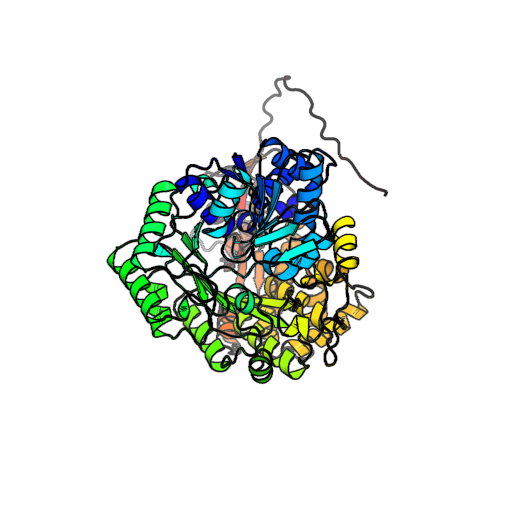9 -9.905 -4.080 1.00 93.75 386 LEU A CA 1
ATOM 2995 C C . LEU A 1 386 ? 2.427 -9.851 -2.589 1.00 93.75 386 LEU A C 1
ATOM 2997 O O . LEU A 1 386 ? 3.571 -9.643 -2.195 1.00 93.75 386 LEU A O 1
ATOM 3001 N N . ASN A 1 387 ? 1.392 -10.000 -1.778 1.00 91.81 387 ASN A N 1
ATOM 3002 C CA . ASN A 1 387 ? 1.489 -9.970 -0.330 1.00 91.81 387 ASN A CA 1
ATOM 3003 C C . ASN A 1 387 ? 1.467 -11.395 0.220 1.00 91.81 387 ASN A C 1
ATOM 3005 O O . ASN A 1 387 ? 0.877 -12.302 -0.372 1.00 91.81 387 ASN A O 1
ATOM 3009 N N . LEU A 1 388 ? 2.094 -11.595 1.370 1.00 91.25 388 LEU A N 1
ATOM 3010 C CA . LEU A 1 388 ? 1.919 -12.836 2.118 1.00 91.25 388 LEU A CA 1
ATOM 3011 C C . LEU A 1 388 ? 0.671 -12.724 2.979 1.00 91.25 388 LEU A C 1
ATOM 3013 O O . LEU A 1 388 ? 0.353 -11.659 3.507 1.00 91.25 388 LEU A O 1
ATOM 3017 N N . LEU A 1 389 ? -0.029 -13.834 3.135 1.00 93.44 389 LEU A N 1
ATOM 3018 C CA . LEU A 1 389 ? -1.205 -13.905 3.979 1.00 93.44 389 LEU A CA 1
ATOM 3019 C C . LEU A 1 389 ? -0.847 -13.753 5.466 1.00 93.44 389 LEU A C 1
ATOM 3021 O O . LEU A 1 389 ? -0.008 -14.484 5.987 1.00 93.44 389 LEU A O 1
ATOM 3025 N N . ALA A 1 390 ? -1.545 -12.851 6.157 1.00 92.38 390 ALA A N 1
ATOM 3026 C CA . ALA A 1 390 ? -1.553 -12.774 7.617 1.00 92.38 390 ALA A CA 1
ATOM 3027 C C . ALA A 1 390 ? -2.869 -13.335 8.184 1.00 92.38 390 ALA A C 1
ATOM 3029 O O . ALA A 1 390 ? -3.946 -12.980 7.692 1.00 92.38 390 ALA A O 1
ATOM 3030 N N . PRO A 1 391 ? -2.828 -14.145 9.256 1.00 93.69 391 PRO A N 1
ATOM 3031 C CA . PRO A 1 391 ? -4.021 -14.560 9.977 1.00 93.69 391 PRO A CA 1
ATOM 3032 C C . PRO A 1 391 ? -4.494 -13.411 10.875 1.00 93.69 391 PRO A C 1
ATOM 3034 O O . PRO A 1 391 ? -4.041 -13.234 12.005 1.00 93.69 391 PRO A O 1
ATOM 3037 N N . LEU A 1 392 ? -5.416 -12.596 10.362 1.00 94.06 392 LEU A N 1
ATOM 3038 C CA . LEU A 1 392 ? -5.994 -11.498 11.133 1.00 94.06 392 LEU A CA 1
ATOM 3039 C C . LEU A 1 392 ? -6.907 -12.032 12.240 1.00 94.06 392 LEU A C 1
ATOM 3041 O O . LEU A 1 392 ? -7.707 -12.944 12.009 1.00 94.06 392 LEU A O 1
ATOM 3045 N N . ALA A 1 393 ? -6.807 -11.428 13.426 1.00 93.38 393 ALA A N 1
ATOM 3046 C CA . ALA A 1 393 ? -7.547 -11.846 14.610 1.00 93.38 393 ALA A CA 1
ATOM 3047 C C . ALA A 1 393 ? -9.046 -11.991 14.326 1.00 93.38 393 ALA A C 1
ATOM 3049 O O . ALA A 1 393 ? -9.652 -11.205 13.595 1.00 93.38 393 ALA A O 1
ATOM 3050 N N . ALA A 1 394 ? -9.629 -13.032 14.912 1.00 90.50 394 ALA A N 1
ATOM 3051 C CA . ALA A 1 394 ? -11.028 -13.410 14.770 1.00 90.50 394 ALA A CA 1
ATOM 3052 C C . ALA A 1 394 ? -11.523 -13.726 13.345 1.00 90.50 394 ALA A C 1
ATOM 3054 O O . ALA A 1 394 ? -12.662 -14.157 13.248 1.00 90.50 394 ALA A O 1
ATOM 3055 N N . THR A 1 395 ? -10.738 -13.636 12.269 1.00 94.50 395 THR A N 1
ATOM 3056 C CA . THR A 1 395 ? -11.221 -14.031 10.929 1.00 94.50 395 THR A CA 1
ATOM 3057 C C . THR A 1 395 ? -11.485 -15.542 10.822 1.00 94.50 395 THR A C 1
ATOM 3059 O O . THR A 1 395 ? -10.896 -16.321 11.579 1.00 94.50 395 THR A O 1
ATOM 3062 N N . PRO A 1 396 ? -12.344 -16.007 9.889 1.00 94.75 396 PRO A N 1
ATOM 3063 C CA . PRO A 1 396 ? -12.568 -17.436 9.664 1.00 94.75 396 PRO A CA 1
ATOM 3064 C C . PRO A 1 396 ? -11.280 -18.249 9.509 1.00 94.75 396 PRO A C 1
ATOM 3066 O O . PRO A 1 396 ? -11.148 -19.286 10.154 1.00 94.75 396 PRO A O 1
ATOM 3069 N N . ILE A 1 397 ? -10.319 -17.751 8.725 1.00 94.38 397 ILE A N 1
ATOM 3070 C CA . ILE A 1 397 ? -9.047 -18.450 8.508 1.00 94.38 397 ILE A CA 1
ATOM 3071 C C . ILE A 1 397 ? -8.191 -18.516 9.780 1.00 94.38 397 ILE A C 1
ATOM 3073 O O . ILE A 1 397 ? -7.609 -19.554 10.079 1.00 94.38 397 ILE A O 1
ATOM 3077 N N . HIS A 1 398 ? -8.174 -17.445 10.581 1.00 94.50 398 HIS A N 1
ATOM 3078 C CA . HIS A 1 398 ? -7.494 -17.441 11.873 1.00 94.50 398 HIS A CA 1
ATOM 3079 C C . HIS A 1 398 ? -8.110 -18.466 12.831 1.00 94.50 398 HIS A C 1
ATOM 3081 O O . HIS A 1 398 ? -7.390 -19.278 13.402 1.00 94.50 398 HIS A O 1
ATOM 3087 N N . ARG A 1 399 ? -9.444 -18.483 12.971 1.00 94.50 399 ARG A N 1
ATOM 3088 C CA . ARG A 1 399 ? -10.136 -19.429 13.867 1.00 94.50 399 ARG A CA 1
ATOM 3089 C C . ARG A 1 399 ? -9.885 -20.889 13.479 1.00 94.50 399 ARG A C 1
ATOM 3091 O O . ARG A 1 399 ? -9.852 -21.743 14.355 1.00 94.50 399 ARG A O 1
ATOM 3098 N N . GLN A 1 400 ? -9.738 -21.174 12.185 1.00 95.00 400 GLN A N 1
ATOM 3099 C CA . GLN A 1 400 ? -9.496 -22.527 11.679 1.00 95.00 400 GLN A CA 1
ATOM 3100 C C . GLN A 1 400 ? -8.092 -23.047 11.996 1.00 95.00 400 GLN A C 1
ATOM 3102 O O . GLN A 1 400 ? -7.945 -24.238 12.240 1.00 95.00 400 GLN A O 1
ATOM 3107 N N . HIS A 1 401 ? -7.093 -22.164 12.032 1.00 94.62 401 HIS A N 1
ATOM 3108 C CA . HIS A 1 401 ? -5.680 -22.535 12.155 1.00 94.62 401 HIS A CA 1
ATOM 3109 C C . HIS A 1 401 ? -5.012 -21.975 13.416 1.00 94.62 401 HIS A C 1
ATOM 3111 O O . HIS A 1 401 ? -3.786 -21.898 13.483 1.00 94.62 401 HIS A O 1
ATOM 3117 N N . VAL A 1 402 ? -5.798 -21.586 14.425 1.00 93.69 402 VAL A N 1
ATOM 3118 C CA . VAL A 1 402 ? -5.294 -20.926 15.641 1.00 93.69 402 VAL A CA 1
ATOM 3119 C C . VAL A 1 402 ? -4.217 -21.737 16.357 1.00 93.69 402 VAL A C 1
ATOM 3121 O O . VAL A 1 402 ? -3.312 -21.130 16.909 1.00 93.69 402 VAL A O 1
ATOM 3124 N N . GLU A 1 403 ? -4.241 -23.070 16.276 1.00 93.44 403 GLU A N 1
ATOM 3125 C CA . GLU A 1 403 ? -3.248 -23.972 16.884 1.00 93.44 403 GLU A CA 1
ATOM 3126 C C . GLU A 1 403 ? -2.006 -24.197 15.997 1.00 93.44 403 GLU A C 1
ATOM 3128 O O . GLU A 1 403 ? -0.935 -24.546 16.487 1.00 93.44 403 GLU A O 1
ATOM 3133 N N . GLU A 1 404 ? -2.101 -23.934 14.692 1.00 93.00 404 GLU A N 1
ATOM 3134 C CA . GLU A 1 404 ? -1.079 -24.278 13.686 1.00 93.00 404 GLU A CA 1
ATOM 3135 C C . GLU A 1 404 ? -0.182 -23.101 13.278 1.00 93.00 404 GLU A C 1
ATOM 3137 O O . GLU A 1 404 ? 0.762 -23.272 12.507 1.00 93.00 404 GLU A O 1
ATOM 3142 N N . LEU A 1 405 ? -0.468 -21.896 13.772 1.00 92.44 405 LEU A N 1
ATOM 3143 C CA . LEU A 1 405 ? 0.340 -20.712 13.491 1.00 92.44 405 LEU A CA 1
ATOM 3144 C C . LEU A 1 405 ? 1.781 -20.870 13.994 1.00 92.44 405 LEU A C 1
ATOM 3146 O O . LEU A 1 405 ? 2.044 -21.322 15.113 1.00 92.44 405 LEU A O 1
ATOM 3150 N N . THR A 1 406 ? 2.715 -20.410 13.172 1.00 89.44 406 THR A N 1
ATOM 3151 C CA . THR A 1 406 ? 4.154 -20.433 13.456 1.00 89.44 406 THR A CA 1
ATOM 3152 C C . THR A 1 406 ? 4.707 -19.021 13.407 1.00 89.44 406 THR A C 1
ATOM 3154 O O . THR A 1 406 ? 4.424 -18.303 12.447 1.00 89.44 406 THR A O 1
ATOM 3157 N N . LEU A 1 407 ? 5.504 -18.637 14.401 1.00 87.62 407 LEU A N 1
ATOM 3158 C CA . LEU A 1 407 ? 6.253 -17.387 14.348 1.00 87.62 407 LEU A CA 1
ATOM 3159 C C . LEU A 1 407 ? 7.555 -17.606 13.577 1.00 87.62 407 LEU A C 1
ATOM 3161 O O . LEU A 1 407 ? 8.267 -18.574 13.835 1.00 87.62 407 LEU A O 1
ATOM 3165 N N . ASP A 1 408 ? 7.849 -16.696 12.662 1.00 78.56 408 ASP A N 1
ATOM 3166 C CA . ASP A 1 408 ? 9.048 -16.690 11.831 1.00 78.56 408 ASP A CA 1
ATOM 3167 C C . ASP A 1 408 ? 9.531 -15.235 11.709 1.00 78.56 408 ASP A C 1
ATOM 3169 O O . ASP A 1 408 ? 8.739 -14.304 11.872 1.00 78.56 408 ASP A O 1
ATOM 3173 N N . ASP A 1 409 ? 10.817 -15.025 11.429 1.00 69.06 409 ASP A N 1
ATOM 3174 C CA . ASP A 1 409 ? 11.358 -13.690 11.142 1.00 69.06 409 ASP A CA 1
ATOM 3175 C C . ASP A 1 409 ? 10.757 -13.106 9.852 1.00 69.06 409 ASP A C 1
ATOM 3177 O O . ASP A 1 409 ? 10.723 -11.888 9.659 1.00 69.06 409 ASP A O 1
ATOM 3181 N N . LEU A 1 410 ? 10.267 -13.975 8.967 1.00 66.56 410 LEU A N 1
ATOM 3182 C CA . LEU A 1 410 ? 9.553 -13.605 7.755 1.00 66.56 410 LEU A CA 1
ATOM 3183 C C . LEU A 1 410 ? 8.048 -13.539 8.032 1.00 66.56 410 LEU A C 1
ATOM 3185 O O . LEU A 1 410 ? 7.372 -14.559 8.087 1.00 66.56 410 LEU A O 1
ATOM 3189 N N . CYS A 1 411 ? 7.503 -12.332 8.168 1.00 70.38 411 CYS A N 1
ATOM 3190 C CA . CYS A 1 411 ? 6.071 -12.108 8.363 1.00 70.38 411 CYS A CA 1
ATOM 3191 C C . CYS A 1 411 ? 5.409 -11.439 7.144 1.00 70.38 411 CYS A C 1
ATOM 3193 O O . CYS A 1 411 ? 6.077 -11.019 6.190 1.00 70.38 411 CYS A O 1
ATOM 3195 N N . SER A 1 412 ? 4.074 -11.364 7.174 1.00 80.94 412 SER A N 1
ATOM 3196 C CA . SER A 1 412 ? 3.293 -10.654 6.158 1.00 80.94 412 SER A CA 1
ATOM 3197 C C . SER A 1 412 ? 3.620 -9.165 6.092 1.00 80.94 412 SER A C 1
ATOM 3199 O O . SER A 1 412 ? 4.041 -8.580 7.086 1.00 80.94 412 SER A O 1
ATOM 3201 N N . ASP A 1 413 ? 3.320 -8.530 4.960 1.00 75.25 413 ASP A N 1
ATOM 3202 C CA . ASP A 1 413 ? 3.477 -7.079 4.787 1.00 75.25 413 ASP A CA 1
ATOM 3203 C C . ASP A 1 413 ? 2.614 -6.263 5.751 1.00 75.25 413 ASP A C 1
ATOM 3205 O O . ASP A 1 413 ? 2.994 -5.178 6.169 1.00 75.25 413 ASP A O 1
ATOM 3209 N N . ILE A 1 414 ? 1.473 -6.816 6.167 1.00 78.62 414 ILE A N 1
ATOM 3210 C CA . ILE A 1 414 ? 0.606 -6.204 7.180 1.00 78.62 414 ILE A CA 1
ATOM 3211 C C . ILE A 1 414 ? 1.223 -6.327 8.582 1.00 78.62 414 ILE A C 1
ATOM 3213 O O . ILE A 1 414 ? 0.827 -5.620 9.497 1.00 78.62 414 ILE A O 1
ATOM 3217 N N . SER A 1 415 ? 2.185 -7.219 8.788 1.00 76.81 415 SER A N 1
ATOM 3218 C CA . SER A 1 415 ? 2.737 -7.541 10.110 1.00 76.81 415 SER A CA 1
ATOM 3219 C C . SER A 1 415 ? 4.209 -7.189 10.239 1.00 76.81 415 SER A C 1
ATOM 3221 O O . SER A 1 415 ? 4.863 -7.567 11.208 1.00 76.81 415 SER A O 1
ATOM 3223 N N . HIS A 1 416 ? 4.739 -6.483 9.255 1.00 67.00 416 HIS A N 1
ATOM 3224 C CA . HIS A 1 416 ? 6.099 -6.003 9.249 1.00 67.00 416 HIS A CA 1
ATOM 3225 C C . HIS A 1 416 ? 6.094 -4.534 9.700 1.00 67.00 416 HIS A C 1
ATOM 3227 O O . HIS A 1 416 ? 5.276 -3.748 9.233 1.00 67.00 416 HIS A O 1
ATOM 3233 N N . GLN A 1 417 ? 6.945 -4.189 10.672 1.00 61.94 417 GLN A N 1
ATOM 3234 C CA . GLN A 1 417 ? 7.099 -2.826 11.211 1.00 61.94 417 GLN A CA 1
ATOM 3235 C C . GLN A 1 417 ? 8.546 -2.336 11.043 1.00 61.94 417 GLN A C 1
ATOM 3237 O O . GLN A 1 417 ? 9.142 -1.788 11.964 1.00 61.94 417 GLN A O 1
ATOM 3242 N N . GLY A 1 418 ? 9.140 -2.566 9.879 1.00 57.62 418 GLY A N 1
ATOM 3243 C CA . GLY A 1 418 ? 10.472 -2.072 9.547 1.00 57.62 418 GLY A CA 1
ATOM 3244 C C . GLY A 1 418 ? 11.528 -3.125 9.394 1.00 57.62 418 GLY A C 1
ATOM 3245 O O . GLY A 1 418 ? 11.294 -4.307 9.616 1.00 57.62 418 GLY A O 1
ATOM 3246 N N . ARG A 1 419 ? 12.724 -2.672 9.002 1.00 54.38 419 ARG A N 1
ATOM 3247 C CA . ARG A 1 419 ? 13.872 -3.549 8.737 1.00 54.38 419 ARG A CA 1
ATOM 3248 C C . ARG A 1 419 ? 14.156 -4.503 9.899 1.00 54.38 419 ARG A C 1
ATOM 3250 O O . ARG A 1 419 ? 14.449 -5.670 9.649 1.00 54.38 419 ARG A O 1
ATOM 3257 N N . PHE A 1 420 ? 14.026 -4.021 11.134 1.00 62.59 420 PHE A N 1
ATOM 3258 C CA . PHE A 1 420 ? 14.078 -4.845 12.331 1.00 62.59 420 PHE A CA 1
ATOM 3259 C C . PHE A 1 420 ? 12.878 -4.551 13.222 1.00 62.59 420 PHE A C 1
ATOM 3261 O O . PHE A 1 420 ? 12.569 -3.408 13.541 1.00 62.59 420 PHE A O 1
ATOM 3268 N N . GLN A 1 421 ? 12.210 -5.612 13.664 1.00 73.56 421 GLN A N 1
ATOM 3269 C CA . GLN A 1 421 ? 11.198 -5.486 14.699 1.00 73.56 421 GLN A CA 1
ATOM 3270 C C . GLN A 1 421 ? 11.877 -5.402 16.065 1.00 73.56 421 GLN A C 1
ATOM 3272 O O . GLN A 1 421 ? 12.689 -6.269 16.400 1.00 73.56 421 GLN A O 1
ATOM 3277 N N . ASN A 1 422 ? 11.522 -4.383 16.851 1.00 80.81 422 ASN A N 1
ATOM 3278 C CA . ASN A 1 422 ? 12.080 -4.163 18.180 1.00 80.81 422 ASN A CA 1
ATOM 3279 C C . ASN A 1 422 ? 11.966 -5.426 19.056 1.00 80.81 422 ASN A C 1
ATOM 3281 O O . ASN A 1 422 ? 10.946 -6.116 19.051 1.00 80.81 422 ASN A O 1
ATOM 3285 N N . VAL A 1 423 ? 13.011 -5.723 19.834 1.00 85.62 423 VAL A N 1
ATOM 3286 C CA . VAL A 1 423 ? 13.085 -6.935 20.668 1.00 85.62 423 VAL A CA 1
ATOM 3287 C C . VAL A 1 423 ? 11.949 -7.032 21.694 1.00 85.62 423 VAL A C 1
ATOM 3289 O O . VAL A 1 423 ? 11.454 -8.126 21.960 1.00 85.62 423 VAL A O 1
ATOM 3292 N N . VAL A 1 424 ? 11.497 -5.899 22.236 1.00 88.69 424 VAL A N 1
ATOM 3293 C CA . VAL A 1 424 ? 10.377 -5.839 23.182 1.00 88.69 424 VAL A CA 1
ATOM 3294 C C . VAL A 1 424 ? 9.066 -6.157 22.468 1.00 88.69 424 VAL A C 1
ATOM 3296 O O . VAL A 1 424 ? 8.265 -6.930 22.988 1.00 88.69 424 VAL A O 1
ATOM 3299 N N . ASP A 1 425 ? 8.872 -5.636 21.253 1.00 89.19 425 ASP A N 1
ATOM 3300 C CA . ASP A 1 425 ? 7.699 -5.955 20.432 1.00 89.19 425 ASP A CA 1
ATOM 3301 C C . ASP A 1 425 ? 7.676 -7.437 20.044 1.00 89.19 425 ASP A C 1
ATOM 3303 O O . ASP A 1 425 ? 6.647 -8.095 20.197 1.00 89.19 425 ASP A O 1
ATOM 3307 N N . ARG A 1 426 ? 8.821 -8.004 19.641 1.00 88.56 426 ARG A N 1
ATOM 3308 C CA . ARG A 1 426 ? 8.952 -9.445 19.365 1.00 88.56 426 ARG A CA 1
ATOM 3309 C C . ARG A 1 426 ? 8.569 -10.295 20.577 1.00 88.56 426 ARG A C 1
ATOM 3311 O O . ARG A 1 426 ? 7.844 -11.275 20.422 1.00 88.56 426 ARG A O 1
ATOM 3318 N N . LEU A 1 427 ? 9.015 -9.915 21.776 1.00 92.06 427 LEU A N 1
ATOM 3319 C CA . LEU A 1 427 ? 8.672 -10.632 23.004 1.00 92.06 427 LEU A CA 1
ATOM 3320 C C . LEU A 1 427 ? 7.170 -10.547 23.317 1.00 92.06 427 LEU A C 1
ATOM 3322 O O . LEU A 1 427 ? 6.571 -11.557 23.688 1.00 92.06 427 LEU A O 1
ATOM 3326 N N . LEU A 1 428 ? 6.545 -9.378 23.136 1.00 92.81 428 LEU A N 1
ATOM 3327 C CA . LEU A 1 428 ? 5.094 -9.216 23.294 1.00 92.81 428 LEU A CA 1
ATOM 3328 C C . LEU A 1 428 ? 4.320 -10.115 22.324 1.00 92.81 428 LEU A C 1
ATOM 3330 O O . LEU A 1 428 ? 3.397 -10.816 22.739 1.00 92.81 428 LEU A O 1
ATOM 3334 N N . ILE A 1 429 ? 4.734 -10.144 21.056 1.00 92.94 429 ILE A N 1
ATOM 3335 C CA . ILE A 1 429 ? 4.131 -10.977 20.007 1.00 92.94 429 ILE A CA 1
ATOM 3336 C C . ILE A 1 429 ? 4.258 -12.466 20.335 1.00 92.94 429 ILE A C 1
ATOM 3338 O O . ILE A 1 429 ? 3.286 -13.212 20.207 1.00 92.94 429 ILE A O 1
ATOM 3342 N N . GLN A 1 430 ? 5.439 -12.900 20.780 1.00 92.81 430 GLN A N 1
ATOM 3343 C CA . GLN A 1 430 ? 5.700 -14.282 21.194 1.00 92.81 430 GLN A CA 1
ATOM 3344 C C . GLN A 1 430 ? 4.851 -14.695 22.396 1.00 92.81 430 GLN A C 1
ATOM 3346 O O . GLN A 1 430 ? 4.324 -15.804 22.434 1.00 92.81 430 GLN A O 1
ATOM 3351 N N . THR A 1 431 ? 4.716 -13.803 23.376 1.00 94.94 431 THR A N 1
ATOM 3352 C CA . THR A 1 431 ? 4.041 -14.106 24.645 1.00 94.94 431 THR A CA 1
ATOM 3353 C C . THR A 1 431 ? 2.517 -14.094 24.503 1.00 94.94 431 THR A C 1
ATOM 3355 O O . THR A 1 431 ? 1.829 -14.840 25.197 1.00 94.94 431 THR A O 1
ATOM 3358 N N . HIS A 1 432 ? 1.975 -13.276 23.597 1.00 95.06 432 HIS A N 1
ATOM 3359 C CA . HIS A 1 432 ? 0.535 -13.025 23.483 1.00 95.06 432 HIS A CA 1
ATOM 3360 C C . HIS A 1 432 ? 0.012 -13.266 22.064 1.00 95.06 432 HIS A C 1
ATOM 3362 O O . HIS A 1 432 ? -0.566 -12.382 21.428 1.00 95.06 432 HIS A O 1
ATOM 3368 N N . ARG A 1 433 ? 0.193 -14.496 21.574 1.00 92.50 433 ARG A N 1
ATOM 3369 C CA . ARG A 1 433 ? -0.260 -14.942 20.245 1.00 92.50 433 ARG A CA 1
ATOM 3370 C C . ARG A 1 433 ? -1.731 -14.632 19.952 1.00 92.50 433 ARG A C 1
ATOM 3372 O O . ARG A 1 433 ? -2.034 -14.217 18.841 1.00 92.50 433 ARG A O 1
ATOM 3379 N N . ASP A 1 434 ? -2.616 -14.768 20.938 1.00 91.31 434 ASP A N 1
ATOM 3380 C CA . ASP A 1 434 ? -4.059 -14.522 20.768 1.00 91.31 434 ASP A CA 1
ATOM 3381 C C . ASP A 1 434 ? -4.396 -13.040 20.524 1.00 91.31 434 ASP A C 1
ATOM 3383 O O . ASP A 1 434 ? -5.428 -12.715 19.940 1.00 91.31 434 ASP A O 1
ATOM 3387 N N . ILE A 1 435 ? -3.502 -12.133 20.934 1.00 95.56 435 ILE A N 1
ATOM 3388 C CA . ILE A 1 435 ? -3.640 -10.682 20.750 1.00 95.56 435 ILE A CA 1
ATOM 3389 C C . ILE A 1 435 ? -2.963 -10.230 19.452 1.00 95.56 435 ILE A C 1
ATOM 3391 O O . ILE A 1 435 ? -3.438 -9.297 18.800 1.00 95.56 435 ILE A O 1
ATOM 3395 N N . PHE A 1 436 ? -1.875 -10.895 19.056 1.00 94.31 436 PHE A N 1
ATOM 3396 C CA . PHE A 1 436 ? -1.033 -10.518 17.917 1.00 94.31 436 PHE A CA 1
ATOM 3397 C C . PHE A 1 436 ? -0.932 -11.609 16.830 1.00 94.31 436 PHE A C 1
ATOM 3399 O O . PHE A 1 436 ? 0.170 -11.868 16.334 1.00 94.31 436 PHE A O 1
ATOM 3406 N N . PRO A 1 437 ? -2.037 -12.261 16.410 1.00 93.94 437 PRO A N 1
ATOM 3407 C CA . PRO A 1 437 ? -1.946 -13.407 15.511 1.00 93.94 437 PRO A CA 1
ATOM 3408 C C . PRO A 1 437 ? -1.437 -13.021 14.121 1.00 93.94 437 PRO A C 1
ATOM 3410 O O . PRO A 1 437 ? -0.769 -13.827 13.486 1.00 93.94 437 PRO A O 1
ATOM 3413 N N . ASN A 1 438 ? -1.656 -11.782 13.663 1.00 92.62 438 ASN A N 1
ATOM 3414 C CA . ASN A 1 438 ? -1.236 -11.341 12.332 1.00 92.62 438 ASN A CA 1
ATOM 3415 C C . ASN A 1 438 ? 0.278 -11.482 12.108 1.00 92.62 438 ASN A C 1
ATOM 3417 O O . ASN A 1 438 ? 0.698 -11.667 10.969 1.00 92.62 438 ASN A O 1
ATOM 3421 N N . PHE A 1 439 ? 1.100 -11.419 13.158 1.00 91.38 439 PHE A N 1
ATOM 3422 C CA . PHE A 1 439 ? 2.556 -11.588 13.065 1.00 91.38 439 PHE A CA 1
ATOM 3423 C C . PHE A 1 439 ? 3.001 -13.035 12.836 1.00 91.38 439 PHE A C 1
ATOM 3425 O O . PHE A 1 439 ? 4.173 -13.276 12.563 1.00 91.38 439 PHE A O 1
ATOM 3432 N N . TYR A 1 440 ? 2.078 -13.988 12.914 1.00 91.75 440 TYR A N 1
ATOM 3433 C CA . TYR A 1 440 ? 2.345 -15.393 12.671 1.00 91.75 440 TYR A CA 1
ATOM 3434 C C . TYR A 1 440 ? 2.011 -15.773 11.229 1.00 91.75 440 TYR A C 1
ATOM 3436 O O . TYR A 1 440 ? 1.230 -15.119 10.541 1.00 91.75 440 TYR A O 1
ATOM 3444 N N . LEU A 1 441 ? 2.588 -16.882 10.784 1.00 89.94 441 LEU A N 1
ATOM 3445 C CA . LEU A 1 441 ? 2.307 -17.489 9.493 1.00 89.94 441 LEU A CA 1
ATOM 3446 C C . LEU A 1 441 ? 1.326 -18.648 9.636 1.00 89.94 441 LEU A C 1
ATOM 3448 O O . LEU A 1 441 ? 1.362 -19.396 10.615 1.00 89.94 441 LEU A O 1
ATOM 3452 N N . LEU A 1 442 ? 0.505 -18.827 8.607 1.00 92.12 442 LEU A N 1
ATOM 3453 C CA . LEU A 1 442 ? -0.350 -19.996 8.431 1.00 92.12 442 LEU A CA 1
ATOM 3454 C C . LEU A 1 442 ? 0.451 -21.192 7.872 1.00 92.12 442 LEU A C 1
ATOM 3456 O O . LEU A 1 442 ? 1.496 -21.000 7.232 1.00 92.12 442 LEU A O 1
ATOM 3460 N N . PRO A 1 443 ? 0.001 -22.437 8.107 1.00 91.81 443 PRO A N 1
ATOM 3461 C CA . PRO A 1 443 ? 0.629 -23.612 7.508 1.00 91.81 443 PRO A CA 1
ATOM 3462 C C . PRO A 1 443 ? 0.461 -23.594 5.982 1.00 91.81 443 PRO A C 1
ATOM 3464 O O . PRO A 1 443 ? -0.581 -23.187 5.484 1.00 91.81 443 PRO A O 1
ATOM 3467 N N . THR A 1 444 ? 1.464 -24.070 5.240 1.00 93.06 444 THR A N 1
ATOM 3468 C CA . THR A 1 444 ? 1.431 -24.188 3.767 1.00 93.06 444 THR A CA 1
ATOM 3469 C C . THR A 1 444 ? 1.727 -25.632 3.337 1.00 93.06 444 THR A C 1
ATOM 3471 O O . THR A 1 444 ? 2.779 -25.909 2.769 1.00 93.06 444 THR A O 1
ATOM 3474 N N . PRO A 1 445 ? 0.843 -26.607 3.619 1.00 94.94 445 PRO A N 1
ATOM 3475 C CA . PRO A 1 445 ? 1.130 -28.034 3.423 1.00 94.94 445 PRO A CA 1
ATOM 3476 C C . PRO A 1 445 ? 1.398 -28.444 1.964 1.00 94.94 445 PRO A C 1
ATOM 3478 O O . PRO A 1 445 ? 1.971 -29.507 1.730 1.00 94.94 445 PRO A O 1
ATOM 3481 N N . TYR A 1 446 ? 0.994 -27.627 0.986 1.00 96.56 446 TYR A N 1
ATOM 3482 C CA . TYR A 1 446 ? 1.150 -27.915 -0.445 1.00 96.56 446 TYR A CA 1
ATOM 3483 C C . TYR A 1 446 ? 2.168 -27.013 -1.159 1.00 96.56 446 TYR A C 1
ATOM 3485 O O . TYR A 1 446 ? 2.334 -27.135 -2.376 1.00 96.56 446 TYR A O 1
ATOM 3493 N N . LEU A 1 447 ? 2.842 -26.115 -0.431 1.00 94.25 447 LEU A N 1
ATOM 3494 C CA . LEU A 1 447 ? 3.838 -25.189 -0.969 1.00 94.25 447 LEU A CA 1
ATOM 3495 C C . LEU A 1 447 ? 5.057 -25.101 -0.048 1.00 94.25 447 LEU A C 1
ATOM 3497 O O . LEU A 1 447 ? 4.925 -24.959 1.167 1.00 94.25 447 LEU A O 1
ATOM 3501 N N . ASP A 1 448 ? 6.249 -25.119 -0.646 1.00 91.88 448 ASP A N 1
ATOM 3502 C CA . ASP A 1 448 ? 7.481 -24.768 0.062 1.00 91.88 448 ASP A CA 1
ATOM 3503 C C . ASP A 1 448 ? 7.407 -23.293 0.477 1.00 91.88 448 ASP A C 1
ATOM 3505 O O . ASP A 1 448 ? 7.334 -22.388 -0.358 1.00 91.88 448 ASP A O 1
ATOM 3509 N N . ARG A 1 449 ? 7.415 -23.060 1.789 1.00 86.88 449 ARG A N 1
ATOM 3510 C CA . ARG A 1 449 ? 7.318 -21.726 2.372 1.00 86.88 449 ARG A CA 1
ATOM 3511 C C . ARG A 1 449 ? 8.474 -20.835 1.924 1.00 86.88 449 ARG A C 1
ATOM 3513 O O . ARG A 1 449 ? 8.229 -19.706 1.510 1.00 86.88 449 ARG A O 1
ATOM 3520 N N . GLU A 1 450 ? 9.711 -21.325 1.957 1.00 87.94 450 GLU A N 1
ATOM 3521 C CA . GLU A 1 450 ? 10.871 -20.522 1.555 1.00 87.94 450 GLU A CA 1
ATOM 3522 C C . GLU A 1 450 ? 10.801 -20.153 0.072 1.00 87.94 450 GLU A C 1
ATOM 3524 O O . GLU A 1 450 ? 11.160 -19.039 -0.308 1.00 87.94 450 GLU A O 1
ATOM 3529 N N . TYR A 1 451 ? 10.279 -21.060 -0.761 1.00 92.00 451 TYR A N 1
ATOM 3530 C CA . TYR A 1 451 ? 10.047 -20.795 -2.179 1.00 92.00 451 TYR A CA 1
ATOM 3531 C C . TYR A 1 451 ? 9.064 -19.639 -2.392 1.00 92.00 451 TYR A C 1
ATOM 3533 O O . TYR A 1 451 ? 9.352 -18.734 -3.171 1.00 92.00 451 TYR A O 1
ATOM 3541 N N . VAL A 1 452 ? 7.914 -19.649 -1.707 1.00 91.12 452 VAL A N 1
ATOM 3542 C CA . VAL A 1 452 ? 6.874 -18.610 -1.853 1.00 91.12 452 VAL A CA 1
ATOM 3543 C C . VAL A 1 452 ? 7.384 -17.247 -1.384 1.00 91.12 452 VAL A C 1
ATOM 3545 O O . VAL A 1 452 ? 7.154 -16.232 -2.046 1.00 91.12 452 VAL A O 1
ATOM 3548 N N . LEU A 1 453 ? 8.112 -17.226 -0.267 1.00 87.50 453 LEU A N 1
ATOM 3549 C CA . LEU A 1 453 ? 8.718 -16.013 0.280 1.00 87.50 453 LEU A CA 1
ATOM 3550 C C . LEU A 1 453 ? 9.734 -15.418 -0.698 1.00 87.50 453 LEU A C 1
ATOM 3552 O O . LEU A 1 453 ? 9.675 -14.232 -1.017 1.00 87.50 453 LEU A O 1
ATOM 3556 N N . GLU A 1 454 ? 10.632 -16.247 -1.226 1.00 92.75 454 GLU A N 1
ATOM 3557 C CA . GLU A 1 454 ? 11.637 -15.806 -2.185 1.00 92.75 454 GLU A CA 1
ATOM 3558 C C . GLU A 1 454 ? 11.019 -15.365 -3.522 1.00 92.75 454 GLU A C 1
ATOM 3560 O O . GLU A 1 454 ? 11.441 -14.355 -4.089 1.00 92.75 454 GLU A O 1
ATOM 3565 N N . LEU A 1 455 ? 9.986 -16.068 -4.001 1.00 94.81 455 LEU A N 1
ATOM 3566 C CA . LEU A 1 455 ? 9.249 -15.711 -5.215 1.00 94.81 455 LEU A CA 1
ATOM 3567 C C . LEU A 1 455 ? 8.665 -14.305 -5.107 1.00 94.81 455 LEU A C 1
ATOM 3569 O O . LEU A 1 455 ? 8.753 -13.525 -6.056 1.00 94.81 455 LEU A O 1
ATOM 3573 N N . ARG A 1 456 ? 8.075 -13.971 -3.957 1.00 92.31 456 ARG A N 1
ATOM 3574 C CA . ARG A 1 456 ? 7.554 -12.630 -3.693 1.00 92.31 456 ARG A CA 1
ATOM 3575 C C . ARG A 1 456 ? 8.645 -11.572 -3.828 1.00 92.31 456 ARG A C 1
ATOM 3577 O O . ARG A 1 456 ? 8.450 -10.602 -4.561 1.00 92.31 456 ARG A O 1
ATOM 3584 N N . GLU A 1 457 ? 9.769 -11.746 -3.132 1.00 90.94 457 GLU A N 1
ATOM 3585 C CA . GLU A 1 457 ? 10.874 -10.778 -3.176 1.00 90.94 457 GLU A CA 1
ATOM 3586 C C . GLU A 1 457 ? 11.419 -10.633 -4.603 1.00 90.94 457 GLU A C 1
ATOM 3588 O O . GLU A 1 457 ? 11.609 -9.513 -5.083 1.00 90.94 457 GLU A O 1
ATOM 3593 N N . PHE A 1 458 ? 11.576 -11.752 -5.318 1.00 95.50 458 PHE A N 1
ATOM 3594 C CA . PHE A 1 458 ? 11.968 -11.761 -6.722 1.00 95.50 458 PHE A CA 1
ATOM 3595 C C . PHE A 1 458 ? 10.982 -10.985 -7.598 1.00 95.50 458 PHE A C 1
ATOM 3597 O O . PHE A 1 458 ? 11.403 -10.069 -8.295 1.00 95.50 458 PHE A O 1
ATOM 3604 N N . LEU A 1 459 ? 9.683 -11.298 -7.564 1.00 95.69 459 LEU A N 1
ATOM 3605 C CA . LEU A 1 459 ? 8.691 -10.665 -8.438 1.00 95.69 459 LEU A CA 1
ATOM 3606 C C . LEU A 1 459 ? 8.601 -9.156 -8.202 1.00 95.69 459 LEU A C 1
ATOM 3608 O O . LEU A 1 459 ? 8.652 -8.388 -9.165 1.00 95.69 459 LEU A O 1
ATOM 3612 N N . LEU A 1 460 ? 8.526 -8.719 -6.942 1.00 90.50 460 LEU A N 1
ATOM 3613 C CA . LEU A 1 460 ? 8.438 -7.297 -6.601 1.00 90.50 460 LEU A CA 1
ATOM 3614 C C . LEU A 1 460 ? 9.695 -6.541 -7.044 1.00 90.50 460 LEU A C 1
ATOM 3616 O O . LEU A 1 460 ? 9.609 -5.511 -7.720 1.00 90.50 460 LEU A O 1
ATOM 3620 N N . MET A 1 461 ? 10.874 -7.062 -6.702 1.00 90.94 461 MET A N 1
ATOM 3621 C CA . MET A 1 461 ? 12.137 -6.369 -6.947 1.00 90.94 461 MET A CA 1
ATOM 3622 C C . MET A 1 461 ? 12.614 -6.485 -8.401 1.00 90.94 461 MET A C 1
ATOM 3624 O O . MET A 1 461 ? 13.240 -5.553 -8.914 1.00 90.94 461 MET A O 1
ATOM 3628 N N . ALA A 1 462 ? 12.298 -7.577 -9.101 1.00 92.75 462 ALA A N 1
ATOM 3629 C CA . ALA A 1 462 ? 12.529 -7.707 -10.537 1.00 92.75 462 ALA A CA 1
ATOM 3630 C C . ALA A 1 462 ? 11.587 -6.793 -11.327 1.00 92.75 462 ALA A C 1
ATOM 3632 O O . ALA A 1 462 ? 12.042 -6.105 -12.239 1.00 92.75 462 ALA A O 1
ATOM 3633 N N . THR A 1 463 ? 10.311 -6.692 -10.945 1.00 92.94 463 THR A N 1
ATOM 3634 C CA . THR A 1 463 ? 9.364 -5.757 -11.578 1.00 92.94 463 THR A CA 1
ATOM 3635 C C . THR A 1 463 ? 9.820 -4.312 -11.420 1.00 92.94 463 THR A C 1
ATOM 3637 O O . THR A 1 463 ? 9.776 -3.554 -12.385 1.00 92.94 463 THR A O 1
ATOM 3640 N N . ALA A 1 464 ? 10.330 -3.929 -10.248 1.00 87.12 464 ALA A N 1
ATOM 3641 C CA . ALA A 1 464 ? 10.837 -2.577 -10.020 1.00 87.12 464 ALA A CA 1
ATOM 3642 C C . ALA A 1 464 ? 12.094 -2.238 -10.849 1.00 87.12 464 ALA A C 1
ATOM 3644 O O . ALA A 1 464 ? 12.314 -1.071 -11.171 1.00 87.12 464 ALA A O 1
ATOM 3645 N N . ARG A 1 465 ? 12.931 -3.229 -11.199 1.00 86.81 465 ARG A N 1
ATOM 3646 C CA . ARG A 1 465 ? 14.239 -2.985 -11.842 1.00 86.81 465 ARG A CA 1
ATOM 3647 C C . ARG A 1 465 ? 14.331 -3.343 -13.316 1.00 86.81 465 ARG A C 1
ATOM 3649 O O . ARG A 1 465 ? 15.019 -2.642 -14.046 1.00 86.81 465 ARG A O 1
ATOM 3656 N N . VAL A 1 466 ? 13.696 -4.436 -13.725 1.00 91.94 466 VAL A N 1
ATOM 3657 C CA . VAL A 1 466 ? 13.822 -5.057 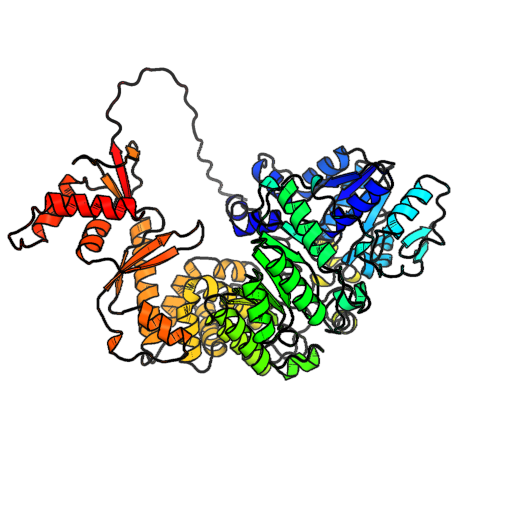-15.054 1.00 91.94 466 VAL A CA 1
ATOM 3658 C C . VAL A 1 466 ? 12.446 -5.434 -15.621 1.00 91.94 466 VAL A C 1
ATOM 3660 O O . VAL A 1 466 ? 12.305 -6.421 -16.340 1.00 91.94 466 VAL A O 1
ATOM 3663 N N . ARG A 1 467 ? 11.411 -4.637 -15.297 1.00 93.56 467 ARG A N 1
ATOM 3664 C CA . ARG A 1 467 ? 9.985 -4.856 -15.620 1.00 93.56 467 ARG A CA 1
ATOM 3665 C C . ARG A 1 467 ? 9.738 -5.485 -16.991 1.00 93.56 467 ARG A C 1
ATOM 3667 O O . ARG A 1 467 ? 9.043 -6.489 -17.114 1.00 93.56 467 ARG A O 1
ATOM 3674 N N . TRP A 1 468 ? 10.279 -4.855 -18.030 1.00 94.62 468 TRP A N 1
ATOM 3675 C CA . TRP A 1 468 ? 9.988 -5.228 -19.410 1.00 94.62 468 TRP A CA 1
ATOM 3676 C C . TRP A 1 468 ? 10.746 -6.477 -19.845 1.00 94.62 468 TRP A C 1
ATOM 3678 O O . TRP A 1 468 ? 10.176 -7.296 -20.561 1.00 94.62 468 TRP A O 1
ATOM 3688 N N . LEU A 1 469 ? 11.975 -6.672 -19.360 1.00 95.25 469 LEU A N 1
ATOM 3689 C CA . LEU A 1 469 ? 12.703 -7.925 -19.551 1.00 95.25 469 LEU A CA 1
ATOM 3690 C C . LEU A 1 469 ? 11.960 -9.086 -18.877 1.00 95.25 469 LEU A C 1
ATOM 3692 O O . LEU A 1 469 ? 11.790 -10.134 -19.489 1.00 95.25 469 LEU A O 1
ATOM 3696 N N . LEU A 1 470 ? 11.432 -8.875 -17.667 1.00 95.19 470 LEU A N 1
ATOM 3697 C CA . LEU A 1 470 ? 10.613 -9.864 -16.962 1.00 95.19 470 LEU A CA 1
ATOM 3698 C C . LEU A 1 470 ? 9.356 -10.241 -17.763 1.00 95.19 470 LEU A C 1
ATOM 3700 O O . LEU A 1 470 ? 9.037 -11.418 -17.908 1.00 95.19 470 LEU A O 1
ATOM 3704 N N . ALA A 1 471 ? 8.667 -9.245 -18.327 1.00 95.69 471 ALA A N 1
ATOM 3705 C CA . ALA A 1 471 ? 7.512 -9.457 -19.197 1.00 95.69 471 ALA A CA 1
ATOM 3706 C C . ALA A 1 471 ? 7.850 -10.230 -20.484 1.00 95.69 471 ALA A C 1
ATOM 3708 O O . ALA A 1 471 ? 7.055 -11.067 -20.913 1.00 95.69 471 ALA A O 1
ATOM 3709 N N . ALA A 1 472 ? 9.006 -9.959 -21.097 1.00 95.00 472 ALA A N 1
ATOM 3710 C CA . ALA A 1 472 ? 9.472 -10.679 -22.281 1.00 95.00 472 ALA A CA 1
ATOM 3711 C C . ALA A 1 472 ? 9.865 -12.129 -21.953 1.00 95.00 472 ALA A C 1
ATOM 3713 O O . ALA A 1 472 ? 9.538 -13.038 -22.715 1.00 95.00 472 ALA A O 1
ATOM 3714 N N . LEU A 1 473 ? 10.505 -12.365 -20.803 1.00 94.25 473 LEU A N 1
ATOM 3715 C CA . LEU A 1 473 ? 10.830 -13.709 -20.317 1.00 94.25 473 LEU A CA 1
ATOM 3716 C C . LEU A 1 473 ? 9.562 -14.532 -20.052 1.00 94.25 473 LEU A C 1
ATOM 3718 O O . LEU A 1 473 ? 9.462 -15.656 -20.530 1.00 94.25 473 LEU A O 1
ATOM 3722 N N . ASP A 1 474 ? 8.556 -13.972 -19.373 1.00 94.00 474 ASP A N 1
ATOM 3723 C CA . ASP A 1 474 ? 7.267 -14.655 -19.159 1.00 94.00 474 ASP A CA 1
ATOM 3724 C C . ASP A 1 474 ? 6.573 -15.033 -20.477 1.00 94.00 474 ASP A C 1
ATOM 3726 O O . ASP A 1 474 ? 5.978 -16.099 -20.575 1.00 94.00 474 ASP A O 1
ATOM 3730 N N . ALA A 1 475 ? 6.662 -14.178 -21.500 1.00 90.38 475 ALA A N 1
ATOM 3731 C CA . ALA A 1 475 ? 6.027 -14.418 -22.795 1.00 90.38 475 ALA A CA 1
ATOM 3732 C C . ALA A 1 475 ? 6.764 -15.437 -23.686 1.00 90.38 475 ALA A C 1
ATOM 3734 O O . ALA A 1 475 ? 6.141 -16.023 -24.568 1.00 90.38 475 ALA A O 1
ATOM 3735 N N . SER A 1 476 ? 8.071 -15.623 -23.487 1.00 87.50 476 SER A N 1
ATOM 3736 C CA . SER A 1 476 ? 8.937 -16.462 -24.336 1.00 87.50 476 SER A CA 1
ATOM 3737 C C . SER A 1 476 ? 9.298 -17.813 -23.712 1.00 87.50 476 SER A C 1
ATOM 3739 O O . SER A 1 476 ? 9.868 -18.671 -24.383 1.00 87.50 476 SER A O 1
ATOM 3741 N N . THR A 1 477 ? 8.963 -18.013 -22.439 1.00 87.44 477 THR A N 1
ATOM 3742 C CA . THR A 1 477 ? 9.198 -19.254 -21.693 1.00 87.44 477 THR A CA 1
ATOM 3743 C C . THR A 1 477 ? 7.873 -19.943 -21.359 1.00 87.44 477 THR A C 1
ATOM 3745 O O . THR A 1 477 ? 6.800 -19.505 -21.771 1.00 87.44 477 THR A O 1
ATOM 3748 N N . SER A 1 478 ? 7.918 -21.038 -20.599 1.00 86.62 478 SER A N 1
ATOM 3749 C CA . SER A 1 478 ? 6.720 -21.697 -20.063 1.00 86.62 478 SER A CA 1
ATOM 3750 C C . SER A 1 478 ? 6.011 -20.898 -18.957 1.00 86.62 478 SER A C 1
ATOM 3752 O O . SER A 1 478 ? 4.909 -21.269 -18.547 1.00 86.62 478 SER A O 1
ATOM 3754 N N . GLY A 1 479 ? 6.599 -19.782 -18.513 1.00 91.75 479 GLY A N 1
ATOM 3755 C CA . GLY A 1 479 ? 6.009 -18.822 -17.586 1.00 91.75 479 GLY A CA 1
ATOM 3756 C C . GLY A 1 479 ? 6.988 -18.394 -16.497 1.00 91.75 479 GLY A C 1
ATOM 3757 O O . GLY A 1 479 ? 8.007 -19.041 -16.244 1.00 91.75 479 GLY A O 1
ATOM 3758 N N . ILE A 1 480 ? 6.664 -17.302 -15.804 1.00 95.19 480 ILE A N 1
ATOM 3759 C CA . ILE A 1 480 ? 7.612 -16.692 -14.865 1.00 95.19 480 ILE A CA 1
ATOM 3760 C C . ILE A 1 480 ? 8.044 -17.590 -13.693 1.00 95.19 480 ILE A C 1
ATOM 3762 O O . ILE A 1 480 ? 9.153 -17.433 -13.191 1.00 95.19 480 ILE A O 1
ATOM 3766 N N . LEU A 1 481 ? 7.211 -18.543 -13.257 1.00 95.56 481 LEU A N 1
ATOM 3767 C CA . LEU A 1 481 ? 7.588 -19.456 -12.169 1.00 95.56 481 LEU A CA 1
ATOM 3768 C C . LEU A 1 481 ? 8.741 -20.384 -12.548 1.00 95.56 481 LEU A C 1
ATOM 3770 O O . LEU A 1 481 ? 9.550 -20.729 -11.687 1.00 95.56 481 LEU A O 1
ATOM 3774 N N . ASP A 1 482 ? 8.838 -20.775 -13.816 1.00 93.25 482 ASP A N 1
ATOM 3775 C CA . ASP A 1 482 ? 9.910 -21.658 -14.268 1.00 93.25 482 ASP A CA 1
ATOM 3776 C C . ASP A 1 482 ? 11.223 -20.866 -14.349 1.00 93.25 482 ASP A C 1
ATOM 3778 O O . ASP A 1 482 ? 12.234 -21.297 -13.795 1.00 93.25 482 ASP A O 1
ATOM 3782 N N . VAL A 1 483 ? 11.169 -19.632 -14.872 1.00 94.75 483 VAL A N 1
ATOM 3783 C CA . VAL A 1 483 ? 12.290 -18.672 -14.832 1.00 94.75 483 VAL A CA 1
ATOM 3784 C C . VAL A 1 483 ? 12.753 -18.426 -13.398 1.00 94.75 483 VAL A C 1
ATOM 3786 O O . VAL A 1 483 ? 13.950 -18.450 -13.122 1.00 94.75 483 VAL A O 1
ATOM 3789 N N . PHE A 1 484 ? 11.817 -18.206 -12.472 1.00 96.81 484 PHE A N 1
ATOM 3790 C CA . PHE A 1 484 ? 12.137 -18.014 -11.061 1.00 96.81 484 PHE A CA 1
ATOM 3791 C C . PHE A 1 484 ? 12.775 -19.262 -10.443 1.00 96.81 484 PHE A C 1
ATOM 3793 O O . PHE A 1 484 ? 13.722 -19.137 -9.674 1.00 96.81 484 PHE A O 1
ATOM 3800 N N . SER A 1 485 ? 12.292 -20.458 -10.778 1.00 95.38 485 SER A N 1
ATOM 3801 C CA . SER A 1 485 ? 12.832 -21.706 -10.230 1.00 95.38 485 SER A CA 1
ATOM 3802 C C . SER A 1 485 ? 14.279 -21.932 -10.673 1.00 95.38 485 SER A C 1
ATOM 3804 O O . SER A 1 485 ? 15.128 -22.252 -9.842 1.00 95.38 485 SER A O 1
ATOM 3806 N N . GLU A 1 486 ? 14.586 -21.685 -11.948 1.00 95.31 486 GLU A N 1
ATOM 3807 C CA . GLU A 1 486 ? 15.959 -21.732 -12.467 1.00 95.31 486 GLU A CA 1
ATOM 3808 C C . GLU A 1 486 ? 16.842 -20.635 -11.858 1.00 95.31 486 GLU A C 1
ATOM 3810 O O . GLU A 1 486 ? 17.967 -20.902 -11.427 1.00 95.31 486 GLU A O 1
ATOM 3815 N N . TRP A 1 487 ? 16.315 -19.411 -11.755 1.00 96.06 487 TRP A N 1
ATOM 3816 C CA . TRP A 1 487 ? 16.989 -18.303 -11.083 1.00 96.06 487 TRP A CA 1
ATOM 3817 C C . TRP A 1 487 ? 17.324 -18.646 -9.628 1.00 96.06 487 TRP A C 1
ATOM 3819 O O . TRP A 1 487 ? 18.449 -18.414 -9.188 1.00 96.06 487 TRP A O 1
ATOM 3829 N N . ARG A 1 488 ? 16.377 -19.225 -8.882 1.00 95.75 488 ARG A N 1
ATOM 3830 C CA . ARG A 1 488 ? 16.560 -19.628 -7.484 1.00 95.75 488 ARG A CA 1
ATOM 3831 C C . ARG A 1 488 ? 17.684 -20.649 -7.365 1.00 95.75 488 ARG A C 1
ATOM 3833 O O . ARG A 1 488 ? 18.543 -20.481 -6.504 1.00 95.75 488 ARG A O 1
ATOM 3840 N N . SER A 1 489 ? 17.727 -21.658 -8.238 1.00 95.12 489 SER A N 1
ATOM 3841 C CA . SER A 1 489 ? 18.829 -22.629 -8.276 1.00 95.12 489 SER A CA 1
ATOM 3842 C C . SER A 1 489 ? 20.181 -21.944 -8.491 1.00 95.12 489 SER A C 1
ATOM 3844 O O . SER A 1 489 ? 21.087 -22.128 -7.679 1.00 95.12 489 SER A O 1
ATOM 3846 N N . TYR A 1 490 ? 20.292 -21.067 -9.493 1.00 96.25 490 TYR A N 1
ATOM 3847 C CA . TYR A 1 490 ? 21.507 -20.282 -9.730 1.00 96.25 490 TYR A CA 1
ATOM 3848 C C . TYR A 1 490 ? 21.890 -19.423 -8.516 1.00 96.25 490 TYR A C 1
ATOM 3850 O O . TYR A 1 490 ? 23.049 -19.399 -8.092 1.00 96.25 490 TYR A O 1
ATOM 3858 N N . ARG A 1 491 ? 20.921 -18.723 -7.918 1.00 95.38 491 ARG A N 1
ATOM 3859 C CA . ARG A 1 491 ? 21.144 -17.850 -6.764 1.00 95.38 491 ARG A CA 1
ATOM 3860 C C . ARG A 1 491 ? 21.608 -18.643 -5.543 1.00 95.38 491 ARG A C 1
ATOM 3862 O O . ARG A 1 491 ? 22.500 -18.173 -4.841 1.00 95.38 491 ARG A O 1
ATOM 3869 N N . VAL A 1 492 ? 21.050 -19.827 -5.284 1.00 94.06 492 VAL A N 1
ATOM 3870 C CA . VAL A 1 492 ? 21.489 -20.711 -4.188 1.00 94.06 492 VAL A CA 1
ATOM 3871 C C . VAL A 1 492 ? 22.948 -21.130 -4.375 1.00 94.06 492 VAL A C 1
ATOM 3873 O O . VAL A 1 492 ? 23.707 -21.102 -3.407 1.00 94.06 492 VAL A O 1
ATOM 3876 N N . GLU A 1 493 ? 23.360 -21.452 -5.602 1.00 94.50 493 GLU A N 1
ATOM 3877 C CA . GLU A 1 493 ? 24.742 -21.839 -5.918 1.00 94.50 493 GLU A CA 1
ATOM 3878 C C . GLU A 1 493 ? 25.741 -20.685 -5.733 1.00 94.50 493 GLU A C 1
ATOM 3880 O O . GLU A 1 493 ? 26.840 -20.890 -5.221 1.00 94.50 493 GLU A O 1
ATOM 3885 N N . HIS A 1 494 ? 25.363 -19.460 -6.112 1.00 93.94 494 HIS A N 1
ATOM 3886 C CA . HIS A 1 494 ? 26.273 -18.303 -6.124 1.00 93.94 494 HIS A CA 1
ATOM 3887 C C . HIS A 1 494 ? 26.217 -17.455 -4.843 1.00 93.94 494 HIS A C 1
ATOM 3889 O O . HIS A 1 494 ? 27.149 -16.703 -4.543 1.00 93.94 494 HIS A O 1
ATOM 3895 N N . ARG A 1 495 ? 25.119 -17.547 -4.089 1.00 91.69 495 ARG A N 1
ATOM 3896 C CA . ARG A 1 495 ? 24.843 -16.810 -2.846 1.00 91.69 495 ARG A CA 1
ATOM 3897 C C . ARG A 1 495 ? 24.260 -17.766 -1.799 1.00 91.69 495 ARG A C 1
ATOM 3899 O O . ARG A 1 495 ? 23.131 -17.595 -1.330 1.00 91.69 495 ARG A O 1
ATOM 3906 N N . CYS A 1 496 ? 25.011 -18.810 -1.459 1.00 87.56 496 CYS A N 1
ATOM 3907 C CA . CYS A 1 496 ? 24.580 -19.799 -0.475 1.00 87.56 496 CYS A CA 1
ATOM 3908 C C . CYS A 1 496 ? 24.327 -19.157 0.904 1.00 87.56 496 CYS A C 1
ATOM 3910 O O . CYS A 1 496 ? 25.075 -18.280 1.332 1.00 87.56 496 CYS A O 1
ATOM 3912 N N . GLY A 1 497 ? 23.289 -19.612 1.612 1.00 84.38 497 GLY A N 1
ATOM 3913 C CA . GLY A 1 497 ? 23.012 -19.212 3.000 1.00 84.38 497 GLY A CA 1
ATOM 3914 C C . GLY A 1 497 ? 22.128 -17.974 3.196 1.00 84.38 497 GLY A C 1
ATOM 3915 O O . GLY A 1 497 ? 21.773 -17.684 4.333 1.00 84.38 497 GLY A O 1
ATOM 3916 N N . LEU A 1 498 ? 21.721 -17.272 2.131 1.00 87.75 498 LEU A N 1
ATOM 3917 C CA . LEU A 1 498 ? 20.733 -16.191 2.249 1.00 87.75 498 LEU A CA 1
ATOM 3918 C C . LEU A 1 498 ? 19.358 -16.752 2.636 1.00 87.75 498 LEU A C 1
ATOM 3920 O O . LEU A 1 498 ? 18.766 -17.514 1.872 1.00 87.75 498 LEU A O 1
ATOM 3924 N N . THR A 1 499 ? 18.851 -16.340 3.795 1.00 83.19 499 THR A N 1
ATOM 3925 C CA . THR A 1 499 ? 17.522 -16.682 4.331 1.00 83.19 499 THR A CA 1
ATOM 3926 C C . THR A 1 499 ? 16.935 -15.456 5.037 1.00 83.19 499 THR A C 1
ATOM 3928 O O . THR A 1 499 ? 17.629 -14.449 5.197 1.00 83.19 499 THR A O 1
ATOM 3931 N N . GLY A 1 500 ? 15.663 -15.497 5.439 1.00 78.25 500 GLY A N 1
ATOM 3932 C CA . GLY A 1 500 ? 15.111 -14.466 6.322 1.00 78.25 500 GLY A CA 1
ATOM 3933 C C . GLY A 1 500 ? 15.230 -13.031 5.788 1.00 78.25 500 GLY A C 1
ATOM 3934 O O . GLY A 1 500 ? 15.085 -12.757 4.591 1.00 78.25 500 GLY A O 1
ATOM 3935 N N . GLY A 1 501 ? 15.535 -12.106 6.699 1.00 77.38 501 GLY A N 1
ATOM 3936 C CA . GLY A 1 501 ? 15.774 -10.697 6.379 1.00 77.38 501 GLY A CA 1
ATOM 3937 C C . GLY A 1 501 ? 16.956 -10.463 5.429 1.00 77.38 501 GLY A C 1
ATOM 3938 O O . GLY A 1 501 ? 16.884 -9.557 4.596 1.00 77.38 501 GLY A O 1
ATOM 3939 N N . ASP A 1 502 ? 17.999 -11.300 5.474 1.00 82.56 502 ASP A N 1
ATOM 3940 C CA . ASP A 1 502 ? 19.167 -11.179 4.588 1.00 82.56 502 ASP A CA 1
ATOM 3941 C C . ASP A 1 502 ? 18.797 -11.442 3.125 1.00 82.56 502 ASP A C 1
ATOM 3943 O O . ASP A 1 502 ? 19.251 -10.735 2.222 1.00 82.56 502 ASP A O 1
ATOM 3947 N N . LEU A 1 503 ? 17.918 -12.420 2.882 1.00 86.38 503 LEU A N 1
ATOM 3948 C CA . LEU A 1 503 ? 17.381 -12.702 1.551 1.00 86.38 503 LEU A CA 1
ATOM 3949 C C . LEU A 1 503 ? 16.584 -11.507 1.015 1.00 86.38 503 LEU A C 1
ATOM 3951 O O . LEU A 1 503 ? 16.823 -11.051 -0.105 1.00 86.38 503 LEU A O 1
ATOM 3955 N N . ARG A 1 504 ? 15.674 -10.958 1.827 1.00 83.69 504 ARG A N 1
ATOM 3956 C CA . ARG A 1 504 ? 14.896 -9.759 1.477 1.00 83.69 504 ARG A CA 1
ATOM 3957 C C . ARG A 1 504 ? 15.811 -8.573 1.168 1.00 83.69 504 ARG A C 1
ATOM 3959 O O . ARG A 1 504 ? 15.603 -7.871 0.179 1.00 83.69 504 ARG A O 1
ATOM 3966 N N . HIS A 1 505 ? 16.847 -8.361 1.978 1.00 83.12 505 HIS A N 1
ATOM 3967 C CA . HIS A 1 505 ? 17.819 -7.296 1.753 1.00 83.12 505 HIS A CA 1
ATOM 3968 C C . HIS A 1 505 ? 18.601 -7.503 0.450 1.00 83.12 505 HIS A C 1
ATOM 3970 O O . HIS A 1 505 ? 18.725 -6.562 -0.330 1.00 83.12 505 HIS A O 1
ATOM 3976 N N . TYR A 1 506 ? 19.045 -8.728 0.150 1.00 90.12 506 TYR A N 1
ATOM 3977 C CA . TYR A 1 506 ? 19.733 -9.053 -1.102 1.00 90.12 506 TYR A CA 1
ATOM 3978 C C . TYR A 1 506 ? 18.936 -8.623 -2.340 1.00 90.12 506 TYR A C 1
ATOM 3980 O O . TYR A 1 506 ? 19.480 -7.944 -3.214 1.00 90.12 506 TYR A O 1
ATOM 3988 N N . TYR A 1 507 ? 17.634 -8.922 -2.389 1.00 90.00 507 TYR A N 1
ATOM 3989 C CA . TYR A 1 507 ? 16.781 -8.498 -3.500 1.00 90.00 507 TYR A CA 1
ATOM 3990 C C . TYR A 1 507 ? 16.629 -6.971 -3.593 1.00 90.00 507 TYR A C 1
ATOM 3992 O O . TYR A 1 507 ? 16.282 -6.470 -4.659 1.00 90.00 507 TYR A O 1
ATOM 4000 N N . ARG A 1 508 ? 16.933 -6.190 -2.547 1.00 84.88 508 ARG A N 1
ATOM 4001 C CA . ARG A 1 508 ? 16.963 -4.709 -2.567 1.00 84.88 508 ARG A CA 1
ATOM 4002 C C . ARG A 1 508 ? 18.308 -4.127 -3.026 1.00 84.88 508 ARG A C 1
ATOM 4004 O O . ARG A 1 508 ? 18.365 -2.962 -3.430 1.00 84.88 508 ARG A O 1
ATOM 4011 N N . LEU A 1 509 ? 19.360 -4.936 -3.083 1.00 86.81 509 LEU A N 1
ATOM 4012 C CA . LEU A 1 509 ? 20.681 -4.496 -3.519 1.00 86.81 509 LEU A CA 1
ATOM 4013 C C . LEU A 1 509 ? 20.815 -4.446 -5.044 1.00 86.81 509 LEU A C 1
ATOM 4015 O O . LEU A 1 509 ? 20.114 -5.113 -5.804 1.00 86.81 509 LEU A O 1
ATOM 4019 N N . ARG A 1 510 ? 21.787 -3.655 -5.510 1.00 82.56 510 ARG A N 1
ATOM 4020 C CA . ARG A 1 510 ? 22.186 -3.638 -6.925 1.00 82.56 510 ARG A CA 1
ATOM 4021 C C . ARG A 1 510 ? 22.782 -4.970 -7.373 1.00 82.56 510 ARG A C 1
ATOM 4023 O O . ARG A 1 510 ? 22.600 -5.336 -8.527 1.00 82.56 510 ARG A O 1
ATOM 4030 N N . THR A 1 511 ? 23.439 -5.688 -6.460 1.00 89.06 511 THR A N 1
ATOM 4031 C CA . THR A 1 511 ? 24.050 -7.003 -6.700 1.00 89.06 511 THR A CA 1
ATOM 4032 C C . THR A 1 511 ? 23.050 -8.019 -7.243 1.00 89.06 511 THR A C 1
ATOM 4034 O O . THR A 1 511 ? 23.400 -8.752 -8.159 1.00 89.06 511 THR A O 1
ATOM 4037 N N . PHE A 1 512 ? 21.791 -7.997 -6.784 1.00 92.94 512 PHE A N 1
ATOM 4038 C CA . PHE A 1 512 ? 20.722 -8.817 -7.363 1.00 92.94 512 PHE A CA 1
ATOM 4039 C C . PHE A 1 512 ? 20.574 -8.591 -8.874 1.00 92.94 512 PHE A C 1
ATOM 4041 O O . PHE A 1 512 ? 20.523 -9.553 -9.635 1.00 92.94 512 PHE A O 1
ATOM 4048 N N . ARG A 1 513 ? 20.543 -7.329 -9.329 1.00 89.62 513 ARG A N 1
ATOM 4049 C CA . ARG A 1 513 ? 20.410 -7.020 -10.762 1.00 89.62 513 ARG A CA 1
ATOM 4050 C C . ARG A 1 513 ? 21.591 -7.581 -11.550 1.00 89.62 513 ARG A C 1
ATOM 4052 O O . ARG A 1 513 ? 21.392 -8.116 -12.632 1.00 89.62 513 ARG A O 1
ATOM 4059 N N . GLU A 1 514 ? 22.804 -7.485 -11.013 1.00 90.44 514 GLU A N 1
ATOM 4060 C CA . GLU A 1 514 ? 24.004 -8.001 -11.683 1.00 90.44 514 GLU A CA 1
ATOM 4061 C C . GLU A 1 514 ? 24.002 -9.530 -11.759 1.00 90.44 514 GLU A C 1
ATOM 4063 O O . GLU A 1 514 ? 24.265 -10.102 -12.818 1.00 90.44 514 GLU A O 1
ATOM 4068 N N . ASP A 1 515 ? 23.665 -10.185 -10.648 1.00 94.88 515 ASP A N 1
ATOM 4069 C CA . ASP A 1 515 ? 23.554 -11.637 -10.565 1.00 94.88 515 ASP A CA 1
ATOM 4070 C C . ASP A 1 515 ? 22.466 -12.145 -11.527 1.00 94.88 515 ASP A C 1
ATOM 4072 O O . ASP A 1 515 ? 22.704 -13.118 -12.240 1.00 94.88 515 ASP A O 1
ATOM 4076 N N . PHE A 1 516 ? 21.321 -11.457 -11.627 1.00 95.44 516 PHE A N 1
ATOM 4077 C CA . PHE A 1 516 ? 20.231 -11.814 -12.542 1.00 95.44 516 PHE A CA 1
ATOM 4078 C C . PHE A 1 516 ? 20.639 -11.705 -14.015 1.00 95.44 516 PHE A C 1
ATOM 4080 O O . PHE A 1 516 ? 20.356 -12.598 -14.811 1.00 95.44 516 PHE A O 1
ATOM 4087 N N . ILE A 1 517 ? 21.383 -10.663 -14.391 1.00 93.50 517 ILE A N 1
ATOM 4088 C CA . ILE A 1 517 ? 21.936 -10.544 -15.748 1.00 93.50 517 ILE A CA 1
ATOM 4089 C C . ILE A 1 517 ? 22.946 -11.666 -16.040 1.00 93.50 517 ILE A C 1
ATOM 4091 O O . ILE A 1 517 ? 22.952 -12.213 -17.143 1.00 93.50 517 ILE A O 1
ATOM 4095 N N . ASN A 1 518 ? 23.770 -12.063 -15.067 1.00 94.50 518 ASN A N 1
ATOM 4096 C CA . ASN A 1 518 ? 24.714 -13.178 -15.226 1.00 94.50 518 ASN A CA 1
ATOM 4097 C C . ASN A 1 518 ? 24.018 -14.548 -15.306 1.00 94.50 518 ASN A C 1
ATOM 4099 O O . ASN A 1 518 ? 24.436 -15.405 -16.091 1.00 94.50 518 ASN A O 1
ATOM 4103 N N . PHE A 1 519 ? 22.931 -14.732 -14.556 1.00 95.50 519 PHE A N 1
ATOM 4104 C CA . PHE A 1 519 ? 22.041 -15.881 -14.695 1.00 95.50 519 PHE A CA 1
ATOM 4105 C C . PHE A 1 519 ? 21.522 -15.983 -16.131 1.00 95.50 519 PHE A C 1
ATOM 4107 O O . PHE A 1 519 ? 21.735 -17.004 -16.783 1.00 95.50 519 PHE A O 1
ATOM 4114 N N . LEU A 1 520 ? 20.950 -14.905 -16.677 1.00 94.31 520 LEU A N 1
ATOM 4115 C CA . LEU A 1 520 ? 20.417 -14.924 -18.041 1.00 94.31 520 LEU A CA 1
ATOM 4116 C C . LEU A 1 520 ? 21.498 -15.236 -19.089 1.00 94.31 520 LEU A C 1
ATOM 4118 O O . LEU A 1 520 ? 21.249 -16.029 -19.992 1.00 94.31 520 LEU A O 1
ATOM 4122 N N . ARG A 1 521 ? 22.724 -14.712 -18.938 1.00 92.62 521 ARG A N 1
ATOM 4123 C CA . ARG A 1 521 ? 23.858 -15.047 -19.830 1.00 92.62 521 ARG A CA 1
ATOM 4124 C C . ARG A 1 521 ? 24.184 -16.537 -19.876 1.00 92.62 521 ARG A C 1
ATOM 4126 O O . ARG A 1 521 ? 24.633 -17.020 -20.910 1.00 92.62 521 ARG A O 1
ATOM 4133 N N . SER A 1 522 ? 24.039 -17.231 -18.751 1.00 89.75 522 SER A N 1
ATOM 4134 C CA . SER A 1 522 ? 24.462 -18.626 -18.597 1.00 89.75 522 SER A CA 1
ATOM 4135 C C . SER A 1 522 ? 23.326 -19.633 -18.794 1.00 89.75 522 SER A C 1
ATOM 4137 O O . SER A 1 522 ? 23.593 -20.766 -19.192 1.00 89.75 522 SER A O 1
ATOM 4139 N N . HIS A 1 523 ? 22.077 -19.234 -18.542 1.00 86.12 523 HIS A N 1
ATOM 4140 C CA . HIS A 1 523 ? 20.923 -20.139 -18.499 1.00 86.12 523 HIS A CA 1
ATOM 4141 C C . HIS A 1 523 ? 19.975 -19.981 -19.689 1.00 86.12 523 HIS A C 1
ATOM 4143 O O . HIS A 1 523 ? 19.316 -20.950 -20.066 1.00 86.12 523 HIS A O 1
ATOM 4149 N N . VAL A 1 524 ? 19.952 -18.820 -20.355 1.00 80.25 524 VAL A N 1
ATOM 4150 C CA . VAL A 1 524 ? 19.189 -18.664 -21.599 1.00 80.25 524 VAL A CA 1
ATOM 4151 C C . VAL A 1 524 ? 19.929 -19.391 -22.723 1.00 80.25 524 VAL A C 1
ATOM 4153 O O . VAL A 1 524 ? 20.917 -18.902 -23.274 1.00 80.25 524 VAL A O 1
ATOM 4156 N N . ARG A 1 525 ? 19.459 -20.605 -23.034 1.00 70.12 525 ARG A N 1
ATOM 4157 C CA . ARG A 1 525 ? 20.039 -21.478 -24.071 1.00 70.12 525 ARG A CA 1
ATOM 4158 C C . ARG A 1 525 ? 19.614 -21.092 -25.483 1.00 70.12 525 ARG A C 1
ATOM 4160 O O . ARG A 1 525 ? 20.367 -21.330 -26.422 1.00 70.12 525 ARG A O 1
ATOM 4167 N N . ASP A 1 526 ? 18.421 -20.519 -25.619 1.00 74.50 526 ASP A N 1
ATOM 4168 C CA . ASP A 1 526 ? 17.859 -20.083 -26.892 1.00 74.50 526 ASP A CA 1
ATOM 4169 C C . ASP A 1 526 ? 17.497 -18.595 -26.830 1.00 74.50 526 ASP A C 1
ATOM 4171 O O . ASP A 1 526 ? 16.643 -18.176 -26.053 1.00 74.50 526 ASP A O 1
ATOM 4175 N N . TRP A 1 527 ? 18.168 -17.803 -27.666 1.00 83.88 527 TRP A N 1
ATOM 4176 C CA . TRP A 1 527 ? 17.948 -16.363 -27.827 1.00 83.88 527 TRP A CA 1
ATOM 4177 C C . TRP A 1 527 ? 17.055 -16.059 -29.042 1.00 83.88 527 TRP A C 1
ATOM 4179 O O . TRP A 1 527 ? 17.191 -15.005 -29.667 1.00 83.88 527 TRP A O 1
ATOM 4189 N N . SER A 1 528 ? 16.172 -16.994 -29.408 1.00 85.56 528 SER A N 1
ATOM 4190 C CA . SER A 1 528 ? 15.234 -16.860 -30.528 1.00 85.56 528 SER A CA 1
ATOM 4191 C C . SER A 1 528 ? 14.240 -15.712 -30.353 1.00 85.56 528 SER A C 1
ATOM 4193 O O . SER A 1 528 ? 13.837 -15.111 -31.348 1.00 85.56 528 SER A O 1
ATOM 4195 N N . SER A 1 529 ? 13.894 -15.352 -29.112 1.00 92.56 529 SER A N 1
ATOM 4196 C CA . SER A 1 529 ? 13.103 -14.150 -28.846 1.00 92.56 529 SER A CA 1
ATOM 4197 C C . SER A 1 529 ? 13.945 -12.879 -29.023 1.00 92.56 529 SER A C 1
ATOM 4199 O O . SER A 1 529 ? 14.833 -12.567 -28.222 1.00 92.56 529 SER A O 1
ATOM 4201 N N . LEU A 1 530 ? 13.607 -12.103 -30.054 1.00 94.75 530 LEU A N 1
ATOM 4202 C CA . LEU A 1 530 ? 14.089 -10.745 -30.280 1.00 94.75 530 LEU A CA 1
ATOM 4203 C C . LEU A 1 530 ? 13.728 -9.815 -29.115 1.00 94.75 530 LEU A C 1
ATOM 4205 O O . LEU A 1 530 ? 14.553 -8.983 -28.743 1.00 94.75 530 LEU A O 1
ATOM 4209 N N . SER A 1 531 ? 12.547 -9.974 -28.506 1.00 95.38 531 SER A N 1
ATOM 4210 C CA . SER A 1 531 ? 12.136 -9.194 -27.331 1.00 95.38 531 SER A CA 1
ATOM 4211 C C . SER A 1 531 ? 13.092 -9.398 -26.159 1.00 95.38 531 SER A C 1
ATOM 4213 O O . SER A 1 531 ? 13.613 -8.428 -25.606 1.00 95.38 531 SER A O 1
ATOM 4215 N N . VAL A 1 532 ? 13.354 -10.660 -25.796 1.00 95.12 532 VAL A N 1
ATOM 4216 C CA . VAL A 1 532 ? 14.267 -11.005 -24.696 1.00 95.12 532 VAL A CA 1
ATOM 4217 C C . VAL A 1 532 ? 15.672 -10.513 -24.999 1.00 95.12 532 VAL A C 1
ATOM 4219 O O . VAL A 1 532 ? 16.290 -9.883 -24.144 1.00 95.12 532 VAL A O 1
ATOM 4222 N N . ARG A 1 533 ? 16.165 -10.742 -26.219 1.00 95.12 533 ARG A N 1
ATOM 4223 C CA . ARG A 1 533 ? 17.511 -10.329 -26.618 1.00 95.12 533 ARG A CA 1
ATOM 4224 C C . ARG A 1 533 ? 17.699 -8.813 -26.550 1.00 95.12 533 ARG A C 1
ATOM 4226 O O . ARG A 1 533 ? 18.643 -8.353 -25.915 1.00 95.12 533 ARG A O 1
ATOM 4233 N N . ALA A 1 534 ? 16.790 -8.043 -27.142 1.00 95.81 534 ALA A N 1
ATOM 4234 C CA . ALA A 1 534 ? 16.867 -6.586 -27.155 1.00 95.81 534 ALA A CA 1
ATOM 4235 C C . ALA A 1 534 ? 16.816 -5.988 -25.742 1.00 95.81 534 ALA A C 1
ATOM 4237 O O . ALA A 1 534 ? 17.595 -5.095 -25.408 1.00 95.81 534 ALA A O 1
ATOM 4238 N N . LEU A 1 535 ? 15.916 -6.494 -24.892 1.00 95.75 535 LEU A N 1
ATOM 4239 C CA . LEU A 1 535 ? 15.767 -6.011 -23.519 1.00 95.75 535 LEU A CA 1
ATOM 4240 C C . LEU A 1 535 ? 16.928 -6.448 -22.625 1.00 95.75 535 LEU A C 1
ATOM 4242 O O . LEU A 1 535 ? 17.350 -5.687 -21.762 1.00 95.75 535 LEU A O 1
ATOM 4246 N N . PHE A 1 536 ? 17.488 -7.631 -22.852 1.00 95.75 536 PHE A N 1
ATOM 4247 C CA . PHE A 1 536 ? 18.701 -8.066 -22.176 1.00 95.75 536 PHE A CA 1
ATOM 4248 C C . PHE A 1 536 ? 19.903 -7.182 -22.546 1.00 95.75 536 PHE A C 1
ATOM 4250 O O . PHE A 1 536 ? 20.603 -6.700 -21.656 1.00 95.75 536 PHE A O 1
ATOM 4257 N N . GLU A 1 537 ? 20.120 -6.915 -23.838 1.00 95.25 537 GLU A N 1
ATOM 4258 C CA . GLU A 1 537 ? 21.194 -6.028 -24.307 1.00 95.25 537 GLU A CA 1
ATOM 4259 C C . GLU A 1 537 ? 21.011 -4.594 -23.772 1.00 95.25 537 GLU A C 1
ATOM 4261 O O . GLU A 1 537 ? 21.983 -3.978 -23.331 1.00 95.25 537 GLU A O 1
ATOM 4266 N N . TYR A 1 538 ? 19.767 -4.105 -23.689 1.00 94.94 538 TYR A N 1
ATOM 4267 C CA . TYR A 1 538 ? 19.426 -2.853 -23.006 1.00 94.94 538 TYR A CA 1
ATOM 4268 C C . TYR A 1 538 ? 19.865 -2.839 -21.536 1.00 94.94 538 TYR A C 1
ATOM 4270 O O . TYR A 1 538 ? 20.521 -1.892 -21.097 1.00 94.94 538 TYR A O 1
ATOM 4278 N N . GLU A 1 539 ? 19.536 -3.881 -20.769 1.00 93.50 539 GLU A N 1
ATOM 4279 C CA . GLU A 1 539 ? 19.898 -3.950 -19.351 1.00 93.50 539 GLU A CA 1
ATOM 4280 C C . GLU A 1 539 ? 21.419 -3.997 -19.141 1.00 93.50 539 GLU A C 1
ATOM 4282 O O . GLU A 1 539 ? 21.928 -3.356 -18.214 1.00 93.50 539 GLU A O 1
ATOM 4287 N N . VAL A 1 540 ? 22.143 -4.703 -20.018 1.00 94.25 540 VAL A N 1
ATOM 4288 C CA . VAL A 1 540 ? 23.613 -4.768 -20.018 1.00 94.25 540 VAL A CA 1
ATOM 4289 C C . VAL A 1 540 ? 24.225 -3.398 -20.320 1.00 94.25 540 VAL A C 1
ATOM 4291 O O . VAL A 1 540 ? 25.091 -2.945 -19.567 1.00 94.25 540 VAL A O 1
ATOM 4294 N N . ALA A 1 541 ? 23.759 -2.722 -21.373 1.00 94.31 541 ALA A N 1
ATOM 4295 C CA . ALA A 1 541 ? 24.253 -1.404 -21.769 1.00 94.31 541 ALA A CA 1
ATOM 4296 C C . ALA A 1 541 ? 23.998 -0.350 -20.678 1.00 94.31 541 ALA A C 1
ATOM 4298 O O . ALA A 1 541 ? 24.895 0.416 -20.320 1.00 94.31 541 ALA A O 1
ATOM 4299 N N . LEU A 1 542 ? 22.806 -0.361 -20.073 1.00 91.50 542 LEU A N 1
ATOM 4300 C CA . LEU A 1 542 ? 22.468 0.534 -18.968 1.00 91.50 542 LEU A CA 1
ATOM 4301 C C . LEU A 1 542 ? 23.344 0.272 -17.734 1.00 91.50 542 LEU A C 1
ATOM 4303 O O . LEU A 1 542 ? 23.819 1.220 -17.110 1.00 91.50 542 LEU A O 1
ATOM 4307 N N . GLN A 1 543 ? 23.591 -0.993 -17.377 1.00 89.19 543 GLN A N 1
ATOM 4308 C CA . GLN A 1 543 ? 24.463 -1.331 -16.248 1.00 89.19 543 GLN A CA 1
ATOM 4309 C C . GLN A 1 543 ? 25.898 -0.834 -16.471 1.00 89.19 543 GLN A C 1
ATOM 4311 O O . GLN A 1 543 ? 26.515 -0.305 -15.543 1.00 89.19 543 GLN A O 1
ATOM 4316 N N . GLN A 1 544 ? 26.421 -0.973 -17.689 1.00 91.31 544 GLN A N 1
ATOM 4317 C CA . GLN A 1 544 ? 27.735 -0.449 -18.046 1.00 91.31 544 GLN A CA 1
ATOM 4318 C C . GLN A 1 544 ? 27.775 1.082 -17.934 1.00 91.31 544 GLN A C 1
ATOM 4320 O O . GLN A 1 544 ? 28.646 1.616 -17.248 1.00 91.31 544 GLN A O 1
ATOM 4325 N N . ALA A 1 545 ? 26.791 1.779 -18.504 1.00 91.62 545 ALA A N 1
ATOM 4326 C CA . ALA A 1 545 ? 26.718 3.238 -18.454 1.00 91.62 545 ALA A CA 1
ATOM 4327 C C . ALA A 1 545 ? 26.583 3.787 -17.020 1.00 91.62 545 ALA A C 1
ATOM 4329 O O . ALA A 1 545 ? 27.131 4.845 -16.706 1.00 91.62 545 ALA A O 1
ATOM 4330 N N . ILE A 1 546 ? 25.893 3.067 -16.125 1.00 88.94 546 ILE A N 1
ATOM 4331 C CA . ILE A 1 546 ? 25.832 3.403 -14.693 1.00 88.94 546 ILE A CA 1
ATOM 4332 C C . ILE A 1 546 ? 27.225 3.323 -14.062 1.00 88.94 546 ILE A C 1
ATOM 4334 O O . ILE A 1 546 ? 27.640 4.272 -13.400 1.00 88.94 546 ILE A O 1
ATOM 4338 N N . ARG A 1 547 ? 27.960 2.226 -14.286 1.00 88.38 547 ARG A N 1
ATOM 4339 C CA . ARG A 1 547 ? 29.315 2.046 -13.736 1.00 88.38 547 ARG A CA 1
ATOM 4340 C C . ARG A 1 547 ? 30.273 3.123 -14.237 1.00 88.38 547 ARG A C 1
ATOM 4342 O O . ARG A 1 547 ? 31.021 3.686 -13.448 1.00 88.38 547 ARG A O 1
ATOM 4349 N N . GLU A 1 548 ? 30.220 3.446 -15.526 1.00 88.06 548 GLU A N 1
ATOM 4350 C CA . GLU A 1 548 ? 31.029 4.517 -16.115 1.00 88.06 548 GLU A CA 1
ATOM 4351 C C . GLU A 1 548 ? 30.698 5.881 -15.496 1.00 88.06 548 GLU A C 1
ATOM 4353 O O . GLU A 1 548 ? 31.604 6.634 -15.135 1.00 88.06 548 GLU A O 1
ATOM 4358 N N . HIS A 1 549 ? 29.412 6.191 -15.305 1.00 86.88 549 HIS A N 1
ATOM 4359 C CA . HIS A 1 549 ? 28.979 7.443 -14.679 1.00 86.88 549 HIS A CA 1
ATOM 4360 C C . HIS A 1 549 ? 29.474 7.578 -13.232 1.00 86.88 549 HIS A C 1
ATOM 4362 O O . HIS A 1 549 ? 29.908 8.655 -12.831 1.00 86.88 549 HIS A O 1
ATOM 4368 N N . GLU A 1 550 ? 29.495 6.486 -12.468 1.00 85.50 550 GLU A N 1
ATOM 4369 C CA . GLU A 1 550 ? 29.961 6.483 -11.073 1.00 85.50 550 GLU A CA 1
ATOM 4370 C C . GLU A 1 550 ? 31.465 6.733 -10.922 1.00 85.50 550 GLU A C 1
ATOM 4372 O O . GLU A 1 550 ? 31.909 7.183 -9.867 1.00 85.50 550 GLU A O 1
ATOM 4377 N N . THR A 1 551 ? 32.245 6.507 -11.982 1.00 85.50 551 THR A N 1
ATOM 4378 C CA . THR A 1 551 ? 33.678 6.842 -12.014 1.00 85.50 551 THR A CA 1
ATOM 4379 C C . THR A 1 551 ? 33.959 8.306 -12.358 1.00 85.50 551 THR A C 1
ATOM 4381 O O . THR A 1 551 ? 35.110 8.741 -12.282 1.00 85.50 551 THR A O 1
ATOM 4384 N N . LEU A 1 552 ? 32.937 9.090 -12.727 1.00 83.44 552 LEU A N 1
ATOM 4385 C CA . LEU A 1 552 ? 33.123 10.492 -13.091 1.00 83.44 552 LEU A CA 1
ATOM 4386 C C . LEU A 1 552 ? 33.525 11.336 -11.870 1.00 83.44 552 LEU A C 1
ATOM 4388 O O . LEU A 1 552 ? 32.913 11.227 -10.803 1.00 83.44 552 LEU A O 1
ATOM 4392 N N . PRO A 1 553 ? 34.514 12.235 -12.011 1.00 83.19 553 PRO A N 1
ATOM 4393 C CA . PRO A 1 553 ? 34.936 13.087 -10.911 1.00 83.19 553 PRO A CA 1
ATOM 4394 C C . PRO A 1 553 ? 33.861 14.124 -10.572 1.00 83.19 553 PRO A C 1
ATOM 4396 O O . PRO A 1 553 ? 33.176 14.656 -11.446 1.00 83.19 553 PRO A O 1
ATOM 4399 N N . ARG A 1 554 ? 33.737 14.475 -9.289 1.00 79.62 554 ARG A N 1
ATOM 4400 C CA . ARG A 1 554 ? 32.920 15.625 -8.879 1.00 79.62 554 ARG A CA 1
ATOM 4401 C C . ARG A 1 554 ? 33.648 16.916 -9.241 1.00 79.62 554 ARG A C 1
ATOM 4403 O O . ARG A 1 554 ? 34.812 17.087 -8.880 1.00 79.62 554 ARG A O 1
ATOM 4410 N N . VAL A 1 555 ? 32.961 17.838 -9.912 1.00 78.25 555 VAL A N 1
ATOM 4411 C CA . VAL A 1 555 ? 33.518 19.161 -10.211 1.00 78.25 555 VAL A CA 1
ATOM 4412 C C . VAL A 1 555 ? 33.549 19.984 -8.916 1.00 78.25 555 VAL A C 1
ATOM 4414 O O . VAL A 1 555 ? 32.517 20.449 -8.439 1.00 78.25 555 VAL A O 1
ATOM 4417 N N . ALA A 1 556 ? 34.731 20.122 -8.312 1.00 75.56 556 ALA A N 1
ATOM 4418 C CA . ALA A 1 556 ? 34.954 20.892 -7.088 1.00 75.56 556 ALA A CA 1
ATOM 4419 C C . ALA A 1 556 ? 35.453 22.316 -7.397 1.00 75.56 556 ALA A C 1
ATOM 4421 O O . ALA A 1 556 ? 36.101 22.543 -8.418 1.00 75.56 556 ALA A O 1
ATOM 4422 N N . GLY A 1 557 ? 35.166 23.277 -6.510 1.00 78.44 557 GLY A N 1
ATOM 4423 C CA . GLY A 1 557 ? 35.654 24.661 -6.640 1.00 78.44 557 GLY A CA 1
ATOM 4424 C C . GLY A 1 557 ? 35.065 25.448 -7.820 1.00 78.44 557 GLY A C 1
ATOM 4425 O O . GLY A 1 557 ? 35.645 26.445 -8.245 1.00 78.44 557 GLY A O 1
ATOM 4426 N N . CYS A 1 558 ? 33.933 24.998 -8.363 1.00 84.25 558 CYS A N 1
ATOM 4427 C CA . CYS A 1 558 ? 33.247 25.635 -9.482 1.00 84.25 558 CYS A CA 1
ATOM 4428 C C . CYS A 1 558 ? 31.792 25.947 -9.120 1.00 84.25 558 CYS A C 1
ATOM 4430 O O . CYS A 1 558 ? 31.177 25.224 -8.334 1.00 84.25 558 CYS A O 1
ATOM 4432 N N . GLU A 1 559 ? 31.224 26.979 -9.736 1.00 89.94 559 GLU A N 1
ATOM 4433 C CA . GLU A 1 559 ? 29.794 27.286 -9.658 1.00 89.94 559 GLU A CA 1
ATOM 4434 C C . GLU A 1 559 ? 29.057 26.819 -10.916 1.00 89.94 559 GLU A C 1
ATOM 4436 O O . GLU A 1 559 ? 29.634 26.742 -12.001 1.00 89.94 559 GLU A O 1
ATOM 4441 N N . ARG A 1 560 ? 27.771 26.483 -10.777 1.00 91.06 560 ARG A N 1
ATOM 4442 C CA . ARG A 1 560 ? 26.928 26.111 -11.917 1.00 91.06 560 ARG A CA 1
ATOM 4443 C C . ARG A 1 560 ? 26.485 27.374 -12.654 1.00 91.06 560 ARG A C 1
ATOM 4445 O O . ARG A 1 560 ? 25.873 28.243 -12.040 1.00 91.06 560 ARG A O 1
ATOM 4452 N N . VAL A 1 561 ? 26.714 27.437 -13.963 1.00 90.94 561 VAL A N 1
ATOM 4453 C CA . VAL A 1 561 ? 26.372 28.596 -14.804 1.00 90.94 561 VAL A CA 1
ATOM 4454 C C . VAL A 1 561 ? 25.273 28.273 -15.819 1.00 90.94 561 VAL A C 1
ATOM 4456 O O . VAL A 1 561 ? 25.044 27.115 -16.181 1.00 90.94 561 VAL A O 1
ATOM 4459 N N . GLN A 1 562 ? 24.565 29.312 -16.265 1.00 88.19 562 GLN A N 1
ATOM 4460 C CA . GLN A 1 562 ? 23.619 29.262 -17.384 1.00 88.19 562 GLN A CA 1
ATOM 4461 C C . GLN A 1 562 ? 24.221 29.960 -18.608 1.00 88.19 562 GLN A C 1
ATOM 4463 O O . GLN A 1 562 ? 25.196 30.696 -18.478 1.00 88.19 562 GLN A O 1
ATOM 4468 N N . ALA A 1 563 ? 23.657 29.708 -19.793 1.00 78.75 563 ALA A N 1
ATOM 4469 C CA . ALA A 1 563 ? 24.143 30.303 -21.035 1.00 78.75 563 ALA A CA 1
ATOM 4470 C C . ALA A 1 563 ? 24.128 31.850 -20.959 1.00 78.75 563 ALA A C 1
ATOM 4472 O O . ALA A 1 563 ? 23.209 32.408 -20.348 1.00 78.75 563 ALA A O 1
ATOM 4473 N N . PRO A 1 564 ? 25.096 32.551 -21.585 1.00 85.06 564 PRO A N 1
ATOM 4474 C CA . PRO A 1 564 ? 26.111 32.036 -22.512 1.00 85.06 564 PRO A CA 1
ATOM 4475 C C . PRO A 1 564 ? 27.295 31.345 -21.814 1.00 85.06 564 PRO A C 1
ATOM 4477 O O . PRO A 1 564 ? 27.774 31.795 -20.773 1.00 85.06 564 PRO A O 1
ATOM 4480 N N . PHE A 1 565 ? 27.780 30.254 -22.411 1.00 89.44 565 PHE A N 1
ATOM 4481 C CA . PHE A 1 565 ? 28.913 29.491 -21.882 1.00 89.44 565 PHE A CA 1
ATOM 4482 C C . PHE A 1 565 ? 30.257 30.041 -22.379 1.00 89.44 565 PHE A C 1
ATOM 4484 O O . PHE A 1 565 ? 30.387 30.476 -23.523 1.00 89.44 565 PHE A O 1
ATOM 4491 N N . GLU A 1 566 ? 31.274 29.991 -21.525 1.00 91.19 566 GLU A N 1
ATOM 4492 C CA . GLU A 1 566 ? 32.652 30.362 -21.843 1.00 91.19 566 GLU A CA 1
ATOM 4493 C C . GLU A 1 566 ? 33.465 29.132 -22.263 1.00 91.19 566 GLU A C 1
ATOM 4495 O O . GLU A 1 566 ? 33.257 28.028 -21.769 1.00 91.19 566 GLU A O 1
ATOM 4500 N N . ARG A 1 567 ? 34.465 29.321 -23.134 1.00 91.19 567 ARG A N 1
ATOM 4501 C CA . ARG A 1 567 ? 35.337 28.233 -23.631 1.00 91.19 567 ARG A CA 1
ATOM 4502 C C . ARG A 1 567 ? 36.065 27.460 -22.516 1.00 91.19 567 ARG A C 1
ATOM 4504 O O . ARG A 1 567 ? 36.447 26.310 -22.719 1.00 91.19 567 ARG A O 1
ATOM 4511 N N . GLN A 1 568 ? 36.237 28.074 -21.343 1.00 92.19 568 GLN A N 1
ATOM 4512 C CA . GLN A 1 568 ? 36.873 27.469 -20.164 1.00 92.19 568 GLN A CA 1
ATOM 4513 C C . GLN A 1 568 ? 35.894 26.753 -19.221 1.00 92.19 568 GLN A C 1
ATOM 4515 O O . GLN A 1 568 ? 36.336 26.076 -18.290 1.00 92.19 568 GLN A O 1
ATOM 4520 N N . ASP A 1 569 ? 34.586 26.882 -19.447 1.00 93.56 569 ASP A N 1
ATOM 4521 C CA . ASP A 1 569 ? 33.589 26.182 -18.646 1.00 93.56 569 ASP A CA 1
ATOM 4522 C C . ASP A 1 569 ? 33.694 24.663 -18.859 1.00 93.56 569 ASP A C 1
ATOM 4524 O O . ASP A 1 569 ? 34.155 24.185 -19.899 1.00 93.56 569 ASP A O 1
ATOM 4528 N N . ARG A 1 570 ? 33.267 23.887 -17.862 1.00 94.12 570 ARG A N 1
ATOM 4529 C CA . ARG A 1 570 ? 33.332 22.422 -17.853 1.00 94.12 570 ARG A CA 1
ATOM 4530 C C . ARG A 1 570 ? 31.928 21.822 -17.836 1.00 94.12 570 ARG A C 1
ATOM 4532 O O . ARG A 1 570 ? 31.235 21.941 -16.822 1.00 94.12 570 ARG A O 1
ATOM 4539 N N . PRO A 1 571 ? 31.478 21.176 -18.922 1.00 93.94 571 PRO A N 1
ATOM 4540 C CA . PRO A 1 571 ? 30.210 20.467 -18.928 1.00 93.94 571 PRO A CA 1
ATOM 4541 C C . PRO A 1 571 ? 30.323 19.110 -18.227 1.00 93.94 571 PRO A C 1
ATOM 4543 O O . PRO A 1 571 ? 31.255 18.337 -18.458 1.00 93.94 571 PRO A O 1
ATOM 4546 N N . GLN A 1 572 ? 29.322 18.783 -17.414 1.00 92.88 572 GLN A N 1
ATOM 4547 C CA . GLN A 1 572 ? 29.179 17.485 -16.764 1.00 92.88 572 GLN A CA 1
ATOM 4548 C C . GLN A 1 572 ? 27.751 16.962 -16.922 1.00 92.88 572 GLN A C 1
ATOM 4550 O O . GLN A 1 572 ? 26.785 17.685 -16.681 1.00 92.88 572 GLN A O 1
ATOM 4555 N N . ARG A 1 573 ? 27.610 15.686 -17.288 1.00 92.56 573 ARG A N 1
ATOM 4556 C CA . ARG A 1 573 ? 26.324 14.975 -17.265 1.00 92.56 573 ARG A CA 1
ATOM 4557 C C . ARG A 1 573 ? 25.660 15.098 -15.892 1.00 92.56 573 ARG A C 1
ATOM 4559 O O . ARG A 1 573 ? 26.301 14.883 -14.865 1.00 92.56 573 ARG A O 1
ATOM 4566 N N . ASN A 1 574 ? 24.363 15.401 -15.875 1.00 90.06 574 ASN A N 1
ATOM 4567 C CA . ASN A 1 574 ? 23.604 15.453 -14.627 1.00 90.06 574 ASN A CA 1
ATOM 4568 C C . ASN A 1 574 ? 23.550 14.067 -13.963 1.00 90.06 574 ASN A C 1
ATOM 4570 O O . ASN A 1 574 ? 23.763 13.028 -14.596 1.00 90.06 574 ASN A O 1
ATOM 4574 N N . ALA A 1 575 ? 23.237 14.043 -12.668 1.00 84.69 575 ALA A N 1
ATOM 4575 C CA . ALA A 1 575 ? 22.993 12.793 -11.961 1.00 84.69 575 ALA A CA 1
ATOM 4576 C C . ALA A 1 575 ? 21.879 11.989 -12.656 1.00 84.69 575 ALA A C 1
ATOM 4578 O O . ALA A 1 575 ? 20.863 12.551 -13.069 1.00 84.69 575 ALA A O 1
ATOM 4579 N N . ARG A 1 576 ? 22.068 10.667 -12.760 1.00 85.50 576 ARG A N 1
ATOM 4580 C CA . ARG A 1 576 ? 21.118 9.729 -13.390 1.00 85.50 576 ARG A CA 1
ATOM 4581 C C . ARG A 1 576 ? 20.874 9.967 -14.888 1.00 85.50 576 ARG A C 1
ATOM 4583 O O . ARG A 1 576 ? 19.859 9.511 -15.422 1.00 85.50 576 ARG A O 1
ATOM 4590 N N . VAL A 1 577 ? 21.797 10.653 -15.564 1.00 91.06 577 VAL A N 1
ATOM 4591 C CA . VAL A 1 577 ? 21.866 10.732 -17.028 1.00 91.06 577 VAL A CA 1
ATOM 4592 C C . VAL A 1 577 ? 22.950 9.775 -17.514 1.00 91.06 577 VAL A C 1
ATOM 4594 O O . VAL A 1 577 ? 24.140 10.086 -17.481 1.00 91.06 577 VAL A O 1
ATOM 4597 N N . TYR A 1 578 ? 22.517 8.596 -17.947 1.00 92.25 578 TYR A N 1
ATOM 4598 C CA . TYR A 1 578 ? 23.350 7.532 -18.497 1.00 92.25 578 TYR A CA 1
ATOM 4599 C C . TYR A 1 578 ? 23.148 7.502 -20.003 1.00 92.25 578 TYR A C 1
ATOM 4601 O O . TYR A 1 578 ? 22.001 7.498 -20.441 1.00 92.25 578 TYR A O 1
ATOM 4609 N N . SER A 1 579 ? 24.231 7.491 -20.770 1.00 92.69 579 SER A N 1
ATOM 4610 C CA . SER A 1 579 ? 24.219 7.433 -22.232 1.00 92.69 579 SER A CA 1
ATOM 4611 C C . SER A 1 579 ? 24.829 6.121 -22.712 1.00 92.69 579 SER A C 1
ATOM 4613 O O . SER A 1 579 ? 25.819 5.669 -22.144 1.00 92.69 579 SER A O 1
ATOM 4615 N N . PHE A 1 580 ? 24.215 5.492 -23.714 1.00 94.75 580 PHE A N 1
ATOM 4616 C CA . PHE A 1 580 ? 24.646 4.206 -24.268 1.00 94.75 580 PHE A CA 1
ATOM 4617 C C . PHE A 1 580 ? 24.047 3.968 -25.660 1.00 94.75 580 PHE A C 1
ATOM 4619 O O . PHE A 1 580 ? 23.123 4.662 -26.088 1.00 94.75 580 PHE A O 1
ATOM 4626 N N . GLU A 1 581 ? 24.581 2.972 -26.355 1.00 94.50 581 GLU A N 1
ATOM 4627 C CA . GLU A 1 581 ? 24.182 2.566 -27.704 1.00 94.50 581 GLU A CA 1
ATOM 4628 C C . GLU A 1 581 ? 23.450 1.225 -27.667 1.00 94.50 581 GLU A C 1
ATOM 4630 O O . GLU A 1 581 ? 23.718 0.391 -26.799 1.00 94.50 581 GLU A O 1
ATOM 4635 N N . LEU A 1 582 ? 22.527 1.017 -28.607 1.00 95.31 582 LEU A N 1
ATOM 4636 C CA . LEU A 1 582 ? 21.846 -0.262 -28.816 1.00 95.31 582 LEU A CA 1
ATOM 4637 C C . LEU A 1 582 ? 21.690 -0.544 -30.307 1.00 95.31 582 LEU A C 1
ATOM 4639 O O . LEU A 1 582 ? 21.412 0.367 -31.081 1.00 95.31 582 LEU A O 1
ATOM 4643 N N . GLU A 1 583 ? 21.714 -1.823 -30.677 1.00 95.94 583 GLU A N 1
ATOM 4644 C CA . GLU A 1 583 ? 21.344 -2.314 -32.015 1.00 95.94 583 GLU A CA 1
ATOM 4645 C C . GLU A 1 583 ? 19.824 -2.490 -32.191 1.00 95.94 583 GLU A C 1
ATOM 4647 O O . GLU A 1 583 ? 19.361 -3.253 -33.041 1.00 95.94 583 GLU A O 1
ATOM 4652 N N . TRP A 1 584 ? 19.025 -1.799 -31.376 1.00 95.31 584 TRP A N 1
ATOM 4653 C CA . TRP A 1 584 ? 17.582 -1.997 -31.284 1.00 95.31 584 TRP A CA 1
ATOM 4654 C C . TRP A 1 584 ? 16.822 -0.675 -31.214 1.00 95.31 584 TRP A C 1
ATOM 4656 O O . TRP A 1 584 ? 17.190 0.223 -30.454 1.00 95.31 584 TRP A O 1
ATOM 4666 N N . ASP A 1 585 ? 15.681 -0.602 -31.904 1.00 94.88 585 ASP A N 1
ATOM 4667 C CA . ASP A 1 585 ? 14.595 0.327 -31.586 1.00 94.88 585 ASP A CA 1
ATOM 4668 C C . ASP A 1 585 ? 13.847 -0.203 -30.356 1.00 94.88 585 ASP A C 1
ATOM 4670 O O . ASP A 1 585 ? 12.855 -0.936 -30.435 1.00 94.88 585 ASP A O 1
ATOM 4674 N N . ILE A 1 586 ? 14.366 0.147 -29.182 1.00 93.38 586 ILE A N 1
ATOM 4675 C CA . ILE A 1 586 ? 13.858 -0.366 -27.910 1.00 93.38 586 ILE A CA 1
ATOM 4676 C C . ILE A 1 586 ? 12.409 0.068 -27.656 1.00 93.38 586 ILE A C 1
ATOM 4678 O O . ILE A 1 586 ? 11.645 -0.654 -27.021 1.00 93.38 586 ILE A O 1
ATOM 4682 N N . GLN A 1 587 ? 11.983 1.218 -28.187 1.00 91.69 587 GLN A N 1
ATOM 4683 C CA . GLN A 1 587 ? 10.612 1.690 -28.018 1.00 91.69 587 GLN A CA 1
ATOM 4684 C C . GLN A 1 587 ? 9.631 0.856 -28.848 1.00 91.69 587 GLN A C 1
ATOM 4686 O O . GLN A 1 587 ? 8.529 0.566 -28.367 1.00 91.69 587 GLN A O 1
ATOM 4691 N N . ALA A 1 588 ? 10.027 0.444 -30.056 1.00 94.00 588 ALA A N 1
ATOM 4692 C CA . ALA A 1 588 ? 9.275 -0.511 -30.859 1.00 94.00 588 ALA A CA 1
ATOM 4693 C C . ALA A 1 588 ? 9.179 -1.871 -30.151 1.00 94.00 588 ALA A C 1
ATOM 4695 O O . ALA A 1 588 ? 8.070 -2.387 -30.001 1.00 94.00 588 ALA A O 1
ATOM 4696 N N . VAL A 1 589 ? 10.292 -2.395 -29.622 1.00 95.38 589 VAL A N 1
ATOM 4697 C CA . VAL A 1 589 ? 10.309 -3.652 -28.845 1.00 95.38 589 VAL A CA 1
ATOM 4698 C C . VAL A 1 589 ? 9.342 -3.588 -27.660 1.00 95.38 589 VAL A C 1
ATOM 4700 O O . VAL A 1 589 ? 8.496 -4.466 -27.500 1.00 95.38 589 VAL A O 1
ATOM 4703 N N . LEU A 1 590 ? 9.388 -2.515 -26.865 1.00 93.44 590 LEU A N 1
ATOM 4704 C CA . LEU A 1 590 ? 8.475 -2.327 -25.732 1.00 93.44 590 LEU A CA 1
ATOM 4705 C C . LEU A 1 590 ? 6.999 -2.322 -26.156 1.00 93.44 590 LEU A C 1
ATOM 4707 O O . LEU A 1 590 ? 6.150 -2.843 -25.435 1.00 93.44 590 LEU A O 1
ATOM 4711 N N . ASN A 1 591 ? 6.676 -1.751 -27.318 1.00 93.12 591 ASN A N 1
ATOM 4712 C CA . ASN A 1 591 ? 5.308 -1.752 -27.838 1.00 93.12 591 ASN A CA 1
ATOM 4713 C C . ASN A 1 591 ? 4.837 -3.157 -28.244 1.00 93.12 591 ASN A C 1
ATOM 4715 O O . ASN A 1 591 ? 3.674 -3.480 -28.010 1.00 93.12 591 ASN A O 1
ATOM 4719 N N . HIS A 1 592 ? 5.722 -3.990 -28.795 1.00 94.50 592 HIS A N 1
ATOM 4720 C CA . HIS A 1 592 ? 5.436 -5.397 -29.093 1.00 94.50 592 HIS A CA 1
ATOM 4721 C C . HIS A 1 592 ? 5.198 -6.212 -27.812 1.00 94.50 592 HIS A C 1
ATOM 4723 O O . HIS A 1 592 ? 4.157 -6.858 -27.679 1.00 94.50 592 HIS A O 1
ATOM 4729 N N . VAL A 1 593 ? 6.066 -6.065 -26.802 1.00 93.38 593 VAL A N 1
ATOM 4730 C CA . VAL A 1 593 ? 5.910 -6.738 -25.495 1.00 93.38 593 VAL A CA 1
ATOM 4731 C C . VAL A 1 593 ? 4.579 -6.379 -24.825 1.00 93.38 593 VAL A C 1
ATOM 4733 O O . VAL A 1 593 ? 3.891 -7.257 -24.301 1.00 93.38 593 VAL A O 1
ATOM 4736 N N . ARG A 1 594 ? 4.161 -5.107 -24.889 1.00 91.44 594 ARG A N 1
ATOM 4737 C CA . ARG A 1 594 ? 2.853 -4.651 -24.377 1.00 91.44 594 ARG A CA 1
ATOM 4738 C C . ARG A 1 594 ? 1.672 -5.327 -25.076 1.00 91.44 594 ARG A C 1
ATOM 4740 O O . ARG A 1 594 ? 0.669 -5.605 -24.428 1.00 91.44 594 ARG A O 1
ATOM 4747 N N . ARG A 1 595 ? 1.790 -5.611 -26.376 1.00 89.56 595 ARG A N 1
ATOM 4748 C CA . ARG A 1 595 ? 0.753 -6.276 -27.186 1.00 89.56 595 ARG A CA 1
ATOM 4749 C C . ARG A 1 595 ? 0.813 -7.801 -27.143 1.00 89.56 595 ARG A C 1
ATOM 4751 O O . ARG A 1 595 ? -0.062 -8.441 -27.712 1.00 89.56 595 ARG A O 1
ATOM 4758 N N . ARG A 1 596 ? 1.797 -8.382 -26.443 1.00 86.06 596 ARG A N 1
ATOM 4759 C CA . ARG A 1 596 ? 2.097 -9.828 -26.458 1.00 86.06 596 ARG A CA 1
ATOM 4760 C C . ARG A 1 596 ? 2.447 -10.341 -27.853 1.00 86.06 596 ARG A C 1
ATOM 4762 O O . ARG A 1 596 ? 2.098 -11.457 -28.226 1.00 86.06 596 ARG A O 1
ATOM 4769 N N . GLU A 1 597 ? 3.128 -9.505 -28.614 1.00 92.00 597 GLU A N 1
ATOM 4770 C CA . GLU A 1 597 ? 3.606 -9.825 -29.947 1.00 92.00 597 GLU A CA 1
ATOM 4771 C C . GLU A 1 597 ? 5.123 -9.942 -29.902 1.00 92.00 597 GLU A C 1
ATOM 4773 O O . GLU A 1 597 ? 5.781 -9.199 -29.173 1.00 92.00 597 GLU A O 1
ATOM 4778 N N . GLU A 1 598 ? 5.675 -10.840 -30.710 1.00 93.56 598 GLU A N 1
ATOM 4779 C CA . GLU A 1 598 ? 7.110 -10.861 -30.948 1.00 93.56 598 GLU A CA 1
ATOM 4780 C C . GLU A 1 598 ? 7.432 -9.905 -32.107 1.00 93.56 598 GLU A C 1
ATOM 4782 O O . GLU A 1 598 ? 6.748 -9.955 -33.137 1.00 93.56 598 GLU A O 1
ATOM 4787 N N . PRO A 1 599 ? 8.413 -8.995 -31.957 1.00 94.19 599 PRO A N 1
ATOM 4788 C CA . PRO A 1 599 ? 8.813 -8.119 -33.044 1.00 94.19 599 PRO A CA 1
ATOM 4789 C C . PRO A 1 599 ? 9.463 -8.919 -34.177 1.00 94.19 599 PRO A C 1
ATOM 4791 O O . PRO A 1 599 ? 9.933 -10.039 -33.989 1.00 94.19 599 PRO A O 1
ATOM 4794 N N . ASP A 1 600 ? 9.526 -8.314 -35.361 1.00 93.44 600 ASP A N 1
ATOM 4795 C CA . ASP A 1 600 ? 10.335 -8.816 -36.472 1.00 93.44 600 ASP A CA 1
ATOM 4796 C C . ASP A 1 600 ? 11.684 -8.086 -36.561 1.00 93.44 600 ASP A C 1
ATOM 4798 O O . ASP A 1 600 ? 11.944 -7.131 -35.835 1.00 93.44 600 ASP A O 1
ATOM 4802 N N . GLU A 1 601 ? 12.551 -8.509 -37.481 1.00 93.06 601 GLU A N 1
ATOM 4803 C CA . GLU A 1 601 ? 13.908 -7.967 -37.657 1.00 93.06 601 GLU A CA 1
ATOM 4804 C C . GLU A 1 601 ? 13.966 -6.448 -37.941 1.00 93.06 601 GLU A C 1
ATOM 4806 O O . GLU A 1 601 ? 15.031 -5.850 -37.805 1.00 93.06 601 GLU A O 1
ATOM 4811 N N . ARG A 1 602 ? 12.850 -5.773 -38.269 1.00 93.19 602 ARG A N 1
ATOM 4812 C CA . ARG A 1 602 ? 12.829 -4.309 -38.477 1.00 93.19 602 ARG A CA 1
ATOM 4813 C C . ARG A 1 602 ? 13.127 -3.520 -37.207 1.00 93.19 602 ARG A C 1
ATOM 4815 O O . ARG A 1 602 ? 13.482 -2.348 -37.306 1.00 93.19 602 ARG A O 1
ATOM 4822 N N . VAL A 1 603 ? 12.988 -4.133 -36.029 1.00 94.00 603 VAL A N 1
ATOM 4823 C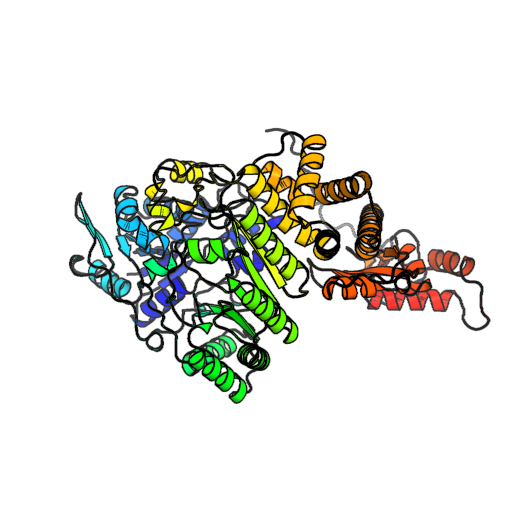 CA . VAL A 1 603 ? 13.376 -3.486 -34.768 1.00 94.00 603 VAL A CA 1
ATOM 4824 C C . VAL A 1 603 ? 14.891 -3.454 -34.563 1.00 94.00 603 VAL A C 1
ATOM 4826 O O . VAL A 1 603 ? 15.338 -2.760 -33.655 1.00 94.00 603 VAL A O 1
ATOM 4829 N N . ARG A 1 604 ? 15.697 -4.155 -35.380 1.00 94.25 604 ARG A N 1
ATOM 4830 C CA . ARG A 1 604 ? 17.160 -4.035 -35.340 1.00 94.25 604 ARG A CA 1
ATOM 4831 C C . ARG A 1 604 ? 17.607 -2.760 -36.038 1.00 94.25 604 ARG A C 1
ATOM 4833 O O . ARG A 1 604 ? 17.646 -2.677 -37.265 1.00 94.25 604 ARG A O 1
ATOM 4840 N N . ARG A 1 605 ? 17.927 -1.752 -35.235 1.00 93.31 605 ARG A N 1
ATOM 4841 C CA . ARG A 1 605 ? 18.389 -0.443 -35.688 1.00 93.31 605 ARG A CA 1
ATOM 4842 C C . ARG A 1 605 ? 19.366 0.111 -34.669 1.00 93.31 605 ARG A C 1
ATOM 4844 O O . ARG A 1 605 ? 18.993 0.293 -33.515 1.00 93.31 605 ARG A O 1
ATOM 4851 N N . HIS A 1 606 ? 20.568 0.444 -35.125 1.00 93.81 606 HIS A N 1
ATOM 4852 C CA . HIS A 1 606 ? 21.535 1.158 -34.306 1.00 93.81 606 HIS A CA 1
ATOM 4853 C C . HIS A 1 606 ? 20.975 2.523 -33.871 1.00 93.81 606 HIS A C 1
ATOM 4855 O O . HIS A 1 606 ? 20.492 3.301 -34.703 1.00 93.81 606 HIS A O 1
ATOM 4861 N N . GLY A 1 607 ? 21.023 2.810 -32.573 1.00 92.81 607 GLY A N 1
ATOM 4862 C CA . GLY A 1 607 ? 20.503 4.039 -31.983 1.00 92.81 607 GLY A CA 1
ATOM 4863 C C . GLY A 1 607 ? 21.248 4.437 -30.712 1.00 92.81 607 GLY A C 1
ATOM 4864 O O . GLY A 1 607 ? 21.771 3.593 -29.983 1.00 92.81 607 GLY A O 1
ATOM 4865 N N . PHE A 1 608 ? 21.259 5.742 -30.438 1.00 94.38 608 PHE A N 1
ATOM 4866 C CA . PHE A 1 608 ? 21.884 6.323 -29.253 1.00 94.38 608 PHE A CA 1
ATOM 4867 C C . PHE A 1 608 ? 20.811 6.728 -28.253 1.00 94.38 608 PHE A C 1
ATOM 4869 O O . PHE A 1 608 ? 19.850 7.420 -28.598 1.00 94.38 608 PHE A O 1
ATOM 4876 N N . TYR A 1 609 ? 20.995 6.347 -26.996 1.00 94.75 609 TYR A N 1
ATOM 4877 C CA . TYR A 1 609 ? 20.001 6.544 -25.956 1.00 94.75 609 TYR A CA 1
ATOM 4878 C C . TYR A 1 609 ? 20.594 7.243 -24.743 1.00 94.75 609 TYR A C 1
ATOM 4880 O O . TYR A 1 609 ? 21.774 7.085 -24.428 1.00 94.75 609 TYR A O 1
ATOM 4888 N N . ALA A 1 610 ? 19.753 7.989 -24.026 1.00 93.31 610 ALA A N 1
ATOM 4889 C CA . ALA A 1 610 ? 20.076 8.407 -22.673 1.00 93.31 610 ALA A CA 1
ATOM 4890 C C . ALA A 1 610 ? 18.881 8.369 -21.722 1.00 93.31 610 ALA A C 1
ATOM 4892 O O . ALA A 1 610 ? 17.719 8.482 -22.123 1.00 93.31 610 ALA A O 1
ATOM 4893 N N . THR A 1 611 ? 19.170 8.254 -20.430 1.00 92.19 611 THR A N 1
ATOM 4894 C CA . THR A 1 611 ? 18.166 8.425 -19.379 1.00 92.19 611 THR A CA 1
ATOM 4895 C C . THR A 1 611 ? 17.976 9.900 -19.038 1.00 92.19 611 THR A C 1
ATOM 4897 O O . THR A 1 611 ? 18.926 10.677 -18.964 1.00 92.19 611 THR A O 1
ATOM 4900 N N . ARG A 1 612 ? 16.727 10.293 -18.785 1.00 85.38 612 ARG A N 1
ATOM 4901 C CA . ARG A 1 612 ? 16.354 11.623 -18.304 1.00 85.38 612 ARG A CA 1
ATOM 4902 C C . ARG A 1 612 ? 15.507 11.503 -17.037 1.00 85.38 612 ARG A C 1
ATOM 4904 O O . ARG A 1 612 ? 14.442 10.891 -17.111 1.00 85.38 612 ARG A O 1
ATOM 4911 N N . PRO A 1 613 ? 15.916 12.081 -15.899 1.00 78.56 613 PRO A N 1
ATOM 4912 C CA . PRO A 1 613 ? 15.093 12.096 -14.690 1.00 78.56 613 PRO A CA 1
ATOM 4913 C C . PRO A 1 613 ? 13.718 12.733 -14.942 1.00 78.56 613 PRO A C 1
ATOM 4915 O O . PRO A 1 613 ? 13.630 13.778 -15.586 1.00 78.56 613 PRO A O 1
ATOM 4918 N N . ILE A 1 614 ? 12.649 12.092 -14.463 1.00 73.38 614 ILE A N 1
ATOM 4919 C CA . ILE A 1 614 ? 11.288 12.660 -14.416 1.00 73.38 614 ILE A CA 1
ATOM 4920 C C . ILE A 1 614 ? 10.948 13.069 -12.976 1.00 73.38 614 ILE A C 1
ATOM 4922 O O . ILE A 1 614 ? 10.377 14.135 -12.763 1.00 73.38 614 ILE A O 1
ATOM 4926 N N . SER A 1 615 ? 11.331 12.246 -11.997 1.00 66.56 615 SER A N 1
ATOM 4927 C CA . SER A 1 615 ? 11.207 12.526 -10.562 1.00 66.56 615 SER A CA 1
ATOM 4928 C C . SER A 1 615 ? 12.493 12.141 -9.824 1.00 66.56 615 SER A C 1
ATOM 4930 O O . SER A 1 615 ? 13.473 11.706 -10.440 1.00 66.56 615 SER A O 1
ATOM 4932 N N . LYS A 1 616 ? 12.501 12.267 -8.490 1.00 59.78 616 LYS A N 1
ATOM 4933 C CA . LYS A 1 616 ? 13.603 11.767 -7.652 1.00 59.78 616 LYS A CA 1
ATOM 4934 C C . LYS A 1 616 ? 13.844 10.271 -7.821 1.00 59.78 616 LYS A C 1
ATOM 4936 O O . LYS A 1 616 ? 14.971 9.829 -7.625 1.00 59.78 616 LYS A O 1
ATOM 4941 N N . GLU A 1 617 ? 12.836 9.521 -8.261 1.00 55.00 617 GLU A N 1
ATOM 4942 C CA . GLU A 1 617 ? 12.853 8.057 -8.299 1.00 55.00 617 GLU A CA 1
ATOM 4943 C C . GLU A 1 617 ? 12.711 7.497 -9.724 1.00 55.00 617 GLU A C 1
ATOM 4945 O O . GLU A 1 617 ? 13.273 6.446 -10.023 1.00 55.00 617 GLU A O 1
ATOM 4950 N N . SER A 1 618 ? 12.138 8.247 -10.672 1.00 66.62 618 SER A N 1
ATOM 4951 C CA . SER A 1 618 ? 11.892 7.773 -12.046 1.00 66.62 618 SER A CA 1
ATOM 4952 C C . SER A 1 618 ? 12.770 8.437 -13.116 1.00 66.62 618 SER A C 1
ATOM 4954 O O . SER A 1 618 ? 13.083 9.629 -13.056 1.00 66.62 618 SER A O 1
ATOM 4956 N N . THR A 1 619 ? 13.143 7.666 -14.139 1.00 78.50 619 THR A N 1
ATOM 4957 C CA . THR A 1 619 ? 13.824 8.147 -15.349 1.00 78.50 619 THR A CA 1
ATOM 4958 C C . THR A 1 619 ? 13.061 7.712 -16.598 1.00 78.50 619 THR A C 1
ATOM 4960 O O . THR A 1 619 ? 12.406 6.674 -16.632 1.00 78.50 619 THR A O 1
ATOM 4963 N N . ARG A 1 620 ? 13.148 8.520 -17.653 1.00 85.25 620 ARG A N 1
ATOM 4964 C CA . ARG A 1 620 ? 12.661 8.207 -18.994 1.00 85.25 620 ARG A CA 1
ATOM 4965 C C . ARG A 1 620 ? 13.833 7.879 -19.896 1.00 85.25 620 ARG A C 1
ATOM 4967 O O . ARG A 1 620 ? 14.811 8.620 -19.901 1.00 85.25 620 ARG A O 1
ATOM 4974 N N . LEU A 1 621 ? 13.698 6.843 -20.709 1.00 89.62 621 LEU A N 1
ATOM 4975 C CA . LEU A 1 621 ? 14.612 6.607 -21.816 1.00 89.62 621 LEU A CA 1
ATOM 4976 C C . LEU A 1 621 ? 14.249 7.514 -22.996 1.00 89.62 621 LEU A C 1
ATOM 4978 O O . LEU A 1 621 ? 13.077 7.618 -23.369 1.00 89.62 621 LEU A O 1
ATOM 4982 N N . VAL A 1 622 ? 15.244 8.178 -23.570 1.00 91.25 622 VAL A N 1
ATOM 4983 C CA . VAL A 1 622 ? 15.089 8.988 -24.777 1.00 91.25 622 VAL A CA 1
ATOM 4984 C C . VAL A 1 622 ? 16.123 8.581 -25.817 1.00 91.25 622 VAL A C 1
ATOM 4986 O O . VAL A 1 622 ? 17.272 8.315 -25.477 1.00 91.25 622 VAL A O 1
ATOM 4989 N N . GLU A 1 623 ? 15.715 8.550 -27.079 1.00 92.81 623 GLU A N 1
ATOM 4990 C CA . GLU A 1 623 ? 16.650 8.469 -28.200 1.00 92.81 623 GLU A CA 1
ATOM 4991 C C . GLU A 1 623 ? 17.240 9.864 -28.460 1.00 92.81 623 GLU A C 1
ATOM 4993 O O . GLU A 1 623 ? 16.533 10.878 -28.390 1.00 92.81 623 GLU A O 1
ATOM 4998 N N . ILE A 1 624 ? 18.545 9.928 -28.714 1.00 91.88 624 ILE A N 1
ATOM 4999 C CA . ILE A 1 624 ? 19.299 11.160 -28.956 1.00 91.88 624 ILE A CA 1
ATOM 5000 C C . ILE A 1 624 ? 19.990 11.052 -30.315 1.00 91.88 624 ILE A C 1
ATOM 5002 O O . ILE A 1 624 ? 20.432 9.985 -30.726 1.00 91.88 624 ILE A O 1
ATOM 5006 N N . ALA A 1 625 ? 20.092 12.173 -31.029 1.00 91.25 625 ALA A N 1
ATOM 5007 C CA . ALA A 1 625 ? 20.825 12.218 -32.289 1.00 91.25 625 ALA A CA 1
ATOM 5008 C C . ALA A 1 625 ? 22.320 11.874 -32.082 1.00 91.25 625 ALA A C 1
ATOM 5010 O O . ALA A 1 625 ? 22.888 12.296 -31.070 1.00 91.25 625 ALA A O 1
ATOM 5011 N N . PRO A 1 626 ? 22.993 11.220 -33.051 1.00 90.25 626 PRO A N 1
ATOM 5012 C CA . PRO A 1 626 ? 24.385 10.775 -32.909 1.00 90.25 626 PRO A CA 1
ATOM 5013 C C . PRO A 1 626 ? 25.358 11.872 -32.450 1.00 90.25 626 PRO A C 1
ATOM 5015 O O . PRO A 1 626 ? 26.128 11.672 -31.515 1.00 90.25 626 PRO A O 1
ATOM 5018 N N . LEU A 1 627 ? 25.266 13.075 -33.032 1.00 89.31 627 LEU A N 1
ATOM 5019 C CA . LEU A 1 627 ? 26.114 14.213 -32.642 1.00 89.31 627 LEU A CA 1
ATOM 5020 C C . LEU A 1 627 ? 25.859 14.670 -31.199 1.00 89.31 627 LEU A C 1
ATOM 5022 O O . LEU A 1 627 ? 26.790 15.022 -30.481 1.00 89.31 627 LEU A O 1
ATOM 5026 N N . GLY A 1 628 ? 24.598 14.641 -30.758 1.00 91.19 628 GLY A N 1
ATOM 5027 C CA . GLY A 1 628 ? 24.239 14.962 -29.380 1.00 91.19 628 GLY A CA 1
ATOM 5028 C C . GLY A 1 628 ? 24.768 13.920 -28.396 1.00 91.19 628 GLY A C 1
ATOM 5029 O O . GLY A 1 628 ? 25.269 14.290 -27.339 1.00 91.19 628 GLY A O 1
ATOM 5030 N N . ALA A 1 629 ? 24.706 12.634 -28.750 1.00 91.31 629 ALA A N 1
ATOM 5031 C CA . ALA A 1 629 ? 25.253 11.549 -27.939 1.00 91.31 629 ALA A CA 1
ATOM 5032 C C . ALA A 1 629 ? 26.783 11.635 -27.823 1.00 91.31 629 ALA A C 1
ATOM 5034 O O . ALA A 1 629 ? 27.318 11.520 -26.721 1.00 91.31 629 ALA A O 1
ATOM 5035 N N . PHE A 1 630 ? 27.471 11.931 -28.931 1.00 91.31 630 PHE A N 1
ATOM 5036 C CA . PHE A 1 630 ? 28.915 12.158 -28.948 1.00 91.31 630 PHE A CA 1
ATOM 5037 C C . PHE A 1 630 ? 29.319 13.285 -27.987 1.00 91.31 630 PHE A C 1
ATOM 5039 O O . PHE A 1 630 ? 30.126 13.067 -27.085 1.00 91.31 630 PHE A O 1
ATOM 5046 N N . VAL A 1 631 ? 28.700 14.468 -28.109 1.00 93.12 631 VAL A N 1
ATOM 5047 C CA . VAL A 1 631 ? 28.978 15.605 -27.213 1.00 93.12 631 VAL A CA 1
ATOM 5048 C C . VAL A 1 631 ? 28.648 15.253 -25.760 1.00 93.12 631 VAL A C 1
ATOM 5050 O O . VAL A 1 631 ? 29.445 15.527 -24.864 1.00 93.12 631 VAL A O 1
ATOM 5053 N N . LEU A 1 632 ? 27.510 14.600 -25.509 1.00 93.38 632 LEU A N 1
ATOM 5054 C CA . LEU A 1 632 ? 27.092 14.199 -24.165 1.00 93.38 632 LEU A CA 1
ATOM 5055 C C . LEU A 1 632 ? 28.108 13.261 -23.490 1.00 93.38 632 LEU A C 1
ATOM 5057 O O . LEU A 1 632 ? 28.365 13.410 -22.295 1.00 93.38 632 LEU A O 1
ATOM 5061 N N . ASN A 1 633 ? 28.711 12.336 -24.241 1.00 91.44 633 ASN A N 1
ATOM 5062 C CA . ASN A 1 633 ? 29.727 11.410 -23.733 1.00 91.44 633 ASN A CA 1
ATOM 5063 C C . ASN A 1 633 ? 31.030 12.121 -23.328 1.00 91.44 633 ASN A C 1
ATOM 5065 O O . ASN A 1 633 ? 31.675 11.704 -22.366 1.00 91.44 633 ASN A O 1
ATOM 5069 N N . LEU A 1 634 ? 31.379 13.229 -23.990 1.00 92.44 634 LEU A N 1
ATOM 5070 C CA . LEU A 1 634 ? 32.544 14.049 -23.636 1.00 92.44 634 LEU A CA 1
ATOM 5071 C C . LEU A 1 634 ? 32.326 14.911 -22.377 1.00 92.44 634 LEU A C 1
ATOM 5073 O O . LEU A 1 634 ? 33.289 15.365 -21.756 1.00 92.44 634 LEU A O 1
ATOM 5077 N N . CYS A 1 635 ? 31.073 15.110 -21.954 1.00 92.88 635 CYS A N 1
ATOM 5078 C CA . CYS A 1 635 ? 30.698 15.940 -20.805 1.00 92.88 635 CYS A CA 1
ATOM 5079 C C . CYS A 1 635 ? 30.928 15.218 -19.463 1.00 92.88 635 CYS A C 1
ATOM 5081 O O . CYS A 1 635 ? 29.992 14.868 -18.736 1.00 92.88 635 CYS A O 1
ATOM 5083 N N . THR A 1 636 ? 32.191 14.972 -19.123 1.00 90.56 636 THR A N 1
ATOM 5084 C CA . THR A 1 636 ? 32.612 14.244 -17.912 1.00 90.56 636 THR A CA 1
ATOM 5085 C C . THR A 1 636 ? 32.842 15.142 -16.694 1.00 90.56 636 THR A C 1
ATOM 5087 O O . THR A 1 636 ? 33.025 14.631 -15.591 1.00 90.56 636 THR A O 1
ATOM 5090 N N . GLY A 1 637 ? 32.836 16.467 -16.871 1.00 89.38 637 GLY A N 1
ATOM 5091 C CA . GLY A 1 637 ? 33.268 17.445 -15.867 1.00 89.38 637 GLY A CA 1
ATOM 5092 C C . GLY A 1 637 ? 34.782 17.691 -15.838 1.00 89.38 637 GLY A C 1
ATOM 5093 O O . GLY A 1 637 ? 35.246 18.536 -15.073 1.00 89.38 637 GLY A O 1
ATOM 5094 N N . VAL A 1 638 ? 35.560 16.980 -16.665 1.00 89.88 638 VAL A N 1
ATOM 5095 C CA . VAL A 1 638 ? 37.022 17.140 -16.760 1.00 89.88 638 VAL A CA 1
ATOM 5096 C C . VAL A 1 638 ? 37.408 18.089 -17.890 1.00 89.88 638 VAL A C 1
ATOM 5098 O O . VAL A 1 638 ? 38.152 19.041 -17.657 1.00 89.88 638 VAL A O 1
ATOM 5101 N N . ALA A 1 639 ? 36.906 17.827 -19.098 1.00 91.81 639 ALA A N 1
ATOM 5102 C CA . ALA A 1 639 ? 37.230 18.608 -20.285 1.00 91.81 639 ALA A CA 1
ATOM 5103 C C . ALA A 1 639 ? 36.546 19.984 -20.255 1.00 91.81 639 ALA A C 1
ATOM 5105 O O . ALA A 1 639 ? 35.405 20.106 -19.803 1.00 91.81 639 ALA A O 1
ATOM 5106 N N . THR A 1 640 ? 37.235 21.014 -20.745 1.00 93.88 640 THR A N 1
ATOM 5107 C CA . THR A 1 640 ? 36.623 22.324 -21.005 1.00 93.88 640 THR A CA 1
ATOM 5108 C C . THR A 1 640 ? 35.824 22.300 -22.307 1.00 93.88 640 THR A C 1
ATOM 5110 O O . THR A 1 640 ? 36.025 21.429 -23.157 1.00 93.88 640 THR A O 1
ATOM 5113 N N . ILE A 1 641 ? 34.932 23.276 -22.498 1.00 93.94 641 ILE A N 1
ATOM 5114 C CA . ILE A 1 641 ? 34.206 23.452 -23.763 1.00 93.94 641 ILE A CA 1
ATOM 5115 C C . ILE A 1 641 ? 35.178 23.551 -24.948 1.00 93.94 641 ILE A C 1
ATOM 5117 O O . ILE A 1 641 ? 34.922 22.928 -25.973 1.00 93.94 641 ILE A O 1
ATOM 5121 N N . GLU A 1 642 ? 36.314 24.243 -24.804 1.00 93.88 642 GLU A N 1
ATOM 5122 C CA . GLU A 1 642 ? 37.350 24.315 -25.849 1.00 93.88 642 GLU A CA 1
ATOM 5123 C C . GLU A 1 642 ? 37.853 22.926 -26.265 1.00 93.88 642 GLU A C 1
ATOM 5125 O O . GLU A 1 642 ? 37.858 22.587 -27.444 1.00 93.88 642 GLU A O 1
ATOM 5130 N N . GLN A 1 643 ? 38.206 22.085 -25.291 1.00 93.38 643 GLN A N 1
ATOM 5131 C CA . GLN A 1 643 ? 38.726 20.739 -25.549 1.00 93.38 643 GLN A CA 1
ATOM 5132 C C . GLN A 1 643 ? 37.674 19.820 -26.180 1.00 93.38 643 GLN A C 1
ATOM 5134 O O . GLN A 1 643 ? 38.005 18.923 -26.955 1.00 93.38 643 GLN A O 1
ATOM 5139 N N . ILE A 1 644 ? 36.400 20.029 -25.844 1.00 93.50 644 ILE A N 1
ATOM 5140 C CA . ILE A 1 644 ? 35.285 19.301 -26.454 1.00 93.50 644 ILE A CA 1
ATOM 5141 C C . ILE A 1 644 ? 35.084 19.756 -27.900 1.00 93.50 644 ILE A C 1
ATOM 5143 O O . ILE A 1 644 ? 34.889 18.907 -28.765 1.00 93.50 644 ILE A O 1
ATOM 5147 N N . ILE A 1 645 ? 35.188 21.059 -28.185 1.00 92.25 645 ILE A N 1
ATOM 5148 C CA . ILE A 1 645 ? 35.134 21.601 -29.551 1.00 92.25 645 ILE A CA 1
ATOM 5149 C C . ILE A 1 645 ? 36.264 21.019 -30.407 1.00 92.25 645 ILE A C 1
ATOM 5151 O O . ILE A 1 645 ? 36.006 20.592 -31.530 1.00 92.25 645 ILE A O 1
ATOM 5155 N N . GLU A 1 646 ? 37.491 20.954 -29.883 1.00 90.75 646 GLU A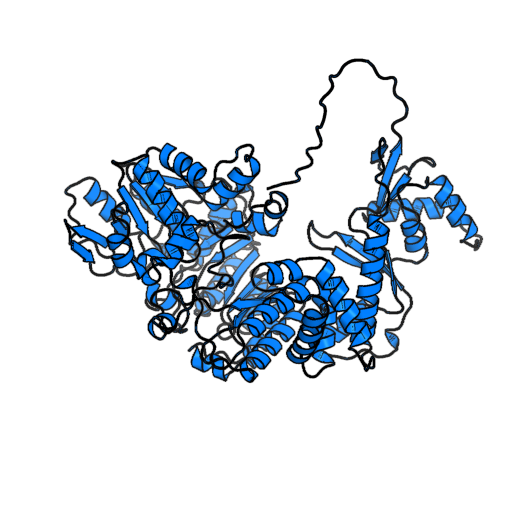 N 1
ATOM 5156 C CA . GLU A 1 646 ? 38.638 20.363 -30.585 1.00 90.75 646 GLU A CA 1
ATOM 5157 C C . GLU A 1 646 ? 38.381 18.894 -30.960 1.00 90.75 646 GLU A C 1
ATOM 5159 O O . GLU A 1 646 ? 38.581 18.506 -32.110 1.00 90.75 646 GLU A O 1
ATOM 5164 N N . GLN A 1 647 ? 37.873 18.084 -30.024 1.00 89.06 647 GLN A N 1
ATOM 5165 C CA . GLN A 1 647 ? 37.533 16.674 -30.276 1.00 89.06 647 GLN A CA 1
ATOM 5166 C C . GLN A 1 647 ? 36.319 16.497 -31.198 1.00 89.06 647 GLN A C 1
ATOM 5168 O O . GLN A 1 647 ? 36.246 15.548 -31.981 1.00 89.06 647 GLN A O 1
ATOM 5173 N N . PHE A 1 648 ? 35.352 17.409 -31.123 1.00 88.12 648 PHE A N 1
ATOM 5174 C CA . PHE A 1 648 ? 34.206 17.427 -32.022 1.00 88.12 648 PHE A CA 1
ATOM 5175 C C . PHE A 1 648 ? 34.640 17.735 -33.458 1.00 88.12 648 PHE A C 1
ATOM 5177 O O . PHE A 1 648 ? 34.233 17.040 -34.386 1.00 88.12 648 PHE A O 1
ATOM 5184 N N . ALA A 1 649 ? 35.527 18.716 -33.643 1.00 86.06 649 ALA A N 1
ATOM 5185 C CA . ALA A 1 649 ? 36.025 19.129 -34.951 1.00 86.06 649 ALA A CA 1
ATOM 5186 C C . ALA A 1 649 ? 36.869 18.053 -35.656 1.00 86.06 649 ALA A C 1
ATOM 5188 O O . ALA A 1 649 ? 36.869 18.003 -36.882 1.00 86.06 649 ALA A O 1
ATOM 5189 N N . THR A 1 650 ? 37.565 17.180 -34.917 1.00 82.38 650 THR A N 1
ATOM 5190 C CA . THR A 1 650 ? 38.331 16.067 -35.512 1.00 82.38 650 THR A CA 1
ATOM 5191 C C . THR A 1 650 ? 37.455 14.899 -35.959 1.00 82.38 650 THR A C 1
ATOM 5193 O O . THR A 1 650 ? 37.852 14.149 -36.846 1.00 82.38 650 THR A O 1
ATOM 5196 N N . THR A 1 651 ? 36.275 14.742 -35.357 1.00 74.06 651 THR A N 1
ATOM 5197 C CA . THR A 1 651 ? 35.330 13.654 -35.663 1.00 74.06 651 THR A CA 1
ATOM 5198 C C . THR A 1 651 ? 34.294 14.078 -36.713 1.00 74.06 651 THR A C 1
ATOM 5200 O O . THR A 1 651 ? 33.746 13.244 -37.431 1.00 74.06 651 THR A O 1
ATOM 5203 N N . PHE A 1 652 ? 34.025 15.380 -36.821 1.00 69.94 652 PHE A N 1
ATOM 5204 C CA . PHE A 1 652 ? 33.059 15.958 -37.748 1.00 69.94 652 PHE A CA 1
ATOM 5205 C C . PHE A 1 652 ? 33.732 16.363 -39.073 1.00 69.94 652 PHE A C 1
ATOM 5207 O O . PHE A 1 652 ? 34.294 17.453 -39.187 1.00 69.94 652 PHE A O 1
ATOM 5214 N N . GLU A 1 653 ? 33.653 15.509 -40.100 1.00 60.75 653 GLU A N 1
ATOM 5215 C CA . GLU A 1 653 ? 33.999 15.908 -41.472 1.00 60.75 653 GLU A CA 1
ATOM 5216 C C . GLU A 1 653 ? 32.997 16.962 -41.969 1.00 60.75 653 GLU A C 1
ATOM 5218 O O . GLU A 1 653 ? 31.785 16.748 -42.024 1.00 60.75 653 GLU A O 1
ATOM 5223 N N . THR A 1 654 ? 33.506 18.146 -42.294 1.00 53.62 654 THR A N 1
ATOM 5224 C CA . THR A 1 654 ? 32.694 19.318 -42.621 1.00 53.62 654 THR A CA 1
ATOM 5225 C C . THR A 1 654 ? 31.990 19.158 -43.972 1.00 53.62 654 THR A C 1
ATOM 5227 O O . THR A 1 654 ? 32.590 19.319 -45.030 1.00 53.62 654 THR A O 1
ATOM 5230 N N . GLN A 1 655 ? 30.673 18.935 -43.963 1.00 54.19 655 GLN A N 1
ATOM 5231 C CA . GLN A 1 655 ? 29.826 19.311 -45.101 1.00 54.19 655 GLN A CA 1
ATOM 5232 C C . GLN A 1 655 ? 29.628 20.838 -45.097 1.00 54.19 655 GLN A C 1
ATOM 5234 O O . GLN A 1 655 ? 28.671 21.332 -44.508 1.00 54.19 655 GLN A O 1
ATOM 5239 N N . GLU A 1 656 ? 30.591 21.560 -45.685 1.00 53.25 656 GLU A N 1
ATOM 5240 C CA . GLU A 1 656 ? 30.648 22.949 -46.216 1.00 53.25 656 GLU A CA 1
ATOM 5241 C C . GLU A 1 656 ? 29.745 24.106 -45.699 1.00 53.25 656 GLU A C 1
ATOM 5243 O O . GLU A 1 656 ? 29.842 25.206 -46.236 1.00 53.25 656 GLU A O 1
ATOM 5248 N N . SER A 1 657 ? 28.913 23.976 -44.662 1.00 58.38 657 SER A N 1
ATOM 5249 C CA . SER A 1 657 ? 27.898 25.001 -44.345 1.00 58.38 657 SER A CA 1
ATOM 5250 C C . SER A 1 657 ? 27.872 25.538 -42.910 1.00 58.38 657 SER A C 1
ATOM 5252 O O . SER A 1 657 ? 27.314 26.617 -42.714 1.00 58.38 657 SER A O 1
ATOM 5254 N N . LEU A 1 658 ? 28.486 24.882 -41.911 1.00 72.12 658 LEU A N 1
ATOM 5255 C CA . LEU A 1 658 ? 28.461 25.356 -40.514 1.00 72.12 658 LEU A CA 1
ATOM 5256 C C . LEU A 1 658 ? 29.796 25.138 -39.765 1.00 72.12 658 LEU A C 1
ATOM 5258 O O . LEU A 1 658 ? 30.344 24.036 -39.825 1.00 72.12 658 LEU A O 1
ATOM 5262 N N . PRO A 1 659 ? 30.305 26.147 -39.023 1.00 83.38 659 PRO A N 1
ATOM 5263 C CA . PRO A 1 659 ? 31.476 26.011 -38.153 1.00 83.38 659 PRO A CA 1
ATOM 5264 C C . PRO A 1 659 ? 31.268 24.972 -37.028 1.00 83.38 659 PRO A C 1
ATOM 5266 O O . PRO A 1 659 ? 30.259 25.053 -36.318 1.00 83.38 659 PRO A O 1
ATOM 5269 N N . PRO A 1 660 ? 32.199 24.015 -36.819 1.00 81.38 660 PRO A N 1
ATOM 5270 C CA . PRO A 1 660 ? 32.065 22.970 -35.795 1.00 81.38 660 PRO A CA 1
ATOM 5271 C C . PRO A 1 660 ? 31.916 23.493 -34.360 1.00 81.38 660 PRO A C 1
ATOM 5273 O O . PRO A 1 660 ? 31.231 22.875 -33.547 1.00 81.38 660 PRO A O 1
ATOM 5276 N N . ASP A 1 661 ? 32.516 24.642 -34.045 1.00 86.62 661 ASP A N 1
ATOM 5277 C CA . ASP A 1 661 ? 32.428 25.284 -32.733 1.00 86.62 661 ASP A CA 1
ATOM 5278 C C . ASP A 1 661 ? 31.014 25.803 -32.440 1.00 86.62 661 ASP A C 1
ATOM 5280 O O . ASP A 1 661 ? 30.468 25.530 -31.370 1.00 86.62 661 ASP A O 1
ATOM 5284 N N . LEU A 1 662 ? 30.374 26.464 -33.411 1.00 86.31 662 LEU A N 1
ATOM 5285 C CA . LEU A 1 662 ? 28.985 26.917 -33.292 1.00 86.31 662 LEU A CA 1
ATOM 5286 C C . LEU A 1 662 ? 28.017 25.742 -33.125 1.00 86.31 662 LEU A C 1
ATOM 5288 O O . LEU A 1 662 ? 27.094 25.815 -32.310 1.00 86.31 662 LEU A O 1
ATOM 5292 N N . VAL A 1 663 ? 28.235 24.648 -33.862 1.00 87.69 663 VAL A N 1
ATOM 5293 C CA . VAL A 1 663 ? 27.415 23.432 -33.748 1.00 87.69 663 VAL A CA 1
ATOM 5294 C C . VAL A 1 663 ? 27.586 22.797 -32.367 1.00 87.69 663 VAL A C 1
ATOM 5296 O O . VAL A 1 663 ? 26.591 22.501 -31.707 1.00 87.69 663 VAL A O 1
ATOM 5299 N N . CYS A 1 664 ? 28.824 22.636 -31.894 1.00 89.62 664 CYS A N 1
ATOM 5300 C CA . CYS A 1 664 ? 29.113 22.044 -30.590 1.00 89.62 664 CYS A CA 1
ATOM 5301 C C . CYS A 1 664 ? 28.520 22.865 -29.433 1.00 89.62 664 CYS A C 1
ATOM 5303 O O . CYS A 1 664 ? 27.883 22.298 -28.544 1.00 89.62 664 CYS A O 1
ATOM 5305 N N . ILE A 1 665 ? 28.670 24.195 -29.450 1.00 90.31 665 ILE A N 1
ATOM 5306 C CA . ILE A 1 665 ? 28.084 25.081 -28.429 1.00 90.31 665 ILE A CA 1
ATOM 5307 C C . ILE A 1 665 ? 26.555 24.987 -28.451 1.00 90.31 665 ILE A C 1
ATOM 5309 O O . ILE A 1 665 ? 25.944 24.800 -27.400 1.00 90.31 665 ILE A O 1
ATOM 5313 N N . SER A 1 666 ? 25.938 25.015 -29.636 1.00 90.62 666 SER A N 1
ATOM 5314 C CA . SER A 1 666 ? 24.481 24.876 -29.774 1.00 90.62 666 SER A CA 1
ATOM 5315 C C . SER A 1 666 ? 23.971 23.536 -29.222 1.00 90.62 666 SER A C 1
ATOM 5317 O O . SER A 1 666 ? 22.924 23.479 -28.576 1.00 90.62 666 SER A O 1
ATOM 5319 N N . LEU A 1 667 ? 24.719 22.444 -29.434 1.00 92.12 667 LEU A N 1
ATOM 5320 C CA . LEU A 1 667 ? 24.399 21.130 -28.869 1.00 92.12 667 LEU A CA 1
ATOM 5321 C C . LEU A 1 667 ? 24.514 21.123 -27.339 1.00 92.12 667 LEU A C 1
ATOM 5323 O O . LEU A 1 667 ? 23.628 20.589 -26.673 1.00 92.12 667 LEU A O 1
ATOM 5327 N N . LEU A 1 668 ? 25.561 21.732 -26.773 1.00 93.50 668 LEU A N 1
ATOM 5328 C CA . LEU A 1 668 ? 25.724 21.868 -25.321 1.00 93.50 668 LEU A CA 1
ATOM 5329 C C . LEU A 1 668 ? 24.579 22.674 -24.694 1.00 93.50 668 LEU A C 1
ATOM 5331 O O . LEU A 1 668 ? 24.053 22.281 -23.650 1.00 93.50 668 LEU A O 1
ATOM 5335 N N . GLU A 1 669 ? 24.157 23.766 -25.333 1.00 92.81 669 GLU A N 1
ATOM 5336 C CA . GLU A 1 669 ? 23.018 24.578 -24.895 1.00 92.81 669 GLU A CA 1
ATOM 5337 C C . GLU A 1 669 ? 21.714 23.780 -24.904 1.00 92.81 669 GLU A C 1
ATOM 5339 O O . GLU A 1 669 ? 20.995 23.768 -23.902 1.00 92.81 669 GLU A O 1
ATOM 5344 N N . GLU A 1 670 ? 21.429 23.051 -25.984 1.00 91.81 670 GLU A N 1
ATOM 5345 C CA . GLU A 1 670 ? 20.209 22.249 -26.087 1.00 91.81 670 GLU A CA 1
ATOM 5346 C C . GLU A 1 670 ? 20.208 21.074 -25.094 1.00 91.81 670 GLU A C 1
ATOM 5348 O O . GLU A 1 670 ? 19.193 20.807 -24.444 1.00 91.81 670 GLU A O 1
ATOM 5353 N N . LEU A 1 671 ? 21.345 20.395 -24.911 1.00 92.50 671 LEU A N 1
ATOM 5354 C CA . LEU A 1 671 ? 21.493 19.324 -23.921 1.00 92.50 671 LEU A CA 1
ATOM 5355 C C . LEU A 1 671 ? 21.333 19.851 -22.488 1.00 92.50 671 LEU A C 1
ATOM 5357 O O . LEU A 1 671 ? 20.652 19.217 -21.676 1.00 92.50 671 LEU A O 1
ATOM 5361 N N . SER A 1 672 ? 21.902 21.021 -22.182 1.00 91.88 672 SER A N 1
ATOM 5362 C CA . SER A 1 672 ? 21.745 21.702 -20.890 1.00 91.88 672 SER A CA 1
ATOM 5363 C C . SER A 1 672 ? 20.286 22.086 -20.638 1.00 91.88 672 SER A C 1
ATOM 5365 O O . SER A 1 672 ? 19.709 21.732 -19.608 1.00 91.88 672 SER A O 1
ATOM 5367 N N . LYS A 1 673 ? 19.636 22.713 -21.627 1.00 90.25 673 LYS A N 1
ATOM 5368 C CA . LYS A 1 673 ? 18.227 23.129 -21.574 1.00 90.25 673 LYS A CA 1
ATOM 5369 C C . LYS A 1 673 ? 17.274 21.952 -21.377 1.00 90.25 673 LYS A C 1
ATOM 5371 O O . LYS A 1 673 ? 16.275 22.076 -20.672 1.00 90.25 673 LYS A O 1
ATOM 5376 N N . ARG A 1 674 ? 17.583 20.797 -21.971 1.00 88.50 674 ARG A N 1
ATOM 5377 C CA . ARG A 1 674 ? 16.825 19.547 -21.791 1.00 88.50 674 ARG A CA 1
ATOM 5378 C C . ARG A 1 674 ? 17.164 18.796 -20.500 1.00 88.50 674 ARG A C 1
ATOM 5380 O O . ARG A 1 674 ? 16.539 17.768 -20.233 1.00 88.50 674 ARG A O 1
ATOM 5387 N N . GLY A 1 675 ? 18.117 19.293 -19.711 1.00 88.88 675 GLY A N 1
ATOM 5388 C CA . GLY A 1 675 ? 18.493 18.734 -18.417 1.00 88.88 675 GLY A CA 1
ATOM 5389 C C . GLY A 1 675 ? 19.419 17.519 -18.489 1.00 88.88 675 GLY A C 1
ATOM 5390 O O . GLY A 1 675 ? 19.513 16.790 -17.503 1.00 88.88 675 GLY A O 1
ATOM 5391 N N . PHE A 1 676 ? 20.114 17.281 -19.604 1.00 91.38 676 PHE A N 1
ATOM 5392 C CA . PHE A 1 676 ? 21.084 16.181 -19.706 1.00 91.38 676 PHE A CA 1
ATOM 5393 C C . PHE A 1 676 ? 22.414 16.494 -19.015 1.00 91.38 676 PHE A C 1
ATOM 5395 O O . PHE A 1 676 ? 23.082 15.592 -18.513 1.00 91.38 676 PHE A O 1
ATOM 5402 N N . LEU A 1 677 ? 22.793 17.768 -18.952 1.00 92.12 677 LEU A N 1
ATOM 5403 C CA . LEU A 1 677 ? 24.062 18.202 -18.379 1.00 92.12 677 LEU A CA 1
ATOM 5404 C C . LEU A 1 677 ? 23.921 19.511 -17.597 1.00 92.12 677 LEU A C 1
ATOM 5406 O O . LEU A 1 677 ? 22.911 20.213 -17.692 1.00 92.12 677 LEU A O 1
ATOM 5410 N N . ALA A 1 678 ? 24.941 19.816 -16.808 1.00 92.00 678 ALA A N 1
ATOM 5411 C CA . ALA A 1 678 ? 25.172 21.094 -16.160 1.00 92.00 678 ALA A CA 1
ATOM 5412 C C . ALA A 1 678 ? 26.543 21.628 -16.585 1.00 92.00 678 ALA A C 1
ATOM 5414 O O . ALA A 1 678 ? 27.463 20.858 -16.860 1.00 92.00 678 ALA A O 1
ATOM 5415 N N . ILE A 1 679 ? 26.667 22.952 -16.645 1.00 93.31 679 ILE A N 1
ATOM 5416 C CA . ILE A 1 679 ? 27.911 23.640 -16.989 1.00 93.31 679 ILE A CA 1
ATOM 5417 C C . ILE A 1 679 ? 28.480 24.272 -15.724 1.00 93.31 679 ILE A C 1
ATOM 5419 O O . ILE A 1 679 ? 27.737 24.898 -14.963 1.00 93.31 679 ILE A O 1
ATOM 5423 N N . TYR A 1 680 ? 29.782 24.105 -15.508 1.00 92.94 680 TYR A N 1
ATOM 5424 C CA . TYR A 1 680 ? 30.480 24.581 -14.321 1.00 92.94 680 TYR A CA 1
ATOM 5425 C C . TYR A 1 680 ? 31.611 25.537 -14.684 1.00 92.94 680 TYR A C 1
ATOM 5427 O O . TYR A 1 680 ? 32.428 25.232 -15.552 1.00 92.94 680 TYR A O 1
ATOM 5435 N N . ARG A 1 681 ? 31.691 26.661 -13.973 1.00 92.12 681 ARG A N 1
ATOM 5436 C CA . ARG A 1 681 ? 32.741 27.668 -14.122 1.00 92.12 681 ARG A CA 1
ATOM 5437 C C . ARG A 1 681 ? 33.643 27.678 -12.904 1.00 92.12 681 ARG A C 1
ATOM 5439 O O . ARG A 1 681 ? 33.153 27.704 -11.777 1.00 92.12 681 ARG A O 1
ATOM 5446 N N . SER A 1 682 ? 34.955 27.673 -13.126 1.00 86.19 682 SER A N 1
ATOM 5447 C CA . SER A 1 682 ? 35.923 27.799 -12.035 1.00 86.19 682 SER A CA 1
ATOM 5448 C C . SER A 1 682 ? 35.711 29.126 -11.317 1.00 86.19 682 SER A C 1
ATOM 5450 O O . SER A 1 682 ? 35.748 30.182 -11.949 1.00 86.19 682 SER A O 1
ATOM 5452 N N . LEU A 1 683 ? 35.555 29.083 -9.994 1.00 79.38 683 LEU A N 1
ATOM 5453 C CA . LEU A 1 683 ? 35.640 30.290 -9.184 1.00 79.38 683 LEU A CA 1
ATOM 5454 C C . LEU A 1 683 ? 37.098 30.745 -9.274 1.00 79.38 683 LEU A C 1
ATOM 5456 O O . LEU A 1 683 ? 37.994 30.091 -8.738 1.00 79.38 683 LEU A O 1
ATOM 5460 N N . GLY A 1 684 ? 37.367 31.793 -10.057 1.00 58.84 684 GLY A N 1
ATOM 5461 C CA . GLY A 1 684 ? 38.697 32.393 -10.119 1.00 58.84 684 GLY A CA 1
ATOM 5462 C C . GLY A 1 684 ? 39.189 32.694 -8.704 1.00 58.84 684 GLY A C 1
ATOM 5463 O O . GLY A 1 684 ? 38.374 32.904 -7.807 1.00 58.84 684 GLY A O 1
ATOM 5464 N N . SER A 1 685 ? 40.505 32.696 -8.486 1.00 43.50 685 SER A N 1
ATOM 5465 C CA . SER A 1 685 ? 41.115 33.037 -7.199 1.00 43.50 685 SER A CA 1
ATOM 5466 C C . SER A 1 685 ? 40.751 34.470 -6.785 1.00 43.50 685 SER A C 1
ATOM 5468 O O . SER A 1 685 ? 41.530 35.406 -6.967 1.00 43.50 685 SER A O 1
ATOM 5470 N N . ALA A 1 686 ? 39.553 34.662 -6.244 1.00 38.31 686 ALA A N 1
ATOM 5471 C CA . ALA A 1 686 ? 39.201 35.830 -5.477 1.00 38.31 686 ALA A CA 1
ATOM 5472 C C . ALA A 1 686 ? 40.030 35.729 -4.200 1.00 38.31 686 ALA A C 1
ATOM 5474 O O . ALA A 1 686 ? 39.918 34.772 -3.435 1.00 38.31 686 ALA A O 1
ATOM 5475 N N . THR A 1 687 ? 40.935 36.686 -4.038 1.00 35.12 687 THR A N 1
ATOM 5476 C CA . THR A 1 687 ? 41.713 36.930 -2.827 1.00 35.12 687 THR A CA 1
ATOM 5477 C C . THR A 1 687 ? 40.894 36.613 -1.580 1.00 35.12 687 THR A C 1
ATOM 5479 O O . THR A 1 687 ? 39.895 37.281 -1.308 1.00 35.12 687 THR A O 1
ATOM 5482 N N . MET A 1 688 ? 41.331 35.602 -0.826 1.00 29.14 688 MET A N 1
ATOM 5483 C CA . MET A 1 688 ? 40.841 35.348 0.521 1.00 29.14 688 MET A CA 1
ATOM 5484 C C . MET A 1 688 ? 41.032 36.613 1.362 1.00 29.14 688 MET A C 1
ATOM 5486 O O . MET A 1 688 ? 42.156 37.002 1.673 1.00 29.14 688 MET A O 1
ATOM 5490 N N . SER A 1 689 ? 39.925 37.247 1.739 1.00 31.16 689 SER A N 1
ATOM 5491 C CA . SER A 1 689 ? 39.867 38.062 2.948 1.00 31.16 689 SER A CA 1
ATOM 5492 C C . SER A 1 689 ? 39.866 37.103 4.147 1.00 31.16 689 SER A C 1
ATOM 5494 O O . SER A 1 689 ? 39.064 36.164 4.155 1.00 31.16 689 SER A O 1
ATOM 5496 N N . PRO A 1 690 ? 40.750 37.267 5.145 1.00 35.97 690 PRO A N 1
ATOM 5497 C CA . PRO A 1 690 ? 40.871 36.323 6.243 1.00 35.97 690 PRO A CA 1
ATOM 5498 C C . PRO A 1 690 ? 39.828 36.632 7.318 1.00 35.97 690 PRO A C 1
ATOM 5500 O O . PRO A 1 690 ? 40.172 37.227 8.325 1.00 35.97 690 PRO A O 1
ATOM 5503 N N . HIS A 1 691 ? 38.569 36.231 7.128 1.00 36.94 691 HIS A N 1
ATOM 5504 C CA . HIS A 1 691 ? 37.609 36.084 8.230 1.00 36.94 691 HIS A CA 1
ATOM 5505 C C . HIS A 1 691 ? 36.492 35.094 7.868 1.00 36.94 691 HIS A C 1
ATOM 5507 O O . HIS A 1 691 ? 35.484 35.459 7.272 1.00 36.94 691 HIS A O 1
ATOM 5513 N N . SER A 1 692 ? 36.660 33.828 8.240 1.00 30.77 692 SER A N 1
ATOM 5514 C CA . SER A 1 692 ? 35.613 33.024 8.891 1.00 30.77 692 SER A CA 1
ATOM 5515 C C . SER A 1 692 ? 36.192 31.679 9.319 1.00 30.77 692 SER A C 1
ATOM 5517 O O . SER A 1 692 ? 37.091 31.128 8.690 1.00 30.77 692 SER A O 1
ATOM 5519 N N . GLU A 1 693 ? 35.737 31.248 10.484 1.00 30.95 693 GLU A N 1
ATOM 5520 C CA . GLU A 1 693 ? 36.307 30.213 11.330 1.00 30.95 693 GLU A CA 1
ATOM 5521 C C . GLU A 1 693 ? 36.164 28.800 10.761 1.00 30.95 693 GLU A C 1
ATOM 5523 O O . GLU A 1 693 ? 35.239 28.469 10.021 1.00 30.95 693 GLU A O 1
ATOM 5528 N N . ALA A 1 694 ? 37.117 27.961 11.160 1.00 29.75 694 ALA A N 1
ATOM 5529 C CA . ALA A 1 694 ? 37.140 26.538 10.904 1.00 29.75 694 ALA A CA 1
ATOM 5530 C C . ALA A 1 694 ? 35.947 25.834 11.569 1.00 29.75 694 ALA A C 1
ATOM 5532 O O . ALA A 1 694 ? 35.786 25.885 12.786 1.00 29.75 694 ALA A O 1
ATOM 5533 N N . VAL A 1 695 ? 35.178 25.094 10.772 1.00 30.19 695 VAL A N 1
ATOM 5534 C CA . VAL A 1 695 ? 34.364 23.977 11.256 1.00 30.19 695 VAL A CA 1
ATOM 5535 C C . VAL A 1 695 ? 34.975 22.710 10.667 1.00 30.19 695 VAL A C 1
ATOM 5537 O O . VAL A 1 695 ? 34.781 22.381 9.498 1.00 30.19 695 VAL A O 1
ATOM 5540 N N . GLU A 1 696 ? 35.789 22.033 11.476 1.00 26.42 696 GLU A N 1
ATOM 5541 C CA . GLU A 1 696 ? 36.307 20.698 11.188 1.00 26.42 696 GLU A CA 1
ATOM 5542 C C . GLU A 1 696 ? 35.145 19.701 11.093 1.00 26.42 696 GLU A C 1
ATOM 5544 O O . GLU A 1 696 ? 34.512 19.349 12.089 1.00 26.42 696 GLU A O 1
ATOM 5549 N N . CYS A 1 697 ? 34.893 19.193 9.889 1.00 25.19 697 CYS A N 1
ATOM 5550 C CA . CYS A 1 697 ? 34.095 17.992 9.682 1.00 25.19 697 CYS A CA 1
ATOM 5551 C C . CYS A 1 697 ? 34.954 16.777 10.072 1.00 25.19 697 CYS A C 1
ATOM 5553 O O . CYS A 1 697 ? 35.779 16.303 9.289 1.00 25.19 697 CYS A O 1
ATOM 5555 N N . ARG A 1 698 ? 34.800 16.288 11.308 1.00 25.75 698 ARG A N 1
ATOM 5556 C CA . ARG A 1 698 ? 35.376 15.006 11.733 1.00 25.75 698 ARG A CA 1
ATOM 5557 C C . ARG A 1 698 ? 34.653 13.862 11.026 1.00 25.75 698 ARG A C 1
ATOM 5559 O O . ARG A 1 698 ? 33.486 13.597 11.290 1.00 25.75 698 ARG A O 1
ATOM 5566 N N . ALA A 1 699 ? 35.387 13.154 10.174 1.00 27.39 699 ALA A N 1
ATOM 5567 C CA . ALA A 1 699 ? 35.039 11.811 9.744 1.00 27.39 699 ALA A CA 1
ATOM 5568 C C . ALA A 1 699 ? 35.081 10.870 10.960 1.00 27.39 699 ALA A C 1
ATOM 5570 O O . ALA A 1 699 ? 36.131 10.713 11.585 1.00 27.39 699 ALA A O 1
ATOM 5571 N N . LEU A 1 700 ? 33.952 10.246 11.293 1.00 27.02 700 LEU A N 1
ATOM 5572 C CA . LEU A 1 700 ? 33.906 9.124 12.225 1.00 27.02 700 LEU A CA 1
ATOM 5573 C C . LEU A 1 700 ? 33.762 7.828 11.430 1.00 27.02 700 LEU A C 1
ATOM 5575 O O . LEU A 1 700 ? 32.693 7.469 10.949 1.00 27.02 700 LEU A O 1
ATOM 5579 N N . SER A 1 701 ? 34.891 7.137 11.307 1.00 26.14 701 SER A N 1
ATOM 5580 C CA . SER A 1 701 ? 34.958 5.694 11.128 1.00 26.14 701 SER A CA 1
ATOM 5581 C C . SER A 1 701 ? 34.341 5.006 12.347 1.00 26.14 701 SER A C 1
ATOM 5583 O O . SER A 1 701 ? 34.811 5.237 13.462 1.00 26.14 701 SER A O 1
ATOM 5585 N N . PHE A 1 702 ? 33.368 4.120 12.149 1.00 27.25 702 PHE A N 1
ATOM 5586 C CA . PHE A 1 702 ? 32.982 3.147 13.169 1.00 27.25 702 PHE A CA 1
ATOM 5587 C C . PHE A 1 702 ? 33.235 1.736 12.653 1.00 27.25 702 PHE A C 1
ATOM 5589 O O . PHE A 1 702 ? 32.536 1.219 11.787 1.00 27.25 702 PHE A O 1
ATOM 5596 N N . ALA A 1 703 ? 34.290 1.147 13.207 1.00 24.36 703 ALA A N 1
ATOM 5597 C CA . ALA A 1 703 ? 34.484 -0.282 13.323 1.00 24.36 703 ALA A CA 1
ATOM 5598 C C . ALA A 1 703 ? 34.138 -0.674 14.771 1.00 24.36 703 ALA A C 1
ATOM 5600 O O . ALA A 1 703 ? 34.582 0.005 15.695 1.00 24.36 703 ALA A O 1
ATOM 5601 N N . GLY A 1 704 ? 33.407 -1.779 14.944 1.00 26.33 704 GLY A N 1
ATOM 5602 C CA . GLY A 1 704 ? 33.337 -2.554 16.189 1.00 26.33 704 GLY A CA 1
ATOM 5603 C C . GLY A 1 704 ? 32.236 -2.182 17.189 1.00 26.33 704 GLY A C 1
ATOM 5604 O O . GLY A 1 704 ? 32.473 -1.366 18.075 1.00 26.33 704 GLY A O 1
ATOM 5605 N N . CYS A 1 705 ? 31.076 -2.836 17.070 1.00 27.39 705 CYS A N 1
ATOM 5606 C CA . CYS A 1 705 ? 30.459 -3.732 18.068 1.00 27.39 705 CYS A CA 1
ATOM 5607 C C . CYS A 1 705 ? 29.075 -4.160 17.579 1.00 27.39 705 CYS A C 1
ATOM 5609 O O . CYS A 1 705 ? 28.260 -3.254 17.297 1.00 27.39 705 CYS A O 1
#

Solvent-accessible surface area (backbone atoms only — not comparable to full-atom values): 38624 Å² total; per-residue (Å²): 118,39,36,32,39,33,49,51,45,85,47,67,40,62,88,48,70,75,62,50,67,34,68,69,46,49,55,58,33,57,61,69,63,58,69,63,25,32,42,44,27,46,39,46,75,71,72,37,55,70,45,64,46,56,39,22,50,50,42,57,49,48,64,76,66,60,85,61,95,72,54,65,61,64,54,49,19,53,57,60,50,66,70,71,44,49,29,44,38,36,41,29,42,75,48,32,37,59,60,53,52,52,30,49,46,50,25,35,72,77,36,71,88,40,45,32,31,36,21,34,71,35,42,43,67,32,43,67,61,46,46,74,71,37,78,69,48,54,37,32,42,25,56,76,44,71,67,42,47,61,58,47,52,52,23,70,76,60,83,63,69,62,86,82,44,43,16,34,34,39,67,59,89,95,41,80,46,70,43,61,72,52,76,79,81,77,64,60,74,77,53,63,71,50,37,60,91,60,51,91,58,63,90,78,46,83,54,42,73,39,82,47,40,45,32,30,71,61,65,39,34,65,44,53,56,30,72,66,43,67,35,43,62,42,66,43,52,46,67,59,53,51,52,49,52,52,49,47,25,71,75,70,65,46,51,30,34,39,45,42,35,73,42,59,35,72,47,54,69,56,49,51,49,32,30,50,51,39,53,74,66,67,64,84,46,35,31,30,38,35,35,48,47,89,46,53,51,66,71,55,49,48,47,38,33,76,40,25,37,46,34,37,38,31,66,65,36,54,39,19,65,66,55,22,55,73,42,48,64,64,62,58,56,73,52,38,53,51,42,54,53,46,31,46,75,58,66,24,29,31,36,40,37,30,50,43,63,47,52,85,46,35,66,69,41,53,49,32,26,49,52,46,42,50,51,29,58,39,37,87,53,36,46,54,45,70,37,49,49,44,35,35,64,81,14,63,53,24,68,75,40,67,89,59,52,42,80,53,92,69,49,13,70,66,36,51,48,36,90,66,68,53,69,67,46,52,50,51,39,71,75,36,44,86,74,38,34,28,45,23,36,61,52,38,87,54,43,62,63,68,57,56,56,50,47,40,44,47,54,56,42,42,48,76,73,42,34,67,40,52,41,30,46,32,71,75,51,100,28,56,68,59,57,48,52,54,47,48,54,53,44,45,75,78,50,65,86,64,48,62,68,57,36,57,50,44,49,72,39,70,63,42,58,54,51,52,54,54,45,49,72,74,65,60,86,71,74,82,48,58,49,40,47,51,40,48,52,48,53,52,36,51,54,51,25,48,56,57,57,72,68,49,64,80,72,72,75,46,47,82,56,70,85,82,81,54,58,77,23,20,36,22,49,30,87,76,41,37,59,45,69,40,64,36,39,60,70,60,40,52,54,24,51,56,70,76,43,79,62,64,77,84,40,60,35,80,45,34,36,32,34,40,69,78,50,101,86,45,68,41,82,41,82,42,57,68,72,54,47,55,56,52,70,61,24,48,36,75,46,29,45,47,58,50,33,54,56,47,48,76,72,49,81,79,77,92,78,73,62,55,57,63,53,46,52,52,45,52,51,52,38,36,76,72,59,44,30,46,38,30,35,71,60,68,90,68,78,81,72,95,78,82,82,89,78,83,82,77,84,80,85,84,80,91,135

Secondary structure (DSSP, 8-state):
--EEEE---S-----SHHHHTSHHHHHHHT---HHHHHHHHHHHHTT--EEEE-HHHHHHHHHHH--S---HHHHHHHHHHHT--SEEEEE--GGGHHHHHHHHHHHHHH-TTSEEEEESHHHHHSHHHHHHH-TT--EEE-S-HHHHHHHHHHHHHTT---TT-TTEEEEETTEEEEPPPPPP-S-GGGSPPP-GGG-TTGGG-SSEEEE-EE--S---TT-HHHHHHTT--EE--HHHHHHHHHHHHHHH---EEEEE-SSGGG-HHHHHHHHHHHHHHT---EEEEEE-GGG--HHHHHHHHHTTEEEEEEEEE-S-HHHHHHTT----HHHHHHHHHHHHHTT-EEEEEEEE--TT--HHHHHHHHHHHHHHHHSTTEEEEEEEP---TTSHHHHHHTTT-B--SS--GGG--SSS--HHHHHHHHH-TTT-GGGSBPP-TTS-HHHHHHHHHHHHHHHHHHHHHHHHHHHHSS-HHHHHHHHHHHHHHHSTT--HHHHHHHHHSHHHHHHHHHHHHHH------HHHHHHHHHHHHHHHHHHHHHTSPP--SEEEE-SSPPTT-EEEEPTT--EEEESS-HHHHHHHHHHT----GGG---EEEEEEESSSS-EEEEEE-HHHHHHHHH-BSSS-HHHHHHHHHHH----SSS-HHHHHHHHHHHHHHTTSEEEEEE-------S---------------

Nearest PDB structures (foldseek):
  9ccb-assembly1_A  TM=7.428E-01  e=7.985E-21  Methanothermobacter marburgensis
  6fd2-assembly1_B  TM=7.270E-01  e=2.532E-20  Streptoalloteichus tenebrarius
  8pty-assembly1_C  TM=5.365E-01  e=1.921E-04  Homo sapiens
  6qk7-assembly1_C  TM=3.996E-01  e=3.584E-05  Saccharomyces cerevisiae S288C
  8ptx-assembly1_C  TM=3.978E-01  e=1.822E-04  Homo sapiens

Foldseek 3Di:
DEEEEEEFAPAQADPDLVVCPDPVLLQVLVADPQQSLLLVQLCVVVVHHYAYHYLSVVNSVCSVPPPDPDDSLLVVLVVSLVVVGQEYEYEDDLQRVLSSLSSLVSNCVSPVNHAYEYEYLQCQQCVQVCVLPRVSHFKYAAFRCSPLVVVCVVLVVPVVDCAPRARIWGDDPPDIDHHHHDDDDQAPLPGDFGNPVNDPCLQVHQEYEGEFWAAAQFAFQQDSSCVRNVSDTHGHQLVSRVVSVVVCCVPRVHQEYEHDYPAPLQPVVRLLNNLVVLVVVVRQHAYEYEHELVSDDLVSLLSCLVSHYAEYEYEPAFLDCVVCVVRRNRDDNVSSLVSLVSNLVSNHAYEYEYEDQQQPDAPVRVQSRQVSLLSQLLRVRYHYAYWYRFRRAPGNSCVVQVVPWDADLDATPSNDSHLDDDPSSVVVCVVRCNSNRRNTGGDHPRDDPQLSSLVNLCSNLCSLQLSQLLLLCQLVDPGNSVVSVLLVVQCCVVPPPQDRSSSSVCSVDPVSLVSSLVSCVVPVPDPVFPLNVQSSVVSVFQVVQVVVLVPFDDQPQWDFDAPPDDQQKAKAFDPQKGKGKGQFPNVVSSVCSSVSHGDDPVRRHIFIWIWDDPDPSDTDIDTDDPLLSLLLVRRRRPDGLNRSLVVQVVVDDDPPDDRSSVVSSVSSNVCVVSRRITIIDRPPPDDDPPDDDDDDPDDDDDDDD